Protein AF-0000000073461150 (afdb_homodimer)

Solvent-accessible surface area (backbone atoms only — not comparable to full-atom values): 26010 Å² total; per-residue (Å²): 133,83,77,76,76,70,74,69,73,72,76,72,76,59,44,66,58,96,88,37,66,34,52,47,58,87,55,38,52,59,32,58,44,29,49,52,23,19,52,34,13,22,52,24,19,22,23,58,61,40,36,88,74,41,90,56,34,41,53,30,51,43,50,24,49,54,28,48,49,31,47,47,44,30,38,48,32,33,66,45,19,22,51,71,37,37,63,68,40,32,58,80,80,60,48,68,65,49,54,49,50,52,50,50,48,52,46,52,46,54,52,39,44,69,76,37,51,74,68,61,34,57,80,67,39,70,65,41,38,48,39,27,51,52,8,49,50,30,28,54,48,10,50,51,40,23,52,49,35,45,55,70,37,18,71,50,50,65,98,57,83,66,87,64,81,52,94,74,57,58,90,69,59,55,77,63,32,52,64,16,66,40,33,43,58,39,9,48,52,37,24,55,48,10,45,25,32,36,53,69,35,69,66,52,33,54,52,47,51,54,49,48,42,53,48,49,47,53,50,48,54,55,49,49,54,40,45,39,70,67,50,38,66,61,40,54,55,48,58,74,75,24,47,38,82,39,79,96,38,119,135,82,79,77,76,70,76,69,74,72,76,72,77,58,44,66,58,98,89,38,67,34,50,46,58,87,54,40,51,59,32,58,45,30,49,52,24,19,51,34,12,21,51,24,20,22,24,59,62,40,37,87,74,41,90,57,35,42,54,28,51,42,49,23,50,52,28,49,49,30,47,48,44,28,37,49,32,32,66,45,18,22,53,70,37,36,62,67,41,33,57,80,80,59,48,69,65,49,55,50,50,53,48,49,50,52,47,51,48,53,52,40,44,70,76,37,52,73,66,61,35,57,78,68,40,70,66,40,36,49,39,28,52,53,9,50,51,29,28,54,49,10,50,49,40,24,52,48,34,47,56,71,38,18,72,48,51,66,98,58,84,66,87,63,84,52,93,74,57,59,91,70,60,56,78,64,33,51,64,14,68,42,33,45,60,36,9,49,52,36,23,54,47,11,46,24,32,37,51,69,36,70,64,54,33,54,52,46,52,53,51,48,42,53,50,48,46,52,49,48,54,57,47,48,54,39,45,38,70,69,50,38,67,61,40,54,56,47,57,73,75,24,48,37,82,38,82,96,38,118

Sequence (500 aa):
MTTGNGAASHEEEPLVIDGAVYPDIVKNPLDEISCTSYVLGILFGASVALLPIARFWNFNLYVAALCAFHFLEFYITARYNPGKVEVGSFVLRNGKSYFLAQALSVCEVWLELWLFPNWKNTWRSTGHTACVVVGIVLLLFGQYVRSQAMVTAGQSFSHLIKTTKEPDHVLVTTGIYRISRHPSYLGYFWWTLGTQLVLLNPVTFVVFAIILCKYFSDRIRYEEHYLLQFFGKVYVSYRESTGVYIPFIPMTTGNGAASHEEEPLVIDGAVYPDIVKNPLDEISCTSYVLGILFGASVALLPIARFWNFNLYVAALCAFHFLEFYITARYNPGKVEVGSFVLRNGKSYFLAQALSVCEVWLELWLFPNWKNTWRSTGHTACVVVGIVLLLFGQYVRSQAMVTAGQSFSHLIKTTKEPDHVLVTTGIYRISRHPSYLGYFWWTLGTQLVLLNPVTFVVFAIILCKYFSDRIRYEEHYLLQFFGKVYVSYRESTGVYIPFIP

pLDDT: mean 91.46, std 14.07, range [23.69, 98.88]

Radius of gyration: 27.38 Å; Cα contacts (8 Å, |Δi|>4): 683; chains: 2; bounding box: 60×74×51 Å

Secondary structure (DSSP, 8-state):
--------------EEETTEEE--GGG--HHHHHHHHHHHHHHHHHHHHTGGG-TTHHHHHHHHHHHHHHHHHHHHHHHH-TTT--GGGG----HHHHHHHHHHHHHHHHHHHHH-TTTS-TTS-HHHHHHHHHHHHHHHHHHHHHHHHHHHHGGG--SS--SS--TT-----SGGGGT-SSHHHHHHHHHHHHHHHHTT-HHHHHHHHHHHHHHHHHHHHHHHHHHHHHHTHHHHHHHHHS---STT--/--------------EEETTEEE--GGG--HHHHHHHHHHHHHHHHHHHHTGGG-TTHHHHHHHHHHHHHHHHHHHHHHHH-TTT--GGGG----HHHHHHHHHHHHHHHHHHHHH-TTTS-TTS-HHHHHHHHHHHHHHHHHHHHHHHHHHHHGGG--SS--SS--TT-----SGGGGT-SSHHHHHHHHHHHHHHHHTT-HHHHHHHHHHHHHHHHHHHHHHHHHHHHHHTHHHHHHHHHS---STT--

Foldseek 3Di:
DPPPPPPPPPLDFFDDDPNDGAADCVQAPPVLLVVLLVVLVVLLVVLVVCLVPDLLNLVSVLSNLLSVLLNLQQVLCCVQARRAHGSCSSVPCVDPVVVVLVVVLVVLLVVCCVVPVLVQDCVSDPVSVVLQVLLVVLQVQLSVQLSVVCNQQRNQDDPDQDQDDDPPHDQGCDDSNVAAVCSNLVSVLSNVLSSSSSRVNPPSSVVSLVVSVVVVLVVVVVNVVRVCVHPPPVVVVSPVNYHHPRPPHD/DPPPPPPPPPLDFFDDDPNDGAADCVQAPPVLLVVLLVVLVVLLVVLVVCLVPDLLNLVSVLSNLLSVLLNLQQVLCCVQARRAHGSCSSVPCVDPVVVVLVVVLVVLLVVCCVVPVLVQDCVSDPVSVVLQVLLVVLQVQLSVQLSVVCNQQRNQDDPDQDQDDDPPHDQGCDDSNVAAVCSNLVSVLSNVLSSSSSRVNPPSNVVSLVVSVVVVLVVVVVNVVRVCVHPPPVVVVSPVNYHHPRPPRD

Nearest PDB structures (foldseek):
  5v7p-assembly1_A  TM=9.486E-01  e=3.667E-12  Tribolium castaneum
  5vg9-assembly1_A  TM=9.509E-01  e=1.945E-11  Tribolium castaneum
  7sqc-assembly1_1W  TM=1.807E-01  e=1.310E+00  Chlamydomonas reinhardtii
  3ph7-assembly2_D  TM=2.788E-01  e=4.747E+00  Plasmodium vivax
  2efk-assembly1_A-2  TM=1.737E-01  e=3.566E+00  Homo sapiens

InterPro domains:
  IPR007269 Isoprenylcysteine carboxyl methyltransferase [PF04140] (136-228)
  IPR025770 Protein-S-isoprenylcysteine O-methyltransferase [PS51564] (1-250)

Organism: Eremothecium gossypii (strain ATCC 10895 / CBS 109.51 / FGSC 9923 / NRRL Y-1056) (NCBI:txid284811)

Structure (mmCIF, N/CA/C/O backbone):
data_AF-0000000073461150-model_v1
#
loop_
_entity.id
_entity.type
_entity.pdbx_description
1 polymer 'Protein-S-isoprenylcysteine O-methyltransferase'
#
loop_
_atom_site.group_PDB
_atom_site.id
_atom_site.type_symbol
_atom_site.label_atom_id
_atom_site.label_alt_id
_atom_site.label_comp_id
_atom_site.label_asym_id
_atom_site.label_entity_id
_atom_site.label_seq_id
_atom_site.pdbx_PDB_ins_code
_atom_site.Cartn_x
_atom_site.Cartn_y
_atom_site.Cartn_z
_atom_site.occupancy
_atom_site.B_iso_or_equiv
_atom_site.auth_seq_id
_atom_site.auth_comp_id
_atom_site.auth_asym_id
_atom_site.auth_atom_id
_atom_site.pdbx_PDB_model_num
ATOM 1 N N . MET A 1 1 ? -29.828 35.812 -14.57 1 23.69 1 MET A N 1
ATOM 2 C CA . MET A 1 1 ? -29.516 35.594 -13.164 1 23.69 1 MET A CA 1
ATOM 3 C C . MET A 1 1 ? -29.766 34.156 -12.781 1 23.69 1 MET A C 1
ATOM 5 O O . MET A 1 1 ? -30.859 33.781 -12.352 1 23.69 1 MET A O 1
ATOM 9 N N . THR A 1 2 ? -29.453 33.188 -13.633 1 27.38 2 THR A N 1
ATOM 10 C CA . THR A 1 2 ? -29.641 31.734 -13.5 1 27.38 2 THR A CA 1
ATOM 11 C C . THR A 1 2 ? -28.938 31.203 -12.25 1 27.38 2 THR A C 1
ATOM 13 O O . THR A 1 2 ? -27.734 31.391 -12.086 1 27.38 2 THR A O 1
ATOM 16 N N . THR A 1 3 ? -29.625 31.266 -11.023 1 26.62 3 THR A N 1
ATOM 17 C CA . THR A 1 3 ? -29.25 30.797 -9.695 1 26.62 3 THR A CA 1
ATOM 18 C C . THR A 1 3 ? -28.781 29.344 -9.758 1 26.62 3 THR A C 1
ATOM 20 O O . THR A 1 3 ? -29.547 28.453 -10.133 1 26.62 3 THR A O 1
ATOM 23 N N . GLY A 1 4 ? -27.625 29.047 -10.297 1 27.11 4 GLY A N 1
ATOM 24 C CA . GLY A 1 4 ? -27.016 27.719 -10.25 1 27.11 4 GLY A CA 1
ATOM 25 C C . GLY A 1 4 ? -27.109 27.078 -8.883 1 27.11 4 GLY A C 1
ATOM 26 O O . GLY A 1 4 ? -26.5 27.547 -7.922 1 27.11 4 GLY A O 1
ATOM 27 N N . ASN A 1 5 ? -28.297 26.516 -8.5 1 29.36 5 ASN A N 1
ATOM 28 C CA . ASN A 1 5 ? -28.547 25.703 -7.316 1 29.36 5 ASN A CA 1
ATOM 29 C C . ASN A 1 5 ? -27.438 24.672 -7.109 1 29.36 5 ASN A C 1
ATOM 31 O O . ASN A 1 5 ? -27.25 23.781 -7.941 1 29.36 5 ASN A O 1
ATOM 35 N N . GLY A 1 6 ? -26.328 25.078 -6.691 1 27.72 6 GLY A N 1
ATOM 36 C CA . GLY A 1 6 ? -25.359 24.078 -6.254 1 27.72 6 GLY A CA 1
ATOM 37 C C . GLY A 1 6 ? -25.984 22.953 -5.445 1 27.72 6 GLY A C 1
ATOM 38 O O . GLY A 1 6 ? -26.672 23.203 -4.457 1 27.72 6 GLY A O 1
ATOM 39 N N . ALA A 1 7 ? -26.391 21.906 -6.035 1 31.73 7 ALA A N 1
ATOM 40 C CA . ALA A 1 7 ? -26.812 20.688 -5.352 1 31.73 7 ALA A CA 1
ATOM 41 C C . ALA A 1 7 ? -26 20.469 -4.078 1 31.73 7 ALA A C 1
ATOM 43 O O . ALA A 1 7 ? -24.797 20.25 -4.137 1 31.73 7 ALA A O 1
ATOM 44 N N . ALA A 1 8 ? -26.297 21.094 -2.998 1 33.72 8 ALA A N 1
ATOM 45 C CA . ALA A 1 8 ? -25.812 20.734 -1.671 1 33.72 8 ALA A CA 1
ATOM 46 C C . ALA A 1 8 ? -25.594 19.219 -1.563 1 33.72 8 ALA A C 1
ATOM 48 O O . ALA A 1 8 ? -26.516 18.438 -1.812 1 33.72 8 ALA A O 1
ATOM 49 N N . SER A 1 9 ? -24.5 18.75 -1.878 1 38.84 9 SER A N 1
ATOM 50 C CA . SER A 1 9 ? -24.219 17.328 -1.725 1 38.84 9 SER A CA 1
ATOM 51 C C . SER A 1 9 ? -24.797 16.781 -0.423 1 38.84 9 SER A C 1
ATOM 53 O O . SER A 1 9 ? -24.422 17.234 0.663 1 38.84 9 SER A O 1
ATOM 55 N N . HIS A 1 10 ? -26.047 16.609 -0.399 1 39.97 10 HIS A N 1
ATOM 56 C CA . HIS A 1 10 ? -26.641 15.875 0.716 1 39.97 10 HIS A CA 1
ATOM 57 C C . HIS A 1 10 ? -25.672 14.805 1.237 1 39.97 10 HIS A C 1
ATOM 59 O O . HIS A 1 10 ? -25.266 13.914 0.49 1 39.97 10 HIS A O 1
ATOM 65 N N . GLU A 1 11 ? -24.719 15.211 1.972 1 48.94 11 GLU A N 1
ATOM 66 C CA . GLU A 1 11 ? -23.859 14.242 2.635 1 48.94 11 GLU A CA 1
ATOM 67 C C . GLU A 1 11 ? -24.672 13.094 3.225 1 48.94 11 GLU A C 1
ATOM 69 O O . GLU A 1 11 ? -25.578 13.312 4.031 1 48.94 11 GLU A O 1
ATOM 74 N N . GLU A 1 12 ? -24.953 12.078 2.521 1 57.25 12 GLU A N 1
ATOM 75 C CA . GLU A 1 12 ? -25.641 10.844 2.865 1 57.25 12 GLU A CA 1
ATOM 76 C C . GLU A 1 12 ? -25.203 10.312 4.223 1 57.25 12 GLU A C 1
ATOM 78 O O . GLU A 1 12 ? -24.062 10.539 4.637 1 57.25 12 GLU A O 1
ATOM 83 N N . GLU A 1 13 ? -26.125 10.094 5.129 1 65.75 13 GLU A N 1
ATOM 84 C CA . GLU A 1 13 ? -25.953 9.461 6.43 1 65.75 13 GLU A CA 1
ATOM 85 C C . GLU A 1 13 ? -24.984 8.289 6.348 1 65.75 13 GLU A C 1
ATOM 87 O O . GLU A 1 13 ? -24.938 7.574 5.344 1 65.75 13 GLU A O 1
ATOM 92 N N . PRO A 1 14 ? -24.078 8.266 7.324 1 71.94 14 PRO A N 1
ATOM 93 C CA . PRO A 1 14 ? -23.141 7.145 7.348 1 71.94 14 PRO A CA 1
ATOM 94 C C . PRO A 1 14 ? -23.844 5.789 7.355 1 71.94 14 PRO A C 1
ATOM 96 O O . PRO A 1 14 ? -24.984 5.684 7.816 1 71.94 14 PRO A O 1
ATOM 99 N N . LEU A 1 15 ? -23.297 4.871 6.684 1 80.12 15 LEU A N 1
ATOM 100 C CA . LEU A 1 15 ? -23.766 3.494 6.711 1 80.12 15 LEU A CA 1
ATOM 101 C C . LEU A 1 15 ? -23.547 2.871 8.086 1 80.12 15 LEU A C 1
ATOM 103 O O . LEU A 1 15 ? -22.422 2.824 8.586 1 80.12 15 LEU A O 1
ATOM 107 N N . VAL A 1 16 ? -24.656 2.557 8.812 1 79.12 16 VAL A N 1
ATOM 108 C CA . VAL A 1 16 ? -24.578 1.954 10.141 1 79.12 16 VAL A CA 1
ATOM 109 C C . VAL A 1 16 ? -25.078 0.511 10.086 1 79.12 16 VAL A C 1
ATOM 111 O O . VAL A 1 16 ? -26.172 0.245 9.586 1 79.12 16 VAL A O 1
ATOM 114 N N . ILE A 1 17 ? -24.219 -0.398 10.438 1 78.88 17 ILE A N 1
ATOM 115 C CA . ILE A 1 17 ? -24.562 -1.813 10.523 1 78.88 17 ILE A CA 1
ATOM 116 C C . ILE A 1 17 ? -24.359 -2.309 11.953 1 78.88 17 ILE A C 1
ATOM 118 O O . ILE A 1 17 ? -23.234 -2.291 12.461 1 78.88 17 ILE A O 1
ATOM 122 N N . ASP A 1 18 ? -25.359 -2.783 12.594 1 81.38 18 ASP A N 1
ATOM 123 C CA . ASP A 1 18 ? -25.312 -3.303 13.961 1 81.38 18 ASP A CA 1
ATOM 124 C C . ASP A 1 18 ? -24.641 -2.303 14.906 1 81.38 18 ASP A C 1
ATOM 126 O O . ASP A 1 18 ? -23.75 -2.666 15.68 1 81.38 18 ASP A O 1
ATOM 130 N N . GLY A 1 19 ? -24.953 -0.932 14.68 1 79.31 19 GLY A N 1
ATOM 131 C CA . GLY A 1 19 ? -24.5 0.108 15.594 1 79.31 19 GLY A CA 1
ATOM 132 C C . GLY A 1 19 ? -23.125 0.647 15.258 1 79.31 19 GLY A C 1
ATOM 133 O O . GLY A 1 19 ? -22.656 1.604 15.883 1 79.31 19 GLY A O 1
ATOM 134 N N . ALA A 1 20 ? -22.516 -0.054 14.297 1 84.94 20 ALA A N 1
ATOM 135 C CA . ALA A 1 20 ? -21.188 0.401 13.914 1 84.94 20 ALA A CA 1
ATOM 136 C C . ALA A 1 20 ? -21.219 1.16 12.586 1 84.94 20 ALA A C 1
ATOM 138 O O . ALA A 1 20 ? -22 0.817 11.695 1 84.94 20 ALA A O 1
ATOM 139 N N . VAL A 1 21 ? -20.438 2.188 12.555 1 88.44 21 VAL A N 1
ATOM 140 C CA . VAL A 1 21 ? -20.375 3.016 11.352 1 88.44 21 VAL A CA 1
ATOM 141 C C . VAL A 1 21 ? -19.391 2.412 10.359 1 88.44 21 VAL A C 1
ATOM 143 O O . VAL A 1 21 ? -18.281 2.051 10.727 1 88.44 21 VAL A O 1
ATOM 146 N N . TYR A 1 22 ? -19.844 2.26 9.094 1 90.5 22 TYR A N 1
ATOM 147 C CA . TYR A 1 22 ? -19 1.706 8.039 1 90.5 22 TYR A CA 1
ATOM 148 C C . TYR A 1 22 ? -18.812 2.709 6.906 1 90.5 22 TYR A C 1
ATOM 150 O O . TYR A 1 22 ? -19.641 3.594 6.707 1 90.5 22 TYR A O 1
ATOM 158 N N . PRO A 1 23 ? -17.703 2.572 6.238 1 93 23 PRO A N 1
ATOM 159 C CA . PRO A 1 23 ? -17.469 3.445 5.086 1 93 23 PRO A CA 1
ATOM 160 C C . PRO A 1 23 ? -18.484 3.215 3.955 1 93 23 PRO A C 1
ATOM 162 O O . PRO A 1 23 ? -19.016 2.117 3.822 1 93 23 PRO A O 1
ATOM 165 N N . ASP A 1 24 ? -18.719 4.281 3.246 1 90.75 24 ASP A N 1
ATOM 166 C CA . ASP A 1 24 ? -19.5 4.176 2.014 1 90.75 24 ASP A CA 1
ATOM 167 C C . ASP A 1 24 ? -18.703 3.465 0.921 1 90.75 24 ASP A C 1
ATOM 169 O O . ASP A 1 24 ? -17.75 4.027 0.376 1 90.75 24 ASP A O 1
ATOM 173 N N . ILE A 1 25 ? -19.109 2.311 0.542 1 91.25 25 ILE A N 1
ATOM 174 C CA . ILE A 1 25 ? -18.344 1.46 -0.362 1 91.25 25 ILE A CA 1
ATOM 175 C C . ILE A 1 25 ? -18.328 2.072 -1.761 1 91.25 25 ILE A C 1
ATOM 177 O O . ILE A 1 25 ? -17.391 1.866 -2.527 1 91.25 25 ILE A O 1
ATOM 181 N N . VAL A 1 26 ? -19.266 2.807 -2.125 1 90.56 26 VAL A N 1
ATOM 182 C CA . VAL A 1 26 ? -19.359 3.434 -3.439 1 90.56 26 VAL A CA 1
ATOM 183 C C . VAL A 1 26 ? -18.25 4.473 -3.596 1 90.56 26 VAL A C 1
ATOM 185 O O . VAL A 1 26 ? -17.656 4.602 -4.672 1 90.56 26 VAL A O 1
ATOM 188 N N . LYS A 1 27 ? -17.922 5.152 -2.5 1 92.69 27 LYS A N 1
ATOM 189 C CA . LYS A 1 27 ? -16.906 6.195 -2.512 1 92.69 27 LYS A CA 1
ATOM 190 C C . LYS A 1 27 ? -15.523 5.617 -2.195 1 92.69 27 LYS A C 1
ATOM 192 O O . LYS A 1 27 ? -14.531 6.352 -2.162 1 92.69 27 LYS A O 1
ATOM 197 N N . ASN A 1 28 ? -15.508 4.352 -1.967 1 95.25 28 ASN A N 1
ATOM 198 C CA . ASN A 1 28 ? -14.273 3.697 -1.537 1 95.25 28 ASN A CA 1
ATOM 199 C C . ASN A 1 28 ? -14 2.432 -2.344 1 95.25 28 ASN A C 1
ATOM 201 O O . ASN A 1 28 ? -14.016 1.327 -1.798 1 95.25 28 ASN A O 1
ATOM 205 N N . PRO A 1 29 ? -13.711 2.578 -3.629 1 96 29 PRO A N 1
ATOM 206 C CA . PRO A 1 29 ? -13.336 1.398 -4.414 1 96 29 PRO A CA 1
ATOM 207 C C . PRO A 1 29 ? -12.07 0.718 -3.9 1 96 29 PRO A C 1
ATOM 209 O O . PRO A 1 29 ? -11.016 1.348 -3.83 1 96 29 PRO A O 1
ATOM 212 N N . LEU A 1 30 ? -12.188 -0.51 -3.617 1 97.62 30 LEU A N 1
ATOM 213 C CA . LEU A 1 30 ? -11.117 -1.229 -2.934 1 97.62 30 LEU A CA 1
ATOM 214 C C . LEU A 1 30 ? -9.891 -1.365 -3.832 1 97.62 30 LEU A C 1
ATOM 216 O O . LEU A 1 30 ? -8.758 -1.359 -3.348 1 97.62 30 LEU A O 1
ATOM 220 N N . ASP A 1 31 ? -10.117 -1.555 -5.168 1 97.56 31 ASP A N 1
ATOM 221 C CA . ASP A 1 31 ? -8.992 -1.663 -6.09 1 97.56 31 ASP A CA 1
ATOM 222 C C . ASP A 1 31 ? -8.195 -0.363 -6.137 1 97.56 31 ASP A C 1
ATOM 224 O O . ASP A 1 31 ? -6.961 -0.386 -6.152 1 97.56 31 ASP A O 1
ATOM 228 N N . GLU A 1 32 ? -8.82 0.793 -6.047 1 97.5 32 GLU A N 1
ATOM 229 C CA . GLU A 1 32 ? -8.141 2.086 -6.066 1 97.5 32 GLU A CA 1
ATOM 230 C C . GLU A 1 32 ? -7.41 2.34 -4.75 1 97.5 32 GLU A C 1
ATOM 232 O O . GLU A 1 32 ? -6.277 2.818 -4.75 1 97.5 32 GLU A O 1
ATOM 237 N N . ILE A 1 33 ? -8.094 2.014 -3.654 1 98.19 33 ILE A N 1
ATOM 238 C CA . ILE A 1 33 ? -7.512 2.23 -2.332 1 98.19 33 ILE A CA 1
ATOM 239 C C . ILE A 1 33 ? -6.262 1.368 -2.168 1 98.19 33 ILE A C 1
ATOM 241 O O . ILE A 1 33 ? -5.219 1.855 -1.731 1 98.19 33 ILE A O 1
ATOM 245 N N . SER A 1 34 ? -6.402 0.102 -2.541 1 98.44 34 SER A N 1
ATOM 246 C CA . SER A 1 34 ? -5.262 -0.802 -2.414 1 98.44 34 SER A CA 1
ATOM 247 C C . SER A 1 34 ? -4.125 -0.393 -3.346 1 98.44 34 SER A C 1
ATOM 249 O O . SER A 1 34 ? -2.957 -0.412 -2.951 1 98.44 34 SER A O 1
ATOM 251 N N . CYS A 1 35 ? -4.43 -0.007 -4.566 1 98.5 35 CYS A N 1
ATOM 252 C CA . CYS A 1 35 ? -3.416 0.394 -5.535 1 98.5 35 CYS A CA 1
ATOM 253 C C . CYS A 1 35 ? -2.686 1.649 -5.074 1 98.5 35 CYS A C 1
ATOM 255 O O . CYS A 1 35 ? -1.457 1.718 -5.141 1 98.5 35 CYS A O 1
ATOM 257 N N . THR A 1 36 ? -3.424 2.656 -4.598 1 98.5 36 THR A N 1
ATOM 258 C CA . THR A 1 36 ? -2.828 3.898 -4.117 1 98.5 36 THR A CA 1
ATOM 259 C C . THR A 1 36 ? -1.902 3.633 -2.934 1 98.5 36 THR A C 1
ATOM 261 O O . THR A 1 36 ? -0.774 4.129 -2.898 1 98.5 36 THR A O 1
ATOM 264 N N . SER A 1 37 ? -2.398 2.818 -1.996 1 98.81 37 SER A N 1
ATOM 265 C CA . SER A 1 37 ? -1.588 2.475 -0.832 1 98.81 37 SER A CA 1
ATOM 266 C C . SER A 1 37 ? -0.322 1.729 -1.24 1 98.81 37 SER A C 1
ATOM 268 O O . SER A 1 37 ? 0.762 2.002 -0.721 1 98.81 37 SER A O 1
ATOM 270 N N . TYR A 1 38 ? -0.467 0.815 -2.143 1 98.88 38 TYR A N 1
ATOM 271 C CA . TYR A 1 38 ? 0.653 0.016 -2.625 1 98.88 38 TYR A CA 1
ATOM 272 C C . TYR A 1 38 ? 1.713 0.897 -3.273 1 98.88 38 TYR A C 1
ATOM 274 O O . TYR A 1 38 ? 2.904 0.758 -2.99 1 98.88 38 TYR A O 1
ATOM 282 N N . VAL A 1 39 ? 1.296 1.82 -4.125 1 98.88 39 VAL A N 1
ATOM 283 C CA . VAL A 1 39 ? 2.207 2.705 -4.848 1 98.88 39 VAL A CA 1
ATOM 284 C C . VAL A 1 39 ? 2.912 3.633 -3.861 1 98.88 39 VAL A C 1
ATOM 286 O O . VAL A 1 39 ? 4.121 3.85 -3.961 1 98.88 39 VAL A O 1
ATOM 289 N N . LEU A 1 40 ? 2.148 4.156 -2.898 1 98.75 40 LEU A N 1
ATOM 290 C CA . LEU A 1 40 ? 2.758 4.969 -1.852 1 98.75 40 LEU A CA 1
ATOM 291 C C . LEU A 1 40 ? 3.799 4.168 -1.078 1 98.75 40 LEU A C 1
ATOM 293 O O . LEU A 1 40 ? 4.871 4.684 -0.751 1 98.75 40 LEU A O 1
ATOM 297 N N . GLY A 1 41 ? 3.455 2.918 -0.83 1 98.88 41 GLY A N 1
ATOM 298 C CA . GLY A 1 41 ? 4.406 2.039 -0.169 1 98.88 41 GLY A CA 1
ATOM 299 C C . GLY A 1 41 ? 5.66 1.795 -0.986 1 98.88 41 GLY A C 1
ATOM 300 O O . GLY A 1 41 ? 6.77 1.809 -0.449 1 98.88 41 GLY A O 1
ATOM 301 N N . ILE A 1 42 ? 5.496 1.566 -2.291 1 98.88 42 ILE A N 1
ATOM 302 C CA . ILE A 1 42 ? 6.621 1.324 -3.188 1 98.88 42 ILE A CA 1
ATOM 303 C C . ILE A 1 42 ? 7.59 2.506 -3.135 1 98.88 42 ILE A C 1
ATOM 305 O O . ILE A 1 42 ? 8.797 2.32 -2.953 1 98.88 42 ILE A O 1
ATOM 309 N N . LEU A 1 43 ? 7.039 3.668 -3.232 1 98.75 43 LEU A N 1
ATOM 310 C CA . LEU A 1 43 ? 7.859 4.875 -3.25 1 98.75 43 LEU A CA 1
ATOM 311 C C . LEU A 1 43 ? 8.523 5.098 -1.897 1 98.75 43 LEU A C 1
ATOM 313 O O . LEU A 1 43 ? 9.695 5.477 -1.833 1 98.75 43 LEU A O 1
ATOM 317 N N . PHE A 1 44 ? 7.777 4.891 -0.815 1 98.81 44 PHE A N 1
ATOM 318 C CA . PHE A 1 44 ? 8.328 5.008 0.528 1 98.81 44 PHE A CA 1
ATOM 319 C C . PHE A 1 44 ? 9.484 4.027 0.727 1 98.81 44 PHE A C 1
ATOM 321 O O . PHE A 1 44 ? 10.578 4.422 1.124 1 98.81 44 PHE A O 1
ATOM 328 N N . GLY A 1 45 ? 9.234 2.752 0.388 1 98.81 45 GLY A N 1
ATOM 329 C CA . GLY A 1 45 ? 10.242 1.718 0.574 1 98.81 45 GLY A CA 1
ATOM 330 C C . GLY A 1 45 ? 11.492 1.946 -0.252 1 98.81 45 GLY A C 1
ATOM 331 O O . GLY A 1 45 ? 12.609 1.784 0.245 1 98.81 45 GLY A O 1
ATOM 332 N N . ALA A 1 46 ? 11.289 2.299 -1.5 1 98.62 46 ALA A N 1
ATOM 333 C CA . ALA A 1 46 ? 12.422 2.574 -2.375 1 98.62 46 ALA A CA 1
ATOM 334 C C . ALA A 1 46 ? 13.242 3.75 -1.856 1 98.62 46 ALA A C 1
ATOM 336 O O . ALA A 1 46 ? 14.477 3.689 -1.823 1 98.62 46 ALA A O 1
ATOM 337 N N . SER A 1 47 ? 12.531 4.805 -1.4 1 98.56 47 SER A N 1
ATOM 338 C CA . SER A 1 47 ? 13.203 6.004 -0.917 1 98.56 47 SER A CA 1
ATOM 339 C C . SER A 1 47 ? 14.016 5.711 0.342 1 98.56 47 SER A C 1
ATOM 341 O O . SER A 1 47 ? 15.148 6.184 0.481 1 98.56 47 SER A O 1
ATOM 343 N N . VAL A 1 48 ? 13.5 4.961 1.209 1 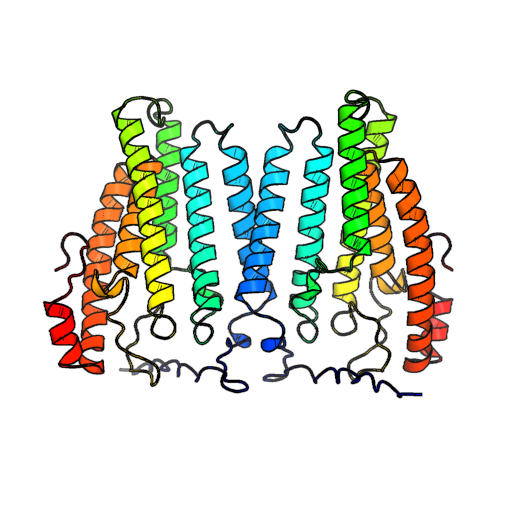98.5 48 VAL A N 1
ATOM 344 C CA . VAL A 1 48 ? 14.18 4.645 2.461 1 98.5 48 VAL A CA 1
ATOM 345 C C . VAL A 1 48 ? 15.367 3.719 2.189 1 98.5 48 VAL A C 1
ATOM 347 O O . VAL A 1 48 ? 16.453 3.908 2.746 1 98.5 48 VAL A O 1
ATOM 350 N N . ALA A 1 49 ? 15.156 2.777 1.318 1 98.12 49 ALA A N 1
ATOM 351 C CA . ALA A 1 49 ? 16.203 1.805 1.013 1 98.12 49 ALA A CA 1
ATOM 352 C C . ALA A 1 49 ? 17.406 2.48 0.365 1 98.12 49 ALA A C 1
ATOM 354 O O . ALA A 1 49 ? 18.547 2.059 0.568 1 98.12 49 ALA A O 1
ATOM 355 N N . LEU A 1 50 ? 17.172 3.514 -0.295 1 97.31 50 LEU A N 1
ATOM 356 C CA . LEU A 1 50 ? 18.234 4.152 -1.062 1 97.31 50 LEU A CA 1
ATOM 357 C C . LEU A 1 50 ? 18.906 5.25 -0.246 1 97.31 50 LEU A C 1
ATOM 359 O O . LEU A 1 50 ? 19.891 5.844 -0.692 1 97.31 50 LEU A O 1
ATOM 363 N N . LEU A 1 51 ? 18.484 5.516 0.939 1 96.19 51 LEU A N 1
ATOM 364 C CA . LEU A 1 51 ? 19 6.594 1.778 1 96.19 51 LEU A CA 1
ATOM 365 C C . LEU A 1 51 ? 20.516 6.488 1.932 1 96.19 51 LEU A C 1
ATOM 367 O O . LEU A 1 51 ? 21.234 7.469 1.743 1 96.19 51 LEU A O 1
ATOM 371 N N . PRO A 1 52 ? 21.062 5.297 2.162 1 93.44 52 PRO A N 1
ATOM 372 C CA . PRO A 1 52 ? 22.484 5.195 2.467 1 93.44 52 PRO A CA 1
ATOM 373 C C . PRO A 1 52 ? 23.375 5.438 1.243 1 93.44 52 PRO A C 1
ATOM 375 O O . PRO A 1 52 ? 24.547 5.758 1.385 1 93.44 52 PRO A O 1
ATOM 378 N N . ILE A 1 53 ? 22.844 5.367 0.087 1 92.44 53 ILE A N 1
ATOM 379 C CA . ILE A 1 53 ? 23.703 5.449 -1.086 1 92.44 53 ILE A CA 1
ATOM 380 C C . ILE A 1 53 ? 23.359 6.699 -1.895 1 92.44 53 ILE A C 1
ATOM 382 O O . ILE A 1 53 ? 24.031 7.016 -2.877 1 92.44 53 ILE A O 1
ATOM 386 N N . ALA A 1 54 ? 22.344 7.367 -1.501 1 92.25 54 ALA A N 1
ATOM 387 C CA . ALA A 1 54 ? 21.922 8.562 -2.229 1 92.25 54 ALA A CA 1
ATOM 388 C C . ALA A 1 54 ? 22.906 9.719 -1.996 1 92.25 54 ALA A C 1
ATOM 390 O O . ALA A 1 54 ? 23.375 9.914 -0.877 1 92.25 54 ALA A O 1
ATOM 391 N N . ARG A 1 55 ? 23.266 10.406 -3.064 1 90.06 55 ARG A N 1
ATOM 392 C CA . ARG A 1 55 ? 24.125 11.578 -2.957 1 90.06 55 ARG A CA 1
ATOM 393 C C . ARG A 1 55 ? 23.469 12.672 -2.129 1 90.06 55 ARG A C 1
ATOM 395 O O . ARG A 1 55 ? 24.109 13.258 -1.25 1 90.06 55 ARG A O 1
ATOM 402 N N . PHE A 1 56 ? 22.25 12.992 -2.486 1 94.88 56 PHE A N 1
ATOM 403 C CA . PHE A 1 56 ? 21.438 13.938 -1.738 1 94.88 56 PHE A CA 1
ATOM 404 C C . PHE A 1 56 ? 20.266 13.227 -1.059 1 94.88 56 PHE A C 1
ATOM 406 O O . PHE A 1 56 ? 19.125 13.312 -1.521 1 94.88 56 PHE A O 1
ATOM 413 N N . TRP A 1 57 ? 20.531 12.586 0.042 1 96.5 57 TRP A N 1
ATOM 414 C CA . TRP A 1 57 ? 19.594 11.711 0.748 1 96.5 57 TRP A CA 1
ATOM 415 C C . TRP A 1 57 ? 18.406 12.5 1.271 1 96.5 57 TRP A C 1
ATOM 417 O O . TRP A 1 57 ? 17.344 11.922 1.562 1 96.5 57 TRP A O 1
ATOM 427 N N . ASN A 1 58 ? 18.547 13.828 1.375 1 97.94 58 ASN A N 1
ATOM 428 C CA . ASN A 1 58 ? 17.469 14.703 1.813 1 97.94 58 ASN A CA 1
ATOM 429 C C . ASN A 1 58 ? 16.219 14.531 0.944 1 97.94 58 ASN A C 1
ATOM 431 O O . ASN A 1 58 ? 15.102 14.562 1.448 1 97.94 58 ASN A O 1
ATOM 435 N N . PHE A 1 59 ? 16.484 14.359 -0.314 1 97.62 59 PHE A N 1
ATOM 436 C CA . PHE A 1 59 ? 15.375 14.211 -1.248 1 97.62 59 PHE A CA 1
ATOM 437 C C . PHE A 1 59 ? 14.641 12.898 -1.012 1 97.62 59 PHE A C 1
ATOM 439 O O . PHE A 1 59 ? 13.414 12.844 -1.076 1 97.62 59 PHE A O 1
ATOM 446 N N . ASN A 1 60 ? 15.367 11.812 -0.799 1 98.06 60 ASN A N 1
ATOM 447 C CA . ASN A 1 60 ? 14.75 10.531 -0.468 1 98.06 60 ASN A CA 1
ATOM 448 C C . ASN A 1 60 ? 13.891 10.633 0.788 1 98.06 60 ASN A C 1
ATOM 450 O O . ASN A 1 60 ? 12.797 10.07 0.843 1 98.06 60 ASN A O 1
ATOM 454 N N . LEU A 1 61 ? 14.43 11.32 1.753 1 98.31 61 LEU A N 1
ATOM 455 C CA . LEU A 1 61 ? 13.672 11.5 2.988 1 98.31 61 LEU A CA 1
ATOM 456 C C . LEU A 1 61 ? 12.391 12.289 2.736 1 98.31 61 LEU A C 1
ATOM 458 O O . LEU A 1 61 ? 11.344 11.992 3.311 1 98.31 61 LEU A O 1
ATOM 462 N N . TYR A 1 62 ? 12.523 13.305 1.936 1 98 62 TYR A N 1
ATOM 463 C CA . TYR A 1 62 ? 11.367 14.109 1.556 1 98 62 TYR A CA 1
ATOM 464 C C . TYR A 1 62 ? 10.289 13.25 0.897 1 98 62 TYR A C 1
ATOM 466 O O . TYR A 1 62 ? 9.117 13.305 1.277 1 98 62 TYR A O 1
ATOM 474 N N . VAL A 1 63 ? 10.664 12.383 -0.06 1 98.06 63 VAL A N 1
ATOM 475 C CA . VAL A 1 63 ? 9.727 11.516 -0.766 1 98.06 63 VAL A CA 1
ATOM 476 C C . VAL A 1 63 ? 9.102 10.523 0.212 1 98.06 63 VAL A C 1
ATOM 478 O O . VAL A 1 63 ? 7.891 10.297 0.186 1 98.06 63 VAL A O 1
ATOM 481 N N . ALA A 1 64 ? 9.883 9.969 1.063 1 98.69 64 ALA A N 1
ATOM 482 C CA . ALA A 1 64 ? 9.391 9.039 2.072 1 98.69 64 ALA A CA 1
ATOM 483 C C . ALA A 1 64 ? 8.367 9.703 2.982 1 98.69 64 ALA A C 1
ATOM 485 O O . ALA A 1 64 ? 7.316 9.133 3.279 1 98.69 64 ALA A O 1
ATOM 486 N N . ALA A 1 65 ? 8.664 10.883 3.404 1 98.38 65 ALA A N 1
ATOM 487 C CA . ALA A 1 65 ? 7.77 11.625 4.289 1 98.38 65 ALA A CA 1
ATOM 488 C C . ALA A 1 65 ? 6.445 11.93 3.592 1 98.38 65 ALA A C 1
ATOM 490 O O . ALA A 1 65 ? 5.379 11.82 4.199 1 98.38 65 ALA A O 1
ATOM 491 N N . LEU A 1 66 ? 6.551 12.336 2.33 1 97.69 66 LEU A N 1
ATOM 492 C CA . LEU A 1 66 ? 5.352 12.633 1.555 1 97.69 66 LEU A CA 1
ATOM 493 C C . LEU A 1 66 ? 4.465 11.398 1.427 1 97.69 66 LEU A C 1
ATOM 495 O O . LEU A 1 66 ? 3.25 11.477 1.611 1 97.69 66 LEU A O 1
ATOM 499 N N . CYS A 1 67 ? 5.066 10.273 1.117 1 98.56 67 CYS A N 1
ATOM 500 C CA . CYS A 1 67 ? 4.32 9.031 0.958 1 98.56 67 CYS A CA 1
ATOM 501 C C . CYS A 1 67 ? 3.693 8.602 2.279 1 98.56 67 CYS A C 1
ATOM 503 O O . CYS A 1 67 ? 2.537 8.18 2.312 1 98.56 67 CYS A O 1
ATOM 505 N N . ALA A 1 68 ? 4.453 8.711 3.346 1 98.62 68 ALA A N 1
ATOM 506 C CA . ALA A 1 68 ? 3.926 8.383 4.668 1 98.62 68 ALA A CA 1
ATOM 507 C C . ALA A 1 68 ? 2.771 9.305 5.047 1 98.62 68 ALA A C 1
ATOM 509 O O . ALA A 1 68 ? 1.773 8.859 5.613 1 98.62 68 ALA A O 1
ATOM 510 N N . PHE A 1 69 ? 2.902 10.547 4.746 1 98 69 PHE A N 1
ATOM 511 C CA . PHE A 1 69 ? 1.876 11.531 5.055 1 98 69 PHE A CA 1
ATOM 512 C C . PHE A 1 69 ? 0.55 11.164 4.398 1 98 69 PHE A C 1
ATOM 514 O O . PHE A 1 69 ? -0.474 11.055 5.078 1 98 69 PHE A O 1
ATOM 521 N N . HIS A 1 70 ? 0.589 10.93 3.107 1 97.88 70 HIS A N 1
ATOM 522 C CA . HIS A 1 70 ? -0.631 10.641 2.363 1 97.88 70 HIS A CA 1
ATOM 523 C C . HIS A 1 70 ? -1.235 9.312 2.799 1 97.88 70 HIS A C 1
ATOM 525 O O . HIS A 1 70 ? -2.457 9.18 2.902 1 97.88 70 HIS A O 1
ATOM 531 N N . PHE A 1 71 ? -0.389 8.336 3.059 1 98.69 71 PHE A N 1
ATOM 532 C CA . PHE A 1 71 ? -0.894 7.059 3.537 1 98.69 71 PHE A CA 1
ATOM 533 C C . PHE A 1 71 ? -1.569 7.211 4.895 1 98.69 71 PHE A C 1
ATOM 535 O O . PHE A 1 71 ? -2.674 6.707 5.105 1 98.69 71 PHE A O 1
ATOM 542 N N . LEU A 1 72 ? -0.899 7.914 5.812 1 98.44 72 LEU A N 1
ATOM 543 C CA . LEU A 1 72 ? -1.411 8.062 7.168 1 98.44 72 LEU A CA 1
ATOM 544 C C . LEU A 1 72 ? -2.713 8.859 7.176 1 98.44 72 LEU A C 1
ATOM 546 O O . LEU A 1 72 ? -3.594 8.602 8 1 98.44 72 LEU A O 1
ATOM 550 N N . GLU A 1 73 ? -2.832 9.844 6.215 1 97.81 73 GLU A N 1
ATOM 551 C CA . GLU A 1 73 ? -4.086 10.578 6.102 1 97.81 73 GLU A CA 1
ATOM 552 C C . GLU A 1 73 ? -5.262 9.633 5.879 1 97.81 73 GLU A C 1
ATOM 554 O O . GLU A 1 73 ? -6.281 9.727 6.566 1 97.81 73 GLU A O 1
ATOM 559 N N . PHE A 1 74 ? -5.09 8.75 4.973 1 98.19 74 PHE A N 1
ATOM 560 C CA . PHE A 1 74 ? -6.16 7.812 4.652 1 98.19 74 PHE A CA 1
ATOM 561 C C . PHE A 1 74 ? -6.34 6.793 5.77 1 98.19 74 PHE A C 1
ATOM 563 O O . PHE A 1 74 ? -7.461 6.551 6.223 1 98.19 74 PHE A O 1
ATOM 570 N N . TYR A 1 75 ? -5.23 6.191 6.211 1 98.5 75 TYR A N 1
ATOM 571 C CA . TYR A 1 75 ? -5.266 5.121 7.203 1 98.5 75 TYR A CA 1
ATOM 572 C C . TYR A 1 75 ? -5.953 5.586 8.484 1 98.5 75 TYR A C 1
ATOM 574 O O . TYR A 1 75 ? -6.824 4.895 9.016 1 98.5 75 TYR A O 1
ATOM 582 N N . ILE A 1 76 ? -5.598 6.703 8.945 1 98.12 76 ILE A N 1
ATOM 583 C CA . ILE A 1 76 ? -6.133 7.215 10.203 1 98.12 76 ILE A CA 1
ATOM 584 C C . ILE A 1 76 ? -7.613 7.547 10.031 1 98.12 76 ILE A C 1
ATOM 586 O O . ILE A 1 76 ? -8.422 7.258 10.922 1 98.12 76 ILE A O 1
ATOM 590 N N . THR A 1 77 ? -7.988 8.148 8.906 1 97.38 77 THR A N 1
ATOM 591 C CA . THR A 1 77 ? -9.391 8.438 8.656 1 97.38 77 THR A CA 1
ATOM 592 C C . THR A 1 77 ? -10.203 7.145 8.594 1 97.38 77 THR A C 1
ATOM 594 O O . THR A 1 77 ? -11.281 7.051 9.188 1 97.38 77 THR A O 1
ATOM 597 N N . ALA A 1 78 ? -9.648 6.188 7.902 1 97.5 78 ALA A N 1
ATOM 598 C CA . ALA A 1 78 ? -10.344 4.91 7.762 1 97.5 78 ALA A CA 1
ATOM 599 C C . ALA A 1 78 ? -10.531 4.238 9.117 1 97.5 78 ALA A C 1
ATOM 601 O O . ALA A 1 78 ? -11.57 3.623 9.375 1 97.5 78 ALA A O 1
ATOM 602 N N . ARG A 1 79 ? -9.602 4.371 9.984 1 96.88 79 ARG A N 1
ATOM 603 C CA . ARG A 1 79 ? -9.609 3.666 11.258 1 96.88 79 ARG A CA 1
ATOM 604 C C . ARG A 1 79 ? -10.453 4.402 12.289 1 96.88 79 ARG A C 1
ATOM 606 O O . ARG A 1 79 ? -11.18 3.781 13.062 1 96.88 79 ARG A O 1
ATOM 613 N N . TYR A 1 80 ? -10.43 5.719 12.242 1 95.5 80 TYR A N 1
ATOM 614 C CA . TYR A 1 80 ? -11.008 6.461 13.359 1 95.5 80 TYR A CA 1
ATOM 615 C C . TYR A 1 80 ? -12.227 7.254 12.914 1 95.5 80 TYR A C 1
ATOM 617 O O . TYR A 1 80 ? -12.984 7.758 13.75 1 95.5 80 TYR A O 1
ATOM 625 N N . ASN A 1 81 ? -12.445 7.379 11.656 1 94.5 81 ASN A N 1
ATOM 626 C CA . ASN A 1 81 ? -13.594 8.102 11.102 1 94.5 81 ASN A CA 1
ATOM 627 C C . ASN A 1 81 ? -14.125 7.426 9.844 1 94.5 81 ASN A C 1
ATOM 629 O O . ASN A 1 81 ? -14.242 8.062 8.789 1 94.5 81 ASN A O 1
ATOM 633 N N . PRO A 1 82 ? -14.508 6.184 9.969 1 93.56 82 PRO A N 1
ATOM 634 C CA . PRO A 1 82 ? -14.914 5.418 8.781 1 93.56 82 PRO A CA 1
ATOM 635 C C . PRO A 1 82 ? -16.141 6 8.094 1 93.56 82 PRO A C 1
ATOM 637 O O . PRO A 1 82 ? -16.312 5.816 6.883 1 93.56 82 PRO A O 1
ATOM 640 N N . GLY A 1 83 ? -16.938 6.719 8.719 1 91.06 83 GLY A N 1
ATOM 641 C CA . GLY A 1 83 ? -18.141 7.281 8.133 1 91.06 83 GLY A CA 1
ATOM 642 C C . GLY A 1 83 ? -17.859 8.352 7.098 1 91.06 83 GLY A C 1
ATOM 643 O O . GLY A 1 83 ? -18.719 8.664 6.266 1 91.06 83 GLY A O 1
ATOM 644 N N . LYS A 1 84 ? -16.656 8.875 7.148 1 91.5 84 LYS A N 1
ATOM 645 C CA . LYS A 1 84 ? -16.359 10 6.262 1 91.5 84 LYS A CA 1
ATOM 646 C C . LYS A 1 84 ? -15.195 9.68 5.332 1 91.5 84 LYS A C 1
ATOM 648 O O . LYS A 1 84 ? -14.836 10.492 4.477 1 91.5 84 LYS A O 1
ATOM 653 N N . VAL A 1 85 ? -14.617 8.523 5.492 1 95.12 85 VAL A N 1
ATOM 654 C CA . VAL A 1 85 ? -13.461 8.164 4.672 1 95.12 85 VAL A CA 1
ATOM 655 C C . VAL A 1 85 ? -13.898 7.98 3.221 1 95.12 85 VAL A C 1
ATOM 657 O O . VAL A 1 85 ? -14.992 7.484 2.953 1 95.12 85 VAL A O 1
ATOM 660 N N . GLU A 1 86 ? -13.117 8.414 2.334 1 94.81 86 GLU A N 1
ATOM 661 C CA . GLU A 1 86 ? -13.258 8.219 0.895 1 94.81 86 GLU A CA 1
ATOM 662 C C . GLU A 1 86 ? -11.891 8.148 0.214 1 94.81 86 GLU A C 1
ATOM 664 O O . GLU A 1 86 ? -10.867 8.383 0.851 1 94.81 86 GLU A O 1
ATOM 669 N N . VAL A 1 87 ? -11.891 7.77 -1.014 1 93.81 87 VAL A N 1
ATOM 670 C CA . VAL A 1 87 ? -10.641 7.621 -1.745 1 93.81 87 VAL A CA 1
ATOM 671 C C . VAL A 1 87 ? -9.883 8.945 -1.745 1 93.81 87 VAL A C 1
ATOM 673 O O . VAL A 1 87 ? -8.648 8.961 -1.723 1 93.81 87 VAL A O 1
ATOM 676 N N . GLY A 1 88 ? -10.531 10.047 -1.632 1 94.19 88 GLY A N 1
ATOM 677 C CA . GLY A 1 88 ? -9.922 11.367 -1.579 1 94.19 88 GLY A CA 1
ATOM 678 C C . GLY A 1 88 ? -9.227 11.648 -0.262 1 94.19 88 GLY A C 1
ATOM 679 O O . GLY A 1 88 ? -8.445 12.602 -0.159 1 94.19 88 GLY A O 1
ATOM 680 N N . SER A 1 89 ? -9.438 10.812 0.723 1 95.56 89 SER A N 1
ATOM 681 C CA . SER A 1 89 ? -8.859 11.008 2.049 1 95.56 89 SER A CA 1
ATOM 682 C C . SER A 1 89 ? -7.355 10.773 2.037 1 95.56 89 SER A C 1
ATOM 684 O O . SER A 1 89 ? -6.66 11.102 3.002 1 95.56 89 SER A O 1
ATOM 686 N N . PHE A 1 90 ? -6.836 10.281 0.875 1 96.56 90 PHE A N 1
ATOM 687 C CA . PHE A 1 90 ? -5.387 10.234 0.71 1 96.56 90 PHE A CA 1
ATOM 688 C C . PHE A 1 90 ? -4.816 11.633 0.547 1 96.56 90 PHE A C 1
ATOM 690 O O . PHE A 1 90 ? -3.611 11.844 0.7 1 96.56 90 PHE A O 1
ATOM 697 N N . VAL A 1 91 ? -5.641 12.594 0.143 1 93.88 91 VAL A N 1
ATOM 698 C CA . VAL A 1 91 ? -5.312 14 -0.046 1 93.88 91 VAL A CA 1
ATOM 699 C C . VAL A 1 91 ? -4.238 14.141 -1.124 1 93.88 91 VAL A C 1
ATOM 701 O O . VAL A 1 91 ? -3.279 14.898 -0.96 1 93.88 91 VAL A O 1
ATOM 704 N N . LEU A 1 92 ? -4.305 13.25 -2.109 1 90.62 92 LEU A N 1
ATOM 705 C CA . LEU A 1 92 ? -3.379 13.328 -3.236 1 90.62 92 LEU A CA 1
ATOM 706 C C . LEU A 1 92 ? -3.838 14.367 -4.25 1 90.62 92 LEU A C 1
ATOM 708 O O . LEU A 1 92 ? -3.018 14.953 -4.961 1 90.62 92 LEU A O 1
ATOM 712 N N . ARG A 1 93 ? -5.203 14.516 -4.305 1 80.06 93 ARG A N 1
ATOM 713 C CA . ARG A 1 93 ? -5.777 15.484 -5.23 1 80.06 93 ARG A CA 1
ATOM 714 C C . ARG A 1 93 ? -6.176 16.766 -4.508 1 80.06 93 ARG A C 1
ATOM 716 O O . ARG A 1 93 ? -7.336 17.188 -4.559 1 80.06 93 ARG A O 1
ATOM 723 N N . ASN A 1 94 ? -5.297 17.266 -3.854 1 73.62 94 ASN A N 1
ATOM 724 C CA . ASN A 1 94 ? -5.539 18.422 -3.006 1 73.62 94 ASN A CA 1
ATOM 725 C C . ASN A 1 94 ? -5.551 19.719 -3.814 1 73.62 94 ASN A C 1
ATOM 727 O O . ASN A 1 94 ? -5.102 20.766 -3.33 1 73.62 94 ASN A O 1
ATOM 731 N N . GLY A 1 95 ? -5.852 19.609 -5.062 1 75.19 95 GLY A N 1
ATOM 732 C CA . GLY A 1 95 ? -5.984 20.812 -5.867 1 75.19 95 GLY A CA 1
ATOM 733 C C . GLY A 1 95 ? -4.742 21.141 -6.668 1 75.19 95 GLY A C 1
ATOM 734 O O . GLY A 1 95 ? -3.666 20.609 -6.402 1 75.19 95 GLY A O 1
ATOM 735 N N . LYS A 1 96 ? -4.875 21.922 -7.5 1 80 96 LYS A N 1
ATOM 736 C CA . LYS A 1 96 ? -3.791 22.312 -8.391 1 80 96 LYS A CA 1
ATOM 737 C C . LYS A 1 96 ? -2.688 23.047 -7.625 1 80 96 LYS A C 1
ATOM 739 O O . LYS A 1 96 ? -1.504 22.891 -7.926 1 80 96 LYS A O 1
ATOM 744 N N . SER A 1 97 ? -3.121 23.719 -6.598 1 81 97 SER A N 1
ATOM 745 C CA . SER A 1 97 ? -2.15 24.5 -5.836 1 81 97 SER A CA 1
ATOM 746 C C . SER A 1 97 ? -1.192 23.594 -5.07 1 81 97 SER A C 1
ATOM 748 O O . SER A 1 97 ? -0.003 23.891 -4.953 1 81 97 SER A O 1
ATOM 750 N N . TYR A 1 98 ? -1.698 22.547 -4.605 1 82.44 98 TYR A N 1
ATOM 751 C CA . TYR A 1 98 ? -0.86 21.609 -3.879 1 82.44 98 TYR A CA 1
ATOM 752 C C . TYR A 1 98 ? 0.193 20.984 -4.797 1 82.44 98 TYR A C 1
ATOM 754 O O . TYR A 1 98 ? 1.373 20.922 -4.441 1 82.44 98 TYR A O 1
ATOM 762 N N . PHE A 1 99 ? -0.149 20.594 -5.98 1 84.25 99 PHE A N 1
ATOM 763 C CA . PHE A 1 99 ? 0.763 19.984 -6.941 1 84.25 99 PHE A CA 1
ATOM 764 C C . PHE A 1 99 ? 1.812 20.984 -7.402 1 84.25 99 PHE A C 1
ATOM 766 O O . PHE A 1 99 ? 2.984 20.641 -7.562 1 84.25 99 PHE A O 1
ATOM 773 N N . LEU A 1 100 ? 1.321 22.141 -7.574 1 85.75 100 LEU A N 1
ATOM 774 C CA . LEU A 1 100 ? 2.238 23.188 -7.996 1 85.75 100 LEU A CA 1
ATOM 775 C C . LEU A 1 100 ? 3.271 23.484 -6.914 1 85.75 100 LEU A C 1
ATOM 777 O O . LEU A 1 100 ? 4.449 23.703 -7.211 1 85.75 100 LEU A O 1
ATOM 781 N N . ALA A 1 101 ? 2.789 23.484 -5.711 1 88.5 101 ALA A N 1
ATOM 782 C CA . ALA A 1 101 ? 3.701 23.719 -4.594 1 88.5 101 ALA A CA 1
ATOM 783 C C . ALA A 1 101 ? 4.77 22.641 -4.52 1 88.5 101 ALA A C 1
ATOM 785 O O . ALA A 1 101 ? 5.961 22.938 -4.398 1 88.5 101 ALA A O 1
ATOM 786 N N . GLN A 1 102 ? 4.359 21.391 -4.645 1 89.56 102 GLN A N 1
ATOM 787 C CA . GLN A 1 102 ? 5.312 20.297 -4.605 1 89.56 102 GLN A CA 1
ATOM 788 C C . GLN A 1 102 ? 6.273 20.359 -5.789 1 89.56 102 GLN A C 1
ATOM 790 O O . GLN A 1 102 ? 7.473 20.109 -5.633 1 89.56 102 GLN A O 1
ATOM 795 N N . ALA A 1 103 ? 5.715 20.688 -6.902 1 92.44 103 ALA A N 1
ATOM 796 C CA . ALA A 1 103 ? 6.547 20.797 -8.102 1 92.44 103 ALA A CA 1
ATOM 797 C C . ALA A 1 103 ? 7.598 21.891 -7.926 1 92.44 103 ALA A C 1
ATOM 799 O O . ALA A 1 103 ? 8.75 21.734 -8.344 1 92.44 103 ALA A O 1
ATOM 800 N N . LEU A 1 104 ? 7.195 22.969 -7.324 1 94.06 104 LEU A N 1
ATOM 801 C CA . LEU A 1 104 ? 8.117 24.062 -7.086 1 94.06 104 LEU A CA 1
ATOM 802 C C . LEU A 1 104 ? 9.242 23.641 -6.145 1 94.06 104 LEU A C 1
ATOM 804 O O . LEU A 1 104 ? 10.398 24.016 -6.348 1 94.06 104 LEU A O 1
ATOM 808 N N . SER A 1 105 ? 8.875 22.953 -5.145 1 96.06 105 SER A N 1
ATOM 809 C CA . SER A 1 105 ? 9.859 22.453 -4.195 1 96.06 105 SER A CA 1
ATOM 810 C C . SER A 1 105 ? 10.867 21.531 -4.887 1 96.06 105 SER A C 1
ATOM 812 O O . SER A 1 105 ? 12.078 21.703 -4.711 1 96.06 105 SER A O 1
ATOM 814 N N . VAL A 1 106 ? 10.398 20.625 -5.703 1 96.25 106 VAL A N 1
ATOM 815 C CA . VAL A 1 106 ? 11.242 19.656 -6.398 1 96.25 106 VAL A CA 1
ATOM 816 C C . VAL A 1 106 ? 12.117 20.391 -7.422 1 96.25 106 VAL A C 1
ATOM 818 O O . VAL A 1 106 ? 13.297 20.078 -7.57 1 96.25 106 VAL A O 1
ATOM 821 N N . CYS A 1 107 ? 11.547 21.328 -8.055 1 96.62 107 CYS A N 1
ATOM 822 C CA . CYS A 1 107 ? 12.281 22.094 -9.039 1 96.62 107 CYS A CA 1
ATOM 823 C C . CYS A 1 107 ? 13.453 22.844 -8.391 1 96.62 107 CYS A C 1
ATOM 825 O O . CYS A 1 107 ? 14.547 22.891 -8.945 1 96.62 107 CYS A O 1
ATOM 827 N N . GLU A 1 108 ? 13.18 23.453 -7.273 1 97.19 108 GLU A N 1
ATOM 828 C CA . GLU A 1 108 ? 14.258 24.156 -6.578 1 97.19 108 GLU A CA 1
ATOM 829 C C . GLU A 1 108 ? 15.398 23.203 -6.219 1 97.19 108 GLU A C 1
ATOM 831 O O . GLU A 1 108 ? 16.562 23.562 -6.371 1 97.19 108 GLU A O 1
ATOM 836 N N . VAL A 1 109 ? 15.109 22.062 -5.797 1 96.25 109 VAL A N 1
ATOM 837 C CA . VAL A 1 109 ? 16.109 21.078 -5.441 1 96.25 109 VAL A CA 1
ATOM 838 C C . VAL A 1 109 ? 16.969 20.75 -6.66 1 96.25 109 VAL A C 1
ATOM 840 O O . VAL A 1 109 ? 18.203 20.812 -6.598 1 96.25 109 VAL A O 1
ATOM 843 N N . TRP A 1 110 ? 16.312 20.438 -7.734 1 94.88 110 TRP A N 1
ATOM 844 C CA . TRP A 1 110 ? 17.031 19.984 -8.914 1 94.88 110 TRP A CA 1
ATOM 845 C C . TRP A 1 110 ? 17.844 21.125 -9.523 1 94.88 110 TRP A C 1
ATOM 847 O O . TRP A 1 110 ? 18.969 20.922 -9.984 1 94.88 110 TRP A O 1
ATOM 857 N N . LEU A 1 111 ? 17.25 22.281 -9.508 1 95.5 111 LEU A N 1
ATOM 858 C CA . LEU A 1 111 ? 17.953 23.453 -10.016 1 95.5 111 LEU A CA 1
ATOM 859 C C . LEU A 1 111 ? 19.203 23.719 -9.188 1 95.5 111 LEU A C 1
ATOM 861 O O . LEU A 1 111 ? 20.281 23.969 -9.734 1 95.5 111 LEU A O 1
ATOM 865 N N . GLU A 1 112 ? 19.109 23.641 -7.938 1 95.25 112 GLU A N 1
ATOM 866 C CA . GLU A 1 112 ? 20.234 23.953 -7.051 1 95.25 112 GLU A CA 1
ATOM 867 C C . GLU A 1 112 ? 21.25 22.812 -7.051 1 95.25 112 GLU A C 1
ATOM 869 O O . GLU A 1 112 ? 22.453 23.047 -6.871 1 95.25 112 GLU A O 1
ATOM 874 N N . LEU A 1 113 ? 20.812 21.609 -7.262 1 93.69 113 LEU A N 1
ATOM 875 C CA . LEU A 1 113 ? 21.734 20.5 -7.391 1 93.69 113 LEU A CA 1
ATOM 876 C C . LEU A 1 113 ? 22.562 20.625 -8.656 1 93.69 113 LEU A C 1
ATOM 878 O O . LEU A 1 113 ? 23.734 20.234 -8.68 1 93.69 113 LEU A O 1
ATOM 882 N N . TRP A 1 114 ? 21.906 21.172 -9.609 1 93.88 114 TRP A N 1
ATOM 883 C CA . TRP A 1 114 ? 22.578 21.359 -10.891 1 93.88 114 TRP A CA 1
ATOM 884 C C . TRP A 1 114 ? 23.531 22.547 -10.836 1 93.88 114 TRP A C 1
ATOM 886 O O . TRP A 1 114 ? 24.672 22.453 -11.297 1 93.88 114 TRP A O 1
ATOM 896 N N . LEU A 1 115 ? 23.172 23.609 -10.234 1 94.19 115 LEU A N 1
ATOM 897 C CA . LEU A 1 115 ? 23.938 24.859 -10.227 1 94.19 115 LEU A CA 1
ATOM 898 C C . LEU A 1 115 ? 24.953 24.859 -9.094 1 94.19 115 LEU A C 1
ATOM 900 O O . LEU A 1 115 ? 26.047 25.422 -9.242 1 94.19 115 LEU A O 1
ATOM 904 N N . PHE A 1 116 ? 24.547 24.328 -7.953 1 91.56 116 PHE A N 1
ATOM 905 C CA . PHE A 1 116 ? 25.391 24.391 -6.754 1 91.56 116 PHE A CA 1
ATOM 906 C C . PHE A 1 116 ? 25.453 23.031 -6.066 1 91.56 116 PHE A C 1
ATOM 908 O O . PHE A 1 116 ? 25.062 22.906 -4.902 1 91.56 116 PHE A O 1
ATOM 915 N N . PRO A 1 117 ? 25.984 22.047 -6.633 1 87.31 117 PRO A N 1
ATOM 916 C CA . PRO A 1 117 ? 25.969 20.688 -6.082 1 87.31 117 PRO A CA 1
ATOM 917 C C . PRO A 1 117 ? 26.672 20.594 -4.73 1 87.31 117 PRO A C 1
ATOM 919 O O . PRO A 1 117 ? 26.281 19.797 -3.873 1 87.31 117 PRO A O 1
ATOM 922 N N . ASN A 1 118 ? 27.609 21.453 -4.484 1 90.38 118 ASN A N 1
ATOM 923 C CA . ASN A 1 118 ? 28.328 21.406 -3.219 1 90.38 118 ASN A CA 1
ATOM 924 C C . ASN A 1 118 ? 27.531 22.062 -2.092 1 90.38 118 ASN A C 1
ATOM 926 O O . ASN A 1 118 ? 27.734 21.734 -0.918 1 90.38 118 ASN A O 1
ATOM 930 N N . TRP A 1 119 ? 26.656 22.906 -2.502 1 91.69 119 TRP A N 1
ATOM 931 C CA . TRP A 1 119 ? 25.859 23.594 -1.493 1 91.69 119 TRP A CA 1
ATOM 932 C C . TRP A 1 119 ? 24.734 22.703 -0.994 1 91.69 119 TRP A C 1
ATOM 934 O O . TRP A 1 119 ? 24.375 22.734 0.187 1 91.69 119 TRP A O 1
ATOM 944 N N . LYS A 1 120 ? 24.188 21.938 -1.833 1 92.81 120 LYS A N 1
ATOM 945 C CA . LYS A 1 120 ? 23.094 21.047 -1.479 1 92.81 120 LYS A CA 1
ATOM 946 C C . LYS A 1 120 ? 23.609 19.781 -0.805 1 92.81 120 LYS A C 1
ATOM 948 O O . LYS A 1 120 ? 23.531 18.688 -1.375 1 92.81 120 LYS A O 1
ATOM 953 N N . ASN A 1 121 ? 24.125 20.047 0.374 1 93.12 121 ASN A N 1
ATOM 954 C CA . ASN A 1 121 ? 24.766 19 1.156 1 93.12 121 ASN A CA 1
ATOM 955 C C . ASN A 1 121 ? 24.562 19.219 2.654 1 93.12 121 ASN A C 1
ATOM 957 O O . ASN A 1 121 ? 24.953 20.25 3.197 1 93.12 121 ASN A O 1
ATOM 961 N N . THR A 1 122 ? 24 18.219 3.271 1 95.19 122 THR A N 1
ATOM 962 C CA . THR A 1 122 ? 23.672 18.266 4.691 1 95.19 122 THR A CA 1
ATOM 963 C C . THR A 1 122 ? 24.906 18.516 5.535 1 95.19 122 THR A C 1
ATOM 965 O O . THR A 1 122 ? 24.844 19.188 6.57 1 95.19 122 THR A O 1
ATOM 968 N N . TRP A 1 123 ? 26.016 18.047 5.07 1 93.75 123 TRP A N 1
ATOM 969 C CA . TRP A 1 123 ? 27.234 18.047 5.895 1 93.75 123 TRP A CA 1
ATOM 970 C C . TRP A 1 123 ? 28.172 19.156 5.469 1 93.75 123 TRP A C 1
ATOM 972 O O . TRP A 1 123 ? 29.328 19.203 5.906 1 93.75 123 TRP A O 1
ATOM 982 N N . ARG A 1 124 ? 27.75 19.984 4.621 1 93.19 124 ARG A N 1
ATOM 983 C CA . ARG A 1 124 ? 28.594 21.078 4.125 1 93.19 124 ARG A CA 1
ATOM 984 C C . ARG A 1 124 ? 29.047 21.984 5.27 1 93.19 124 ARG A C 1
ATOM 986 O O . ARG A 1 124 ? 30.188 22.438 5.285 1 93.19 124 ARG A O 1
ATOM 993 N N . SER A 1 125 ? 28.188 22.266 6.148 1 95.62 125 SER A N 1
ATOM 994 C CA . SER A 1 125 ? 28.453 23.141 7.289 1 95.62 125 SER A CA 1
ATOM 995 C C . SER A 1 125 ? 27.578 22.766 8.484 1 95.62 125 SER A C 1
ATOM 997 O O . SER A 1 125 ? 26.656 21.969 8.359 1 95.62 125 SER A O 1
ATOM 999 N N . THR A 1 126 ? 27.922 23.344 9.562 1 96.69 126 THR A N 1
ATOM 1000 C CA . THR A 1 126 ? 27.109 23.141 10.766 1 96.69 126 THR A CA 1
ATOM 1001 C C . THR A 1 126 ? 25.719 23.734 10.578 1 96.69 126 THR A C 1
ATOM 1003 O O . THR A 1 126 ? 24.734 23.188 11.094 1 96.69 126 THR A O 1
ATOM 1006 N N . GLY A 1 127 ? 25.672 24.797 9.867 1 96.75 127 GLY A N 1
ATOM 1007 C CA . GLY A 1 127 ? 24.391 25.422 9.57 1 96.75 127 GLY A CA 1
ATOM 1008 C C . GLY A 1 127 ? 23.484 24.531 8.75 1 96.75 127 GLY A C 1
ATOM 1009 O O . GLY A 1 127 ? 22.281 24.406 9.047 1 96.75 127 GLY A O 1
ATOM 1010 N N . HIS A 1 128 ? 24.047 23.938 7.754 1 97.44 128 HIS A N 1
ATOM 1011 C CA . HIS A 1 128 ? 23.281 23.016 6.93 1 97.44 128 HIS A CA 1
ATOM 1012 C C . HIS A 1 128 ? 22.781 21.828 7.754 1 97.44 128 HIS A C 1
ATOM 1014 O O . HIS A 1 128 ? 21.609 21.453 7.66 1 97.44 128 HIS A O 1
ATOM 1020 N N . THR A 1 129 ? 23.688 21.328 8.586 1 97.81 129 THR A N 1
ATOM 1021 C CA . THR A 1 129 ? 23.328 20.188 9.422 1 97.81 129 THR A CA 1
ATOM 1022 C C . THR A 1 129 ? 22.234 20.562 10.406 1 97.81 129 THR A C 1
ATOM 1024 O O . THR A 1 129 ? 21.266 19.812 10.586 1 97.81 129 THR A O 1
ATOM 1027 N N . ALA A 1 130 ? 22.391 21.688 10.984 1 98.25 130 ALA A N 1
ATOM 1028 C CA . ALA A 1 130 ? 21.375 22.156 11.914 1 98.25 130 ALA A CA 1
ATOM 1029 C C . ALA A 1 130 ? 20.031 22.344 11.219 1 98.25 130 ALA A C 1
ATOM 1031 O O . ALA A 1 130 ? 18.984 21.984 11.766 1 98.25 130 ALA A O 1
ATOM 1032 N N . CYS A 1 131 ? 20.078 22.938 10.086 1 98.12 131 CYS A N 1
ATOM 1033 C CA . CYS A 1 131 ? 18.875 23.156 9.297 1 98.12 131 CYS A CA 1
ATOM 1034 C C . CYS A 1 131 ? 18.141 21.844 9.039 1 98.12 131 CYS A C 1
ATOM 1036 O O . CYS A 1 131 ? 16.938 21.75 9.219 1 98.12 131 CYS A O 1
ATOM 1038 N N . VAL A 1 132 ? 18.844 20.859 8.641 1 98.56 132 VAL A N 1
ATOM 1039 C CA . VAL A 1 132 ? 18.266 19.562 8.305 1 98.56 132 VAL A CA 1
ATOM 1040 C C . VAL A 1 132 ? 17.719 18.891 9.562 1 98.56 132 VAL A C 1
ATOM 1042 O O . VAL A 1 132 ? 16.625 18.312 9.555 1 98.56 132 VAL A O 1
ATOM 1045 N N . VAL A 1 133 ? 18.469 18.969 10.656 1 98.69 133 VAL A N 1
ATOM 1046 C CA . VAL A 1 133 ? 18.047 18.359 11.906 1 98.69 133 VAL A CA 1
ATOM 1047 C C . VAL A 1 133 ? 16.75 19.016 12.391 1 98.69 133 VAL A C 1
ATOM 1049 O O . VAL A 1 133 ? 15.797 18.328 12.75 1 98.69 133 VAL A O 1
ATOM 1052 N N . VAL A 1 134 ? 16.688 20.312 12.367 1 98.75 134 VAL A N 1
ATOM 1053 C CA . VAL A 1 134 ? 15.484 21.047 12.75 1 98.75 134 VAL A CA 1
ATOM 1054 C C . VAL A 1 134 ? 14.336 20.656 11.82 1 98.75 134 VAL A C 1
ATOM 1056 O O . VAL A 1 134 ? 13.203 20.469 12.273 1 98.75 134 VAL A O 1
ATOM 1059 N N . GLY A 1 135 ? 14.648 20.547 10.57 1 98.81 135 GLY A N 1
ATOM 1060 C CA . GLY A 1 135 ? 13.648 20.109 9.609 1 98.81 135 GLY A CA 1
ATOM 1061 C C . GLY A 1 135 ? 13.055 18.75 9.922 1 98.81 135 GLY A C 1
ATOM 1062 O O . GLY A 1 135 ? 11.836 18.578 9.875 1 98.81 135 GLY A O 1
ATOM 1063 N N . ILE A 1 136 ? 13.906 17.812 10.227 1 98.75 136 ILE A N 1
ATOM 1064 C CA . ILE A 1 136 ? 13.461 16.469 10.562 1 98.75 136 ILE A CA 1
ATOM 1065 C C . ILE A 1 136 ? 12.586 16.5 11.812 1 98.75 136 ILE A C 1
ATOM 1067 O O . ILE A 1 136 ? 11.547 15.852 11.867 1 98.75 136 ILE A O 1
ATOM 1071 N N . VAL A 1 137 ? 12.953 17.266 12.789 1 98.81 137 VAL A N 1
ATOM 1072 C CA . VAL A 1 137 ? 12.195 17.391 14.031 1 98.81 137 VAL A CA 1
ATOM 1073 C C . VAL A 1 137 ? 10.82 17.984 13.734 1 98.81 137 VAL A C 1
ATOM 1075 O O . VAL A 1 137 ? 9.805 17.484 14.227 1 98.81 137 VAL A O 1
ATOM 1078 N N . LEU A 1 138 ? 10.781 19.016 12.969 1 98.69 138 LEU A N 1
ATOM 1079 C CA . LEU A 1 138 ? 9.516 19.656 12.633 1 98.69 138 LEU A CA 1
ATOM 1080 C C . LEU A 1 138 ? 8.633 18.719 11.82 1 98.69 138 LEU A C 1
ATOM 1082 O O . LEU A 1 138 ? 7.41 18.703 12.008 1 98.69 138 LEU A O 1
ATOM 1086 N N . LEU A 1 139 ? 9.281 18.031 10.961 1 98.25 139 LEU A N 1
ATOM 1087 C CA . LEU A 1 139 ? 8.57 17.062 10.141 1 98.25 139 LEU A CA 1
ATOM 1088 C C . LEU A 1 139 ? 7.898 16 11 1 98.25 139 LEU A C 1
ATOM 1090 O O . LEU A 1 139 ? 6.711 15.719 10.828 1 98.25 139 LEU A O 1
ATOM 1094 N N . LEU A 1 140 ? 8.602 15.422 11.914 1 98.62 140 LEU A N 1
ATOM 1095 C CA . LEU A 1 140 ? 8.078 14.391 12.805 1 98.62 140 LEU A CA 1
ATOM 1096 C C . LEU A 1 140 ? 7.039 14.969 13.75 1 98.62 140 LEU A C 1
ATOM 1098 O O . LEU A 1 140 ? 6 14.352 13.992 1 98.62 140 LEU A O 1
ATOM 1102 N N . PHE A 1 141 ? 7.352 16.141 14.242 1 98.44 141 PHE A N 1
ATOM 1103 C CA . PHE A 1 141 ? 6.43 16.859 15.117 1 98.44 141 PHE A CA 1
ATOM 1104 C C . PHE A 1 141 ? 5.129 17.172 14.391 1 98.44 141 PHE A C 1
ATOM 1106 O O . PHE A 1 141 ? 4.043 16.906 14.906 1 98.44 141 PHE A O 1
ATOM 1113 N N . GLY A 1 142 ? 5.242 17.734 13.258 1 98.69 142 GLY A N 1
ATOM 1114 C CA . GLY A 1 142 ? 4.066 18.078 12.477 1 98.69 142 GLY A CA 1
ATOM 1115 C C . GLY A 1 142 ? 3.201 16.875 12.141 1 98.69 142 GLY A C 1
ATOM 1116 O O . GLY A 1 142 ? 1.978 16.922 12.289 1 98.69 142 GLY A O 1
ATOM 1117 N N . GLN A 1 143 ? 3.807 15.789 11.766 1 98.62 143 GLN A N 1
ATOM 1118 C CA . GLN A 1 143 ? 3.084 14.555 11.461 1 98.62 143 GLN A CA 1
ATOM 1119 C C . GLN A 1 143 ? 2.348 14.031 12.688 1 98.62 143 GLN A C 1
ATOM 1121 O O . GLN A 1 143 ? 1.177 13.656 12.609 1 98.62 143 GLN A O 1
ATOM 1126 N N . TYR A 1 144 ? 3.045 14.023 13.758 1 98.62 144 TYR A N 1
ATOM 1127 C CA . TYR A 1 144 ? 2.459 13.531 15 1 98.62 144 TYR A CA 1
ATOM 1128 C C . TYR A 1 144 ? 1.254 14.367 15.406 1 98.62 144 TYR A C 1
ATOM 1130 O O . TYR A 1 144 ? 0.194 13.828 15.734 1 98.62 144 TYR A O 1
ATOM 1138 N N . VAL A 1 145 ? 1.4 15.656 15.367 1 98.44 145 VAL A N 1
ATOM 1139 C CA . VAL A 1 145 ? 0.351 16.578 15.797 1 98.44 145 VAL A CA 1
ATOM 1140 C C . VAL A 1 145 ? -0.869 16.422 14.891 1 98.44 145 VAL A C 1
ATOM 1142 O O . VAL A 1 145 ? -1.999 16.328 15.367 1 98.44 145 VAL A O 1
ATOM 1145 N N . ARG A 1 146 ? -0.678 16.375 13.648 1 98.25 146 ARG A N 1
ATOM 1146 C CA . ARG A 1 146 ? -1.8 16.266 12.727 1 98.25 146 ARG A CA 1
ATOM 1147 C C . ARG A 1 146 ? -2.5 14.914 12.883 1 98.25 146 ARG A C 1
ATOM 1149 O O . ARG A 1 146 ? -3.729 14.852 12.961 1 98.25 146 ARG A O 1
ATOM 1156 N N . SER A 1 147 ? -1.699 13.852 12.961 1 98.38 147 SER A N 1
ATOM 1157 C CA . SER A 1 147 ? -2.287 12.531 13.133 1 98.38 147 SER A CA 1
ATOM 1158 C C . SER A 1 147 ? -3.08 12.445 14.438 1 98.38 147 SER A C 1
ATOM 1160 O O . SER A 1 147 ? -4.188 11.906 14.461 1 98.38 147 SER A O 1
ATOM 1162 N N . GLN A 1 148 ? -2.504 13.016 15.461 1 98.38 148 GLN A N 1
ATOM 1163 C CA . GLN A 1 148 ? -3.184 13 16.75 1 98.38 148 GLN A CA 1
ATOM 1164 C C . GLN A 1 148 ? -4.461 13.836 16.703 1 98.38 148 GLN A C 1
ATOM 1166 O O . GLN A 1 148 ? -5.449 13.5 17.359 1 98.38 148 GLN A O 1
ATOM 1171 N N . ALA A 1 149 ? -4.438 14.914 15.992 1 98.38 149 ALA A N 1
ATOM 1172 C CA . ALA A 1 149 ? -5.637 15.734 15.82 1 98.38 149 ALA A CA 1
ATOM 1173 C C . ALA A 1 149 ? -6.762 14.93 15.172 1 98.38 149 ALA A C 1
ATOM 1175 O O . ALA A 1 149 ? -7.906 14.984 15.617 1 98.38 149 ALA A O 1
ATOM 1176 N N . MET A 1 150 ? -6.43 14.203 14.188 1 97.88 150 MET A N 1
ATOM 1177 C CA . MET A 1 150 ? -7.414 13.398 13.469 1 97.88 150 MET A CA 1
ATOM 1178 C C . MET A 1 150 ? -7.957 12.289 14.359 1 97.88 150 MET A C 1
ATOM 1180 O O . MET A 1 150 ? -9.164 12.031 14.375 1 97.88 150 MET A O 1
ATOM 1184 N N . VAL A 1 151 ? -7.062 11.695 15.109 1 98 151 VAL A N 1
ATOM 1185 C CA . VAL A 1 151 ? -7.445 10.602 15.992 1 98 151 VAL A CA 1
ATOM 1186 C C . VAL A 1 151 ? -8.375 11.125 17.094 1 98 151 VAL A C 1
ATOM 1188 O O . VAL A 1 151 ? -9.414 10.531 17.375 1 98 151 VAL A O 1
ATOM 1191 N N . THR A 1 152 ? -8.016 12.234 17.641 1 97.75 152 THR A N 1
ATOM 1192 C CA . THR A 1 152 ? -8.758 12.797 18.766 1 97.75 152 THR A CA 1
ATOM 1193 C C . THR A 1 152 ? -10.125 13.297 18.312 1 97.75 152 THR A C 1
ATOM 1195 O O . THR A 1 152 ? -11.125 13.086 19 1 97.75 152 THR A O 1
ATOM 1198 N N . ALA A 1 153 ? -10.242 13.906 17.188 1 95.75 153 ALA A N 1
ATOM 1199 C CA . ALA A 1 153 ? -11.508 14.43 16.688 1 95.75 153 ALA A CA 1
ATOM 1200 C C . ALA A 1 153 ? -12.422 13.297 16.219 1 95.75 153 ALA A C 1
ATOM 1202 O O . ALA A 1 153 ? -13.648 13.414 16.312 1 95.75 153 ALA A O 1
ATOM 1203 N N . GLY A 1 154 ? -11.773 12.25 15.656 1 93.56 154 GLY A N 1
ATOM 1204 C CA . GLY A 1 154 ? -12.555 11.102 15.219 1 93.56 154 GLY A CA 1
ATOM 1205 C C . GLY A 1 154 ? -13.641 11.469 14.219 1 93.56 154 GLY A C 1
ATOM 1206 O O . GLY A 1 154 ? -13.359 12.086 13.195 1 93.56 154 GLY A O 1
ATOM 1207 N N . GLN A 1 155 ? -14.844 11.289 14.625 1 90.31 155 GLN A N 1
ATOM 1208 C CA . GLN A 1 155 ? -15.984 11.492 13.75 1 90.31 155 GLN A CA 1
ATOM 1209 C C . GLN A 1 155 ? -16.219 12.977 13.484 1 90.31 155 GLN A C 1
ATOM 1211 O O . GLN A 1 155 ? -16.891 13.344 12.508 1 90.31 155 GLN A O 1
ATOM 1216 N N . SER A 1 156 ? -15.688 13.781 14.273 1 91.69 156 SER A N 1
ATOM 1217 C CA . SER A 1 156 ? -15.898 15.219 14.117 1 91.69 156 SER A CA 1
ATOM 1218 C C . SER A 1 156 ? -14.859 15.836 13.195 1 91.69 156 SER A C 1
ATOM 1220 O O . SER A 1 156 ? -14.922 17.031 12.891 1 91.69 156 SER A O 1
ATOM 1222 N N . PHE A 1 157 ? -14 14.992 12.727 1 92.44 157 PHE A N 1
ATOM 1223 C CA . PHE A 1 157 ? -12.984 15.484 11.797 1 92.44 157 PHE A CA 1
ATOM 1224 C C . PHE A 1 157 ? -13.477 15.391 10.359 1 92.44 157 PHE A C 1
ATOM 1226 O O . PHE A 1 157 ? -14.117 14.414 9.977 1 92.44 157 PHE A O 1
ATOM 1233 N N . SER A 1 158 ? -13.148 16.453 9.578 1 87.62 158 SER A N 1
ATOM 1234 C CA . SER A 1 158 ? -13.414 16.453 8.141 1 87.62 158 SER A CA 1
ATOM 1235 C C . SER A 1 158 ? -12.312 17.188 7.379 1 87.62 158 SER A C 1
ATOM 1237 O O . SER A 1 158 ? -11.797 18.203 7.844 1 87.62 158 SER A O 1
ATOM 1239 N N . HIS A 1 159 ? -12.039 16.688 6.211 1 88.75 159 HIS A N 1
ATOM 1240 C CA . HIS A 1 159 ? -11.078 17.359 5.34 1 88.75 159 HIS A CA 1
ATOM 1241 C C . HIS A 1 159 ? -11.703 18.578 4.676 1 88.75 159 HIS A C 1
ATOM 1243 O O . HIS A 1 159 ? -10.992 19.453 4.18 1 88.75 159 HIS A O 1
ATOM 1249 N N . LEU A 1 160 ? -12.984 18.594 4.711 1 83.69 160 LEU A N 1
ATOM 1250 C CA . LEU A 1 160 ? -13.719 19.719 4.156 1 83.69 160 LEU A CA 1
ATOM 1251 C C . LEU A 1 160 ? -14.453 20.484 5.258 1 83.69 160 LEU A C 1
ATOM 1253 O O . LEU A 1 160 ? -14.992 19.875 6.188 1 83.69 160 LEU A O 1
ATOM 1257 N N . ILE A 1 161 ? -14.469 21.688 5.098 1 88.12 161 ILE A N 1
ATOM 1258 C CA . ILE A 1 161 ? -15.172 22.516 6.082 1 88.12 161 ILE A CA 1
ATOM 1259 C C . ILE A 1 161 ? -16.672 22.266 5.984 1 88.12 161 ILE A C 1
ATOM 1261 O O . ILE A 1 161 ? -17.234 22.281 4.887 1 88.12 161 ILE A O 1
ATOM 1265 N N . LYS A 1 162 ? -17.172 22 7.125 1 86.69 162 LYS A N 1
ATOM 1266 C CA . LYS A 1 162 ? -18.625 21.781 7.176 1 86.69 162 LYS A CA 1
ATOM 1267 C C . LYS A 1 162 ? -19.375 23.094 7.383 1 86.69 162 LYS A C 1
ATOM 1269 O O . LYS A 1 162 ? -19 23.891 8.25 1 86.69 162 LYS A O 1
ATOM 1274 N N . THR A 1 163 ? -20.359 23.234 6.594 1 90.88 163 THR A N 1
ATOM 1275 C CA . THR A 1 163 ? -21.141 24.453 6.68 1 90.88 163 THR A CA 1
ATOM 1276 C C . THR A 1 163 ? -22.5 24.188 7.309 1 90.88 163 THR A C 1
ATOM 1278 O O . THR A 1 163 ? -23.297 25.109 7.496 1 90.88 163 THR A O 1
ATOM 1281 N N . THR A 1 164 ? -22.734 22.984 7.555 1 89.19 164 THR A N 1
ATOM 1282 C CA . THR A 1 164 ? -23.938 22.547 8.273 1 89.19 164 THR A CA 1
ATOM 1283 C C . THR A 1 164 ? -23.578 21.594 9.406 1 89.19 164 THR A C 1
ATOM 1285 O O . THR A 1 164 ? -22.703 20.734 9.242 1 89.19 164 THR A O 1
ATOM 1288 N N . LYS A 1 165 ? -24.297 21.859 10.461 1 87.5 165 LYS A N 1
ATOM 1289 C CA . LYS A 1 165 ? -23.984 21.016 11.609 1 87.5 165 LYS A CA 1
ATOM 1290 C C . LYS A 1 165 ? -24.547 19.609 11.43 1 87.5 165 LYS A C 1
ATOM 1292 O O . LYS A 1 165 ? -25.766 19.438 11.25 1 87.5 165 LYS A O 1
ATOM 1297 N N . GLU A 1 166 ? -23.688 18.672 11.492 1 83.75 166 GLU A N 1
ATOM 1298 C CA . GLU A 1 166 ? -24.125 17.281 11.438 1 83.75 166 GLU A CA 1
ATOM 1299 C C . GLU A 1 166 ? -24.516 16.781 12.82 1 83.75 166 GLU A C 1
ATOM 1301 O O . GLU A 1 166 ? -24.016 17.25 13.836 1 83.75 166 GLU A O 1
ATOM 1306 N N . PRO A 1 167 ? -25.391 15.789 12.898 1 82.25 167 PRO A N 1
ATOM 1307 C CA . PRO A 1 167 ? -25.859 15.289 14.188 1 82.25 167 PRO A CA 1
ATOM 1308 C C . PRO A 1 167 ? -24.734 14.719 15.047 1 82.25 167 PRO A C 1
ATOM 1310 O O . PRO A 1 167 ? -24.781 14.789 16.281 1 82.25 167 PRO A O 1
ATOM 1313 N N . ASP A 1 168 ? -23.719 14.25 14.422 1 80.62 168 ASP A N 1
ATOM 1314 C CA . ASP A 1 168 ? -22.656 13.594 15.156 1 80.62 168 ASP A CA 1
ATOM 1315 C C . ASP A 1 168 ? -21.484 14.547 15.414 1 80.62 168 ASP A C 1
ATOM 1317 O O . ASP A 1 168 ? -20.484 14.156 16 1 80.62 168 ASP A O 1
ATOM 1321 N N . HIS A 1 169 ? -21.75 15.75 15.109 1 86.62 169 HIS A N 1
ATOM 1322 C CA . HIS A 1 169 ? -20.672 16.719 15.25 1 86.62 169 HIS A CA 1
ATOM 1323 C C . HIS A 1 169 ? -20.609 17.266 16.672 1 86.62 169 HIS A C 1
ATOM 1325 O O . HIS A 1 169 ? -21.578 17.844 17.172 1 86.62 169 HIS A O 1
ATOM 1331 N N . VAL A 1 170 ? -19.5 16.969 17.344 1 91.81 170 VAL A N 1
ATOM 1332 C CA . VAL A 1 170 ? -19.281 17.453 18.703 1 91.81 170 VAL A CA 1
ATOM 1333 C C . VAL A 1 170 ? -18.016 18.312 18.75 1 91.81 170 VAL A C 1
ATOM 1335 O O . VAL A 1 170 ? -17.062 18.062 18.016 1 91.81 170 VAL A O 1
ATOM 1338 N N . LEU A 1 171 ? -18.125 19.328 19.547 1 95.44 171 LEU A N 1
ATOM 1339 C CA . LEU A 1 171 ? -16.938 20.156 19.75 1 95.44 171 LEU A CA 1
ATOM 1340 C C . LEU A 1 171 ? -15.898 19.422 20.594 1 95.44 171 LEU A C 1
ATOM 1342 O O . LEU A 1 171 ? -16.109 19.188 21.781 1 95.44 171 LEU A O 1
ATOM 1346 N N . VAL A 1 172 ? -14.828 19.078 20.016 1 96.19 172 VAL A N 1
ATOM 1347 C CA . VAL A 1 172 ? -13.766 18.328 20.703 1 96.19 172 VAL A CA 1
ATOM 1348 C C . VAL A 1 172 ? -12.773 19.312 21.328 1 96.19 172 VAL A C 1
ATOM 1350 O O . VAL A 1 172 ? -12.141 20.094 20.625 1 96.19 172 VAL A O 1
ATOM 1353 N N . THR A 1 173 ? -12.633 19.297 22.625 1 96.81 173 THR A N 1
ATOM 1354 C CA . THR A 1 173 ? -11.75 20.219 23.328 1 96.81 173 THR A CA 1
ATOM 1355 C C . THR A 1 173 ? -10.773 19.453 24.219 1 96.81 173 THR A C 1
ATOM 1357 O O . THR A 1 173 ? -10.172 20.047 25.125 1 96.81 173 THR A O 1
ATOM 1360 N N . THR A 1 174 ? -10.609 18.188 24 1 96.56 174 THR A N 1
ATOM 1361 C CA . THR A 1 174 ? -9.758 17.344 24.828 1 96.56 174 THR A CA 1
ATOM 1362 C C . THR A 1 174 ? -8.5 16.922 24.062 1 96.56 174 THR A C 1
ATOM 1364 O O . THR A 1 174 ? -8.391 17.188 22.859 1 96.56 174 THR A O 1
ATOM 1367 N N . GLY A 1 175 ? -7.555 16.297 24.812 1 96.94 175 GLY A N 1
ATOM 1368 C CA . GLY A 1 175 ? -6.324 15.867 24.156 1 96.94 175 GLY A CA 1
ATOM 1369 C C . GLY A 1 175 ? -5.543 17.016 23.547 1 96.94 175 GLY A C 1
ATOM 1370 O O . GLY A 1 175 ? -5.27 18.016 24.219 1 96.94 175 GLY A O 1
ATOM 1371 N N . ILE A 1 176 ? -5.258 16.844 22.266 1 98 176 ILE A N 1
ATOM 1372 C CA . ILE A 1 176 ? -4.426 17.828 21.594 1 98 176 ILE A CA 1
ATOM 1373 C C . ILE A 1 176 ? -5.223 19.109 21.375 1 98 176 ILE A C 1
ATOM 1375 O O . ILE A 1 176 ? -4.641 20.188 21.203 1 98 176 ILE A O 1
ATOM 1379 N N . TYR A 1 177 ? -6.5 18.984 21.406 1 97.69 177 TYR A N 1
ATOM 1380 C CA . TYR A 1 177 ? -7.367 20.125 21.219 1 97.69 177 TYR A CA 1
ATOM 1381 C C . TYR A 1 177 ? -7.41 21 22.453 1 97.69 177 TYR A C 1
ATOM 1383 O O . TYR A 1 177 ? -7.871 22.141 22.406 1 97.69 177 TYR A O 1
ATOM 1391 N N . ARG A 1 178 ? -6.934 20.5 23.531 1 97.19 178 ARG A N 1
ATOM 1392 C CA . ARG A 1 178 ? -6.77 21.328 24.719 1 97.19 178 ARG A CA 1
ATOM 1393 C C . ARG A 1 178 ? -5.625 22.328 24.547 1 97.19 178 ARG A C 1
ATOM 1395 O O . ARG A 1 178 ? -5.598 23.375 25.188 1 97.19 178 ARG A O 1
ATOM 1402 N N . ILE A 1 179 ? -4.715 21.953 23.672 1 96.94 179 ILE A N 1
ATOM 1403 C CA . ILE A 1 179 ? -3.498 22.734 23.484 1 96.94 179 ILE A CA 1
ATOM 1404 C C . ILE A 1 179 ? -3.693 23.719 22.344 1 96.94 179 ILE A C 1
ATOM 1406 O O . ILE A 1 179 ? -3.383 24.906 22.484 1 96.94 179 ILE A O 1
ATOM 1410 N N . SER A 1 180 ? -4.242 23.25 21.219 1 97.56 180 SER A N 1
ATOM 1411 C CA . SER A 1 180 ? -4.52 24.078 20.047 1 97.56 180 SER A CA 1
ATOM 1412 C C . SER A 1 180 ? -5.938 23.844 19.531 1 97.56 180 SER A C 1
ATOM 1414 O O . SER A 1 180 ? -6.398 22.688 19.469 1 97.56 180 SER A O 1
ATOM 1416 N N . ARG A 1 181 ? -6.531 24.906 19.141 1 97 181 ARG A N 1
ATOM 1417 C CA . ARG A 1 181 ? -7.91 24.734 18.688 1 97 181 ARG A CA 1
ATOM 1418 C C . ARG A 1 181 ? -7.953 24.25 17.25 1 97 181 ARG A C 1
ATOM 1420 O O . ARG A 1 181 ? -8.977 23.734 16.797 1 97 181 ARG A O 1
ATOM 1427 N N . HIS A 1 182 ? -6.855 24.359 16.5 1 97.38 182 HIS A N 1
ATOM 1428 C CA . HIS A 1 182 ? -6.73 23.828 15.148 1 97.38 182 HIS A CA 1
ATOM 1429 C C . HIS A 1 182 ? -5.422 23.062 14.984 1 97.38 182 HIS A C 1
ATOM 1431 O O . HIS A 1 182 ? -4.609 23.391 14.117 1 97.38 182 HIS A O 1
ATOM 1437 N N . PRO A 1 183 ? -5.25 22.016 15.734 1 98 183 PRO A N 1
ATOM 1438 C CA . PRO A 1 183 ? -3.977 21.297 15.742 1 98 183 PRO A CA 1
ATOM 1439 C C . PRO A 1 183 ? -3.66 20.641 14.406 1 98 183 PRO A C 1
ATOM 1441 O O . PRO A 1 183 ? -2.488 20.484 14.055 1 98 183 PRO A O 1
ATOM 1444 N N . SER A 1 184 ? -4.648 20.203 13.625 1 97.69 184 SER A N 1
ATOM 1445 C CA . SER A 1 184 ? -4.379 19.594 12.328 1 97.69 184 SER A CA 1
ATOM 1446 C C . SER A 1 184 ? -3.682 20.578 11.391 1 97.69 184 SER A C 1
ATOM 1448 O O . SER A 1 184 ? -2.77 20.188 10.656 1 97.69 184 SER A O 1
ATOM 1450 N N . TYR A 1 185 ? -4.137 21.844 11.438 1 97.25 185 TYR A N 1
ATOM 1451 C CA . TYR A 1 185 ? -3.516 22.875 10.625 1 97.25 185 TYR A CA 1
ATOM 1452 C C . TYR A 1 185 ? -2.113 23.203 11.133 1 97.25 185 TYR A C 1
ATOM 1454 O O . TYR A 1 185 ? -1.194 23.422 10.344 1 97.25 185 TYR A O 1
ATOM 1462 N N . LEU A 1 186 ? -2.006 23.266 12.461 1 97.75 186 LEU A N 1
ATOM 1463 C CA . LEU A 1 186 ? -0.711 23.5 13.086 1 97.75 186 LEU A CA 1
ATOM 1464 C C . LEU A 1 186 ? 0.299 22.438 12.672 1 97.75 186 LEU A C 1
ATOM 1466 O O . LEU A 1 186 ? 1.426 22.75 12.289 1 97.75 186 LEU A O 1
ATOM 1470 N N . GLY A 1 187 ? -0.163 21.188 12.742 1 98.31 187 GLY A N 1
ATOM 1471 C CA . GLY A 1 187 ? 0.708 20.094 12.344 1 98.31 187 GLY A CA 1
ATOM 1472 C C . GLY A 1 187 ? 1.136 20.172 10.891 1 98.31 187 GLY A C 1
ATOM 1473 O O . GLY A 1 187 ? 2.318 20.031 10.578 1 98.31 187 GLY A O 1
ATOM 1474 N N . TYR A 1 188 ? 0.208 20.422 10.008 1 97.44 188 TYR A N 1
ATOM 1475 C CA . TYR A 1 188 ? 0.505 20.5 8.586 1 97.44 188 TYR A CA 1
ATOM 1476 C C . TYR A 1 188 ? 1.458 21.641 8.281 1 97.44 188 TYR A C 1
ATOM 1478 O O . TYR A 1 188 ? 2.344 21.516 7.434 1 97.44 188 TYR A O 1
ATOM 1486 N N . PHE A 1 189 ? 1.256 22.766 8.938 1 97.5 189 PHE A N 1
ATOM 1487 C CA . PHE A 1 189 ? 2.092 23.938 8.766 1 97.5 189 PHE A CA 1
ATOM 1488 C C . PHE A 1 189 ? 3.557 23.609 9.023 1 97.5 189 PHE A C 1
ATOM 1490 O O . PHE A 1 189 ? 4.406 23.812 8.148 1 97.5 189 PHE A O 1
ATOM 1497 N N . TRP A 1 190 ? 3.785 23 10.125 1 98.12 190 TRP A N 1
ATOM 1498 C CA . TRP A 1 190 ? 5.164 22.719 10.508 1 98.12 190 TRP A CA 1
ATOM 1499 C C . TRP A 1 190 ? 5.715 21.531 9.727 1 98.12 190 TRP A C 1
ATOM 1501 O O . TRP A 1 190 ? 6.902 21.484 9.406 1 98.12 190 TRP A O 1
ATOM 1511 N N . TRP A 1 191 ? 4.863 20.578 9.391 1 98.38 191 TRP A N 1
ATOM 1512 C CA . TRP A 1 191 ? 5.27 19.469 8.531 1 98.38 191 TRP A CA 1
ATOM 1513 C C . TRP A 1 191 ? 5.793 19.984 7.195 1 98.38 191 TRP A C 1
ATOM 1515 O O . TRP A 1 191 ? 6.891 19.625 6.773 1 98.38 191 TRP A O 1
ATOM 1525 N N . THR A 1 192 ? 5.074 20.891 6.59 1 97.69 192 THR A N 1
ATOM 1526 C CA . THR A 1 192 ? 5.414 21.422 5.273 1 97.69 192 THR A CA 1
ATOM 1527 C C . THR A 1 192 ? 6.711 22.234 5.332 1 97.69 192 THR A C 1
ATOM 1529 O O . THR A 1 192 ? 7.602 22.031 4.504 1 97.69 192 THR A O 1
ATOM 1532 N N . LEU A 1 193 ? 6.793 23.047 6.285 1 98.12 193 LEU A N 1
ATOM 1533 C CA . LEU A 1 193 ? 8.008 23.859 6.402 1 98.12 193 LEU A CA 1
ATOM 1534 C C . LEU A 1 193 ? 9.203 22.969 6.746 1 98.12 193 LEU A C 1
ATOM 1536 O O . LEU A 1 193 ? 10.32 23.234 6.289 1 98.12 193 LEU A O 1
ATOM 1540 N N . GLY A 1 194 ? 8.945 21.969 7.566 1 98.69 194 GLY A N 1
ATOM 1541 C CA . GLY A 1 194 ? 10 21.016 7.879 1 98.69 194 GLY A CA 1
ATOM 1542 C C . GLY A 1 194 ? 10.562 20.328 6.648 1 98.69 194 GLY A C 1
ATOM 1543 O O . GLY A 1 194 ? 11.773 20.109 6.555 1 98.69 194 GLY A O 1
ATOM 1544 N N . THR A 1 195 ? 9.75 19.969 5.691 1 98.25 195 THR A N 1
ATOM 1545 C CA . THR A 1 195 ? 10.211 19.312 4.473 1 98.25 195 THR A CA 1
ATOM 1546 C C . THR A 1 195 ? 11.156 20.234 3.695 1 98.25 195 THR A C 1
ATOM 1548 O O . THR A 1 195 ? 12.141 19.766 3.117 1 98.25 195 THR A O 1
ATOM 1551 N N . GLN A 1 196 ? 10.859 21.516 3.709 1 98.5 196 GLN A N 1
ATOM 1552 C CA . GLN A 1 196 ? 11.695 22.453 2.965 1 98.5 196 GLN A CA 1
ATOM 1553 C C . GLN A 1 196 ? 13.055 22.625 3.639 1 98.5 196 GLN A C 1
ATOM 1555 O O . GLN A 1 196 ? 14.07 22.797 2.963 1 98.5 196 GLN A O 1
ATOM 1560 N N . LEU A 1 197 ? 13.055 22.594 4.953 1 98.62 197 LEU A N 1
ATOM 1561 C CA . LEU A 1 197 ? 14.32 22.641 5.676 1 98.62 197 LEU A CA 1
ATOM 1562 C C . LEU A 1 197 ? 15.164 21.406 5.391 1 98.62 197 LEU A C 1
ATOM 1564 O O . LEU A 1 197 ? 16.375 21.516 5.16 1 98.62 197 LEU A O 1
ATOM 1568 N N . VAL A 1 198 ? 14.516 20.266 5.375 1 98.5 198 VAL A N 1
ATOM 1569 C CA . VAL A 1 198 ? 15.203 19.016 5.07 1 98.5 198 VAL A CA 1
ATOM 1570 C C . VAL A 1 198 ? 15.812 19.094 3.674 1 98.5 198 VAL A C 1
ATOM 1572 O O . VAL A 1 198 ? 16.953 18.656 3.461 1 98.5 198 VAL A O 1
ATOM 1575 N N . LEU A 1 199 ? 15.172 19.734 2.756 1 98.12 199 LEU A N 1
ATOM 1576 C CA . LEU A 1 199 ? 15.586 19.812 1.359 1 98.12 199 LEU A CA 1
ATOM 1577 C C . LEU A 1 199 ? 16.609 20.922 1.157 1 98.12 199 LEU A C 1
ATOM 1579 O O . LEU A 1 199 ? 17.156 21.078 0.063 1 98.12 199 LEU A O 1
ATOM 1583 N N . LEU A 1 200 ? 16.797 21.75 2.275 1 97.88 200 LEU A N 1
ATOM 1584 C CA . LEU A 1 200 ? 17.672 22.906 2.154 1 97.88 200 LEU A CA 1
ATOM 1585 C C . LEU A 1 200 ? 17.188 23.828 1.038 1 97.88 200 LEU A C 1
ATOM 1587 O O . LEU A 1 200 ? 17.984 24.266 0.197 1 97.88 200 LEU A O 1
ATOM 1591 N N . ASN A 1 201 ? 15.844 24.016 1.021 1 98.19 201 ASN A N 1
ATOM 1592 C CA . ASN A 1 201 ? 15.203 24.922 0.067 1 98.19 201 ASN A CA 1
ATOM 1593 C C . ASN A 1 201 ? 14.914 26.281 0.686 1 98.19 201 ASN A C 1
ATOM 1595 O O . ASN A 1 201 ? 13.891 26.469 1.35 1 98.19 201 ASN A O 1
ATOM 1599 N N . PRO A 1 202 ? 15.719 27.25 0.427 1 96.75 202 PRO A N 1
ATOM 1600 C CA . PRO A 1 202 ? 15.461 28.547 1.06 1 96.75 202 PRO A CA 1
ATOM 1601 C C . PRO A 1 202 ? 14.305 29.297 0.41 1 96.75 202 PRO A C 1
ATOM 1603 O O . PRO A 1 202 ? 13.531 29.969 1.104 1 96.75 202 PRO A O 1
ATOM 1606 N N . VAL A 1 203 ? 14.117 29.234 -0.874 1 97.12 203 VAL A N 1
ATOM 1607 C CA . VAL A 1 203 ? 13.102 30 -1.586 1 97.12 203 VAL A CA 1
ATOM 1608 C C . VAL A 1 203 ? 11.711 29.453 -1.264 1 97.12 203 VAL A C 1
ATOM 1610 O O . VAL A 1 203 ? 10.844 30.188 -0.791 1 97.12 203 VAL A O 1
ATOM 1613 N N . THR A 1 204 ? 11.555 28.188 -1.458 1 97.75 204 THR A N 1
ATOM 1614 C CA . THR A 1 204 ? 10.242 27.594 -1.232 1 97.75 204 THR A CA 1
ATOM 1615 C C . THR A 1 204 ? 9.891 27.594 0.254 1 97.75 204 THR A C 1
ATOM 1617 O O . THR A 1 204 ? 8.719 27.656 0.624 1 97.75 204 THR A O 1
ATOM 1620 N N . PHE A 1 205 ? 10.898 27.594 1.085 1 98.06 205 PHE A N 1
ATOM 1621 C CA . PHE A 1 205 ? 10.617 27.719 2.51 1 98.06 205 PHE A CA 1
ATOM 1622 C C . PHE A 1 205 ? 9.867 29.016 2.795 1 98.06 205 PHE A C 1
ATOM 1624 O O . PHE A 1 205 ? 8.812 29 3.441 1 98.06 205 PHE A O 1
ATOM 1631 N N . VAL A 1 206 ? 10.367 30.078 2.279 1 97.62 206 VAL A N 1
ATOM 1632 C CA . VAL A 1 206 ? 9.781 31.391 2.52 1 97.62 206 VAL A CA 1
ATOM 1633 C C . VAL A 1 206 ? 8.43 31.484 1.819 1 97.62 206 VAL A C 1
ATOM 1635 O O . VAL A 1 206 ? 7.449 31.938 2.414 1 97.62 206 VAL A O 1
ATOM 1638 N N . VAL A 1 207 ? 8.367 31.047 0.622 1 96.44 207 VAL A N 1
ATOM 1639 C CA . VAL A 1 207 ? 7.141 31.109 -0.164 1 96.44 207 VAL A CA 1
ATOM 1640 C C . VAL A 1 207 ? 6.043 30.297 0.52 1 96.44 207 VAL A C 1
ATOM 1642 O O . VAL A 1 207 ? 4.91 30.766 0.661 1 96.44 207 VAL A O 1
ATOM 1645 N N . PHE A 1 208 ? 6.422 29.109 0.972 1 96.88 208 PHE A N 1
ATOM 1646 C CA . PHE A 1 208 ? 5.449 28.25 1.631 1 96.88 208 PHE A CA 1
ATOM 1647 C C . PHE A 1 208 ? 5.004 28.859 2.959 1 96.88 208 PHE A C 1
ATOM 1649 O O . PHE A 1 208 ? 3.826 28.766 3.318 1 96.88 208 PHE A O 1
ATOM 1656 N N . ALA A 1 209 ? 5.906 29.438 3.652 1 96.25 209 ALA A N 1
ATOM 1657 C CA . ALA A 1 209 ? 5.547 30.062 4.918 1 96.25 209 ALA A CA 1
ATOM 1658 C C . ALA A 1 209 ? 4.496 31.156 4.711 1 96.25 209 ALA A C 1
ATOM 1660 O O . ALA A 1 209 ? 3.494 31.203 5.426 1 96.25 209 ALA A O 1
ATOM 1661 N N . ILE A 1 210 ? 4.66 31.922 3.693 1 95.19 210 ILE A N 1
ATOM 1662 C CA . ILE A 1 210 ? 3.758 33.031 3.408 1 95.19 210 ILE A CA 1
ATOM 1663 C C . ILE A 1 210 ? 2.412 32.5 2.93 1 95.19 210 ILE A C 1
ATOM 1665 O O . ILE A 1 210 ? 1.36 32.906 3.438 1 95.19 210 ILE A O 1
ATOM 1669 N N . ILE A 1 211 ? 2.484 31.562 2.043 1 93.38 211 ILE A N 1
ATOM 1670 C CA . ILE A 1 211 ? 1.268 31.031 1.444 1 93.38 211 ILE A CA 1
ATOM 1671 C C . ILE A 1 211 ? 0.454 30.281 2.504 1 93.38 211 ILE A C 1
ATOM 1673 O O . ILE A 1 211 ? -0.767 30.453 2.582 1 93.38 211 ILE A O 1
ATOM 1677 N N . LEU A 1 212 ? 1.158 29.562 3.322 1 94.31 212 LEU A N 1
ATOM 1678 C CA . LEU A 1 212 ? 0.461 28.766 4.328 1 94.31 212 LEU A CA 1
ATOM 1679 C C . LEU A 1 212 ? -0.151 29.656 5.398 1 94.31 212 LEU A C 1
ATOM 1681 O O . LEU A 1 212 ? -1.259 29.406 5.875 1 94.31 212 LEU A O 1
ATOM 1685 N N . CYS A 1 213 ? 0.583 30.672 5.781 1 95.06 213 CYS A N 1
ATOM 1686 C CA . CYS A 1 213 ? 0.043 31.609 6.766 1 95.06 213 CYS A CA 1
ATOM 1687 C C . CYS A 1 213 ? -1.235 32.25 6.254 1 95.06 213 CYS A C 1
ATOM 1689 O O . CYS A 1 213 ? -2.234 32.312 6.973 1 95.06 213 CYS A O 1
ATOM 1691 N N . LYS A 1 214 ? -1.248 32.688 5.051 1 93.81 214 LYS A N 1
ATOM 1692 C CA . LYS A 1 214 ? -2.426 33.312 4.457 1 93.81 214 LYS A CA 1
ATOM 1693 C C . LYS A 1 214 ? -3.557 32.281 4.285 1 93.81 214 LYS A C 1
ATOM 1695 O O . LYS A 1 214 ? -4.711 32.594 4.605 1 93.81 214 LYS A O 1
ATOM 1700 N N . TYR A 1 215 ? -3.213 31.203 3.828 1 92.38 215 TYR A N 1
ATOM 1701 C CA . TYR A 1 215 ? -4.188 30.141 3.566 1 92.38 215 TYR A CA 1
ATOM 1702 C C . TYR A 1 215 ? -4.906 29.734 4.848 1 92.38 215 TYR A C 1
ATOM 1704 O O . TYR A 1 215 ? -6.137 29.703 4.891 1 92.38 215 TYR A O 1
ATOM 1712 N N . PHE A 1 216 ? -4.168 29.484 5.902 1 95.19 216 PHE A N 1
ATOM 1713 C CA . PHE A 1 216 ? -4.77 28.984 7.133 1 95.19 216 PHE A CA 1
ATOM 1714 C C . PHE A 1 216 ? -5.496 30.109 7.867 1 95.19 216 PHE A C 1
ATOM 1716 O O . PHE A 1 216 ? -6.508 29.875 8.531 1 95.19 216 PHE A O 1
ATOM 1723 N N . SER A 1 217 ? -4.957 31.312 7.707 1 95.56 217 SER A N 1
ATOM 1724 C CA . SER A 1 217 ? -5.688 32.438 8.273 1 95.56 217 SER A CA 1
ATOM 1725 C C . SER A 1 217 ? -7.094 32.531 7.695 1 95.56 217 SER A C 1
ATOM 1727 O O . SER A 1 217 ? -8.07 32.656 8.438 1 95.56 217 SER A O 1
ATOM 1729 N N . ASP A 1 218 ? -7.172 32.406 6.395 1 95.31 218 ASP A N 1
ATOM 1730 C CA . ASP A 1 218 ? -8.461 32.469 5.711 1 95.31 218 ASP A CA 1
ATOM 1731 C C . ASP A 1 218 ? -9.328 31.266 6.043 1 95.31 218 ASP A C 1
ATOM 1733 O O . ASP A 1 218 ? -10.516 31.406 6.336 1 95.31 218 ASP A O 1
ATOM 1737 N N . ARG A 1 219 ? -8.797 30.141 6.055 1 94.5 219 ARG A N 1
ATOM 1738 C CA . ARG A 1 219 ? -9.523 28.906 6.281 1 94.5 219 ARG A CA 1
ATOM 1739 C C . ARG A 1 219 ? -10.07 28.844 7.703 1 94.5 219 ARG A C 1
ATOM 1741 O O . ARG A 1 219 ? -11.234 28.469 7.914 1 94.5 219 ARG A O 1
ATOM 1748 N N . ILE A 1 220 ? -9.242 29.219 8.641 1 96.25 220 ILE A N 1
ATOM 1749 C CA . ILE A 1 220 ? -9.641 29.188 10.047 1 96.25 220 ILE A CA 1
ATOM 1750 C C . ILE A 1 220 ? -10.758 30.203 10.297 1 96.25 220 ILE A C 1
ATOM 1752 O O . ILE A 1 220 ? -11.734 29.891 10.984 1 96.25 220 ILE A O 1
ATOM 1756 N N . ARG A 1 221 ? -10.594 31.375 9.727 1 95.56 221 ARG A N 1
ATOM 1757 C CA . ARG A 1 221 ? -11.641 32.375 9.859 1 95.56 221 ARG A CA 1
ATOM 1758 C C . ARG A 1 221 ? -12.977 31.844 9.336 1 95.56 221 ARG A C 1
ATOM 1760 O O . ARG A 1 221 ? -14.008 31.984 10 1 95.56 221 ARG A O 1
ATOM 1767 N N . TYR A 1 222 ? -12.906 31.25 8.211 1 95.75 222 TYR A N 1
ATOM 1768 C CA . TYR A 1 222 ? -14.102 30.688 7.586 1 95.75 222 TYR A CA 1
ATOM 1769 C C . TYR A 1 222 ? -14.68 29.562 8.422 1 95.75 222 TYR A C 1
ATOM 1771 O O . TYR A 1 222 ? -15.891 29.516 8.664 1 95.75 222 TYR A O 1
ATOM 1779 N N . GLU A 1 223 ? -13.891 28.672 8.883 1 95.31 223 GLU A N 1
ATOM 1780 C CA . GLU A 1 223 ? -14.312 27.531 9.672 1 95.31 223 GLU A CA 1
ATOM 1781 C C . GLU A 1 223 ? -14.883 27.953 11.016 1 95.31 223 GLU A C 1
ATOM 1783 O O . GLU A 1 223 ? -15.898 27.406 11.469 1 95.31 223 GLU A O 1
ATOM 1788 N N . GLU A 1 224 ? -14.25 28.953 11.617 1 95.81 224 GLU A N 1
ATOM 1789 C CA . GLU A 1 224 ? -14.688 29.391 12.938 1 95.81 224 GLU A CA 1
ATOM 1790 C C . GLU A 1 224 ? -16.016 30.156 12.859 1 95.81 224 GLU A C 1
ATOM 1792 O O . GLU A 1 224 ? -16.766 30.188 13.828 1 95.81 224 GLU A O 1
ATOM 1797 N N . HIS A 1 225 ? -16.266 30.703 11.664 1 96.38 225 HIS A N 1
ATOM 1798 C CA . HIS A 1 225 ? -17.578 31.312 11.445 1 96.38 225 HIS A CA 1
ATOM 1799 C C . HIS A 1 225 ? -18.688 30.281 11.633 1 96.38 225 HIS A C 1
ATOM 1801 O O . HIS A 1 225 ? -19.672 30.547 12.336 1 96.38 225 HIS A O 1
ATOM 1807 N N . TYR A 1 226 ? -18.453 29.141 11.117 1 95.25 226 TYR A N 1
ATOM 1808 C CA . TYR A 1 226 ? -19.469 28.094 11.211 1 95.25 226 TYR A CA 1
ATOM 1809 C C . TYR A 1 226 ? -19.438 27.422 12.578 1 95.25 226 TYR A C 1
ATOM 1811 O O . TYR A 1 226 ? -20.469 27.016 13.109 1 95.25 226 TYR A O 1
ATOM 1819 N N . LEU A 1 227 ? -18.266 27.281 13.164 1 95.75 227 LEU A N 1
ATOM 1820 C CA . LEU A 1 227 ? -18.172 26.703 14.492 1 95.75 227 LEU A CA 1
ATOM 1821 C C . LEU A 1 227 ? -18.922 27.547 15.516 1 95.75 227 LEU A C 1
ATOM 1823 O O . LEU A 1 227 ? -19.547 27.016 16.422 1 95.75 227 LEU A O 1
ATOM 1827 N N . LEU A 1 228 ? -18.891 28.812 15.297 1 96.25 228 LEU A N 1
ATOM 1828 C CA . LEU A 1 228 ? -19.641 29.734 16.156 1 96.25 228 LEU A CA 1
ATOM 1829 C C . LEU A 1 228 ? -21.141 29.547 15.969 1 96.25 228 LEU A C 1
ATOM 1831 O O . LEU A 1 228 ? -21.891 29.594 16.938 1 96.25 228 LEU A O 1
ATOM 1835 N N . GLN A 1 229 ? -21.5 29.281 14.773 1 95.44 229 GLN A N 1
ATOM 1836 C CA . GLN A 1 229 ? -22.922 29.047 14.477 1 95.44 229 GLN A CA 1
ATOM 1837 C C . GLN A 1 229 ? -23.375 27.719 15.062 1 95.44 229 GLN A C 1
ATOM 1839 O O . GLN A 1 229 ? -24.5 27.609 15.539 1 95.44 229 GLN A O 1
ATOM 1844 N N . PHE A 1 230 ? -22.531 26.75 15.031 1 94.69 230 PHE A N 1
ATOM 1845 C CA . PHE A 1 230 ? -22.875 25.391 15.453 1 94.69 230 PHE A CA 1
ATOM 1846 C C . PHE A 1 230 ? -22.922 25.297 16.969 1 94.69 230 PHE A C 1
ATOM 1848 O O . PHE A 1 230 ? -23.781 24.625 17.531 1 94.69 230 PHE A O 1
ATOM 1855 N N . PHE A 1 231 ? -21.984 26.016 17.703 1 95.69 231 PHE A N 1
ATOM 1856 C CA . PHE A 1 231 ? -21.797 25.688 19.109 1 95.69 231 PHE A CA 1
ATOM 1857 C C . PHE A 1 231 ? -21.984 26.922 19.984 1 95.69 231 PHE A C 1
ATOM 1859 O O . PHE A 1 231 ? -22.016 26.812 21.219 1 95.69 231 PHE A O 1
ATOM 1866 N N . GLY A 1 232 ? -21.969 28.109 19.438 1 95.38 232 GLY A N 1
ATOM 1867 C CA . GLY A 1 232 ? -22.328 29.328 20.141 1 95.38 232 GLY A CA 1
ATOM 1868 C C . GLY A 1 232 ? -21.344 29.688 21.234 1 95.38 232 GLY A C 1
ATOM 1869 O O . GLY A 1 232 ? -20.141 29.766 21 1 95.38 232 GLY A O 1
ATOM 1870 N N . LYS A 1 233 ? -21.891 29.75 22.438 1 96.31 233 LYS A N 1
ATOM 1871 C CA . LYS A 1 233 ? -21.125 30.25 23.562 1 96.31 233 LYS A CA 1
ATOM 1872 C C . LYS A 1 233 ? -20.031 29.266 23.969 1 96.31 233 LYS A C 1
ATOM 1874 O O . LYS A 1 233 ? -18.953 29.672 24.422 1 96.31 233 LYS A O 1
ATOM 1879 N N . VAL A 1 234 ? -20.281 28.094 23.797 1 95.75 234 VAL A N 1
ATOM 1880 C CA . VAL A 1 234 ? -19.297 27.078 24.156 1 95.75 234 VAL A CA 1
ATOM 1881 C C . VAL A 1 234 ? -18.031 27.25 23.328 1 95.75 234 VAL A C 1
ATOM 1883 O O . VAL A 1 234 ? -16.922 27.141 23.844 1 95.75 234 VAL A O 1
ATOM 1886 N N . TYR A 1 235 ? -18.266 27.547 22.062 1 96.94 235 TYR A N 1
ATOM 1887 C CA . TYR A 1 235 ? -17.094 27.75 21.203 1 96.94 235 TYR A CA 1
ATOM 1888 C C . TYR A 1 235 ? -16.375 29.047 21.547 1 96.94 235 TYR A C 1
ATOM 1890 O O . TYR A 1 235 ? -15.156 29.141 21.5 1 96.94 235 TYR A O 1
ATOM 1898 N N . VAL A 1 236 ? -17.141 30.078 21.859 1 96.88 236 VAL A N 1
ATOM 1899 C CA . VAL A 1 236 ? -16.547 31.359 22.25 1 96.88 236 VAL A CA 1
ATOM 1900 C C . VAL A 1 236 ? -15.602 31.156 23.422 1 96.88 236 VAL A C 1
ATOM 1902 O O . VAL A 1 236 ? -14.469 31.641 23.406 1 96.88 236 VAL A O 1
ATOM 1905 N N . SER A 1 237 ? -16.062 30.453 24.406 1 97.06 237 SER A N 1
ATOM 1906 C CA . SER A 1 237 ? -15.242 30.172 25.594 1 97.06 237 SER A CA 1
ATOM 1907 C C . SER A 1 237 ? -13.992 29.375 25.234 1 97.06 237 SER A C 1
ATOM 1909 O O . SER A 1 237 ? -12.906 29.656 25.734 1 97.06 237 SER A O 1
ATOM 1911 N N . TYR A 1 238 ? -14.234 28.422 24.375 1 96.81 238 TYR A N 1
ATOM 1912 C CA . TYR A 1 238 ? -13.133 27.594 23.922 1 96.81 238 TYR A CA 1
ATOM 1913 C C . TYR A 1 238 ? -12.094 28.422 23.172 1 96.81 238 TYR A C 1
ATOM 1915 O O . TYR A 1 238 ? -10.891 28.297 23.422 1 96.81 238 TYR A O 1
ATOM 1923 N N . ARG A 1 239 ? -12.492 29.297 22.312 1 95.94 239 ARG A N 1
ATOM 1924 C CA . ARG A 1 239 ? -11.625 30.141 21.5 1 95.94 239 ARG A CA 1
ATOM 1925 C C . ARG A 1 239 ? -10.828 31.109 22.375 1 95.94 239 ARG A C 1
ATOM 1927 O O . ARG A 1 239 ? -9.672 31.422 22.062 1 95.94 239 ARG A O 1
ATOM 1934 N N . GLU A 1 240 ? -11.336 31.484 23.453 1 95.44 240 GLU A N 1
ATOM 1935 C CA . GLU A 1 240 ? -10.68 32.438 24.359 1 95.44 240 GLU A CA 1
ATOM 1936 C C . GLU A 1 240 ? -9.594 31.734 25.188 1 95.44 240 GLU A C 1
ATOM 1938 O O . GLU A 1 240 ? -8.578 32.344 25.516 1 95.44 240 GLU A O 1
ATOM 1943 N N . SER A 1 241 ? -9.812 30.516 25.438 1 95.5 241 SER A N 1
ATOM 1944 C CA . SER A 1 241 ? -8.922 29.812 26.344 1 95.5 241 SER A CA 1
ATOM 1945 C C . SER A 1 241 ? -7.828 29.078 25.594 1 95.5 241 SER A C 1
ATOM 1947 O O . SER A 1 241 ? -6.793 28.734 26.172 1 95.5 241 SER A O 1
ATOM 1949 N N . THR A 1 242 ? -8.125 28.797 24.344 1 96.25 242 THR A N 1
ATOM 1950 C CA . THR A 1 242 ? -7.203 27.953 23.578 1 96.25 242 THR A CA 1
ATOM 1951 C C . THR A 1 242 ? -6.789 28.641 22.281 1 96.25 242 THR A C 1
ATOM 1953 O O . THR A 1 242 ? -7.637 28.984 21.469 1 96.25 242 THR A O 1
ATOM 1956 N N . GLY A 1 243 ? -5.484 28.766 21.984 1 96.12 243 GLY A N 1
ATOM 1957 C CA . GLY A 1 243 ? -4.973 29.438 20.812 1 96.12 243 GLY A CA 1
ATOM 1958 C C . GLY A 1 243 ? -4.812 28.516 19.609 1 96.12 243 GLY A C 1
ATOM 1959 O O . GLY A 1 243 ? -5.035 27.312 19.734 1 96.12 243 GLY A O 1
ATOM 1960 N N . VAL A 1 244 ? -4.434 29.109 18.469 1 96.12 244 VAL A N 1
ATOM 1961 C CA . VAL A 1 244 ? -4.199 28.375 17.234 1 96.12 244 VAL A CA 1
ATOM 1962 C C . VAL A 1 244 ? -2.729 27.969 17.141 1 96.12 244 VAL A C 1
ATOM 1964 O O . VAL A 1 244 ? -2.408 26.859 16.703 1 96.12 244 VAL A O 1
ATOM 1967 N N . TYR A 1 245 ? -1.74 28.828 17.469 1 93.75 245 TYR A N 1
ATOM 1968 C CA . TYR A 1 245 ? -0.294 28.672 17.594 1 93.75 245 TYR A CA 1
ATOM 1969 C C . TYR A 1 245 ? 0.347 28.531 16.219 1 93.75 245 TYR A C 1
ATOM 1971 O O . TYR A 1 245 ? 1.403 27.906 16.078 1 93.75 245 TYR A O 1
ATOM 1979 N N . ILE A 1 246 ? -0.304 28.938 15.133 1 94.31 246 ILE A N 1
ATOM 1980 C CA . ILE A 1 246 ? 0.296 29.188 13.828 1 94.31 246 ILE A CA 1
ATOM 1981 C C . ILE A 1 246 ? 0.701 30.656 13.727 1 94.31 246 ILE A C 1
ATOM 1983 O O . ILE A 1 246 ? -0.065 31.547 14.102 1 94.31 246 ILE A O 1
ATOM 1987 N N . PRO A 1 247 ? 1.913 30.844 13.32 1 89.81 247 PRO A N 1
ATOM 1988 C CA . PRO A 1 247 ? 2.387 32.25 13.281 1 89.81 247 PRO A CA 1
ATOM 1989 C C . PRO A 1 247 ? 1.411 33.188 12.57 1 89.81 247 PRO A C 1
ATOM 1991 O O . PRO A 1 247 ? 0.861 32.812 11.523 1 89.81 247 PRO A O 1
ATOM 1994 N N . PHE A 1 248 ? 1.105 34.281 13.18 1 87.62 248 PHE A N 1
ATOM 1995 C CA . PHE A 1 248 ? 0.334 35.406 12.641 1 87.62 248 PHE A CA 1
ATOM 1996 C C . PHE A 1 248 ? -1.152 35.062 12.617 1 87.62 248 PHE A C 1
ATOM 1998 O O . PHE A 1 248 ? -1.925 35.719 11.898 1 87.62 248 PHE A O 1
ATOM 2005 N N . ILE A 1 249 ? -1.548 34.031 13.305 1 86.5 249 ILE A N 1
ATOM 2006 C CA . ILE A 1 249 ? -2.959 33.688 13.43 1 86.5 249 ILE A CA 1
ATOM 2007 C C . ILE A 1 249 ? -3.359 33.688 14.906 1 86.5 249 ILE A C 1
ATOM 2009 O O . ILE A 1 249 ? -2.877 32.875 15.688 1 86.5 249 ILE A O 1
ATOM 2013 N N . PRO A 1 250 ? -4.125 34.656 15.25 1 79.94 250 PRO A N 1
ATOM 2014 C CA . PRO A 1 250 ? -4.488 34.781 16.672 1 79.94 250 PRO A CA 1
ATOM 2015 C C . PRO A 1 250 ? -5.395 33.656 17.141 1 79.94 250 PRO A C 1
ATOM 2017 O O . PRO A 1 250 ? -6.117 33.031 16.344 1 79.94 250 PRO A O 1
ATOM 2020 N N . MET B 1 1 ? -21.984 -38.812 19.734 1 24.44 1 MET B N 1
ATOM 2021 C CA . MET B 1 1 ? -22.109 -38.594 18.312 1 24.44 1 MET B CA 1
ATOM 2022 C C . MET B 1 1 ? -22.562 -37.156 18.047 1 24.44 1 MET B C 1
ATOM 2024 O O . MET B 1 1 ? -23.75 -36.875 17.969 1 24.44 1 MET B O 1
ATOM 2028 N N . THR B 1 2 ? -22.062 -36.156 18.766 1 27.31 2 THR B N 1
ATOM 2029 C CA . THR B 1 2 ? -22.375 -34.719 18.75 1 27.31 2 THR B CA 1
ATOM 2030 C C . THR B 1 2 ? -22.141 -34.125 17.359 1 27.31 2 THR B C 1
ATOM 2032 O O . THR B 1 2 ? -21.047 -34.25 16.812 1 27.31 2 THR B O 1
ATOM 2035 N N . THR B 1 3 ? -23.188 -34.188 16.406 1 27.22 3 THR B N 1
ATOM 2036 C CA . THR B 1 3 ? -23.281 -33.688 15.047 1 27.22 3 THR B CA 1
ATOM 2037 C C . THR B 1 3 ? -22.891 -32.219 14.992 1 27.22 3 THR B C 1
ATOM 2039 O O . THR B 1 3 ? -23.547 -31.375 15.602 1 27.22 3 THR B O 1
ATOM 2042 N N . GLY B 1 4 ? -21.641 -31.859 15.164 1 27 4 GLY B N 1
ATOM 2043 C CA . GLY B 1 4 ? -21.125 -30.516 14.953 1 27 4 GLY B CA 1
ATOM 2044 C C . GLY B 1 4 ? -21.625 -29.875 13.672 1 27 4 GLY B C 1
ATOM 2045 O O . GLY B 1 4 ? -21.281 -30.312 12.57 1 27 4 GLY B O 1
ATOM 2046 N N . ASN B 1 5 ? -22.906 -29.406 13.633 1 29.44 5 ASN B N 1
ATOM 2047 C CA . ASN B 1 5 ? -23.516 -28.594 12.578 1 29.44 5 ASN B CA 1
ATOM 2048 C C . ASN B 1 5 ? -22.578 -27.484 12.117 1 29.44 5 ASN B C 1
ATOM 2050 O O . ASN B 1 5 ? -22.25 -26.578 12.891 1 29.44 5 ASN B O 1
ATOM 2054 N N . GLY B 1 6 ? -21.578 -27.797 11.43 1 27.98 6 GLY B N 1
ATOM 2055 C CA . GLY B 1 6 ? -20.828 -26.719 10.781 1 27.98 6 GLY B CA 1
ATOM 2056 C C . GLY B 1 6 ? -21.719 -25.672 10.164 1 27.98 6 GLY B C 1
ATOM 2057 O O . GLY B 1 6 ? -22.609 -25.984 9.359 1 27.98 6 GLY B O 1
ATOM 2058 N N . ALA B 1 7 ? -22.078 -24.641 10.844 1 32.03 7 ALA B N 1
ATOM 2059 C CA . ALA B 1 7 ? -22.75 -23.469 10.289 1 32.03 7 ALA B CA 1
ATOM 2060 C C . ALA B 1 7 ? -22.281 -23.188 8.859 1 32.03 7 ALA B C 1
ATOM 2062 O O . ALA B 1 7 ? -21.109 -22.875 8.641 1 32.03 7 ALA B O 1
ATOM 2063 N N . ALA B 1 8 ? -22.781 -23.859 7.883 1 33.47 8 ALA B N 1
ATOM 2064 C CA . ALA B 1 8 ? -22.641 -23.469 6.48 1 33.47 8 ALA B CA 1
ATOM 2065 C C . ALA B 1 8 ? -22.594 -21.953 6.344 1 33.47 8 ALA B C 1
ATOM 2067 O O . ALA B 1 8 ? -23.5 -21.25 6.801 1 33.47 8 ALA B O 1
ATOM 2068 N N . SER B 1 9 ? -21.484 -21.391 6.422 1 38.59 9 SER B N 1
ATOM 2069 C CA . SER B 1 9 ? -21.375 -19.953 6.207 1 38.59 9 SER B CA 1
ATOM 2070 C C . SER B 1 9 ? -22.281 -19.484 5.07 1 38.59 9 SER B C 1
ATOM 2072 O O . SER B 1 9 ? -22.125 -19.922 3.926 1 38.59 9 SER B O 1
ATOM 2074 N N . HIS B 1 10 ? -23.516 -19.438 5.328 1 39.94 10 HIS B N 1
ATOM 2075 C CA . HIS B 1 10 ? -24.406 -18.781 4.375 1 39.94 10 HIS B CA 1
ATOM 2076 C C . HIS B 1 10 ? -23.703 -17.641 3.662 1 39.94 10 HIS B C 1
ATOM 2078 O O . HIS B 1 10 ? -23.25 -16.688 4.305 1 39.94 10 HIS B O 1
ATOM 2084 N N . GLU B 1 11 ? -22.891 -17.938 2.732 1 48.97 11 GLU B N 1
ATOM 2085 C CA . GLU B 1 11 ? -22.297 -16.891 1.896 1 48.97 11 GLU B CA 1
ATOM 2086 C C . GLU B 1 11 ? -23.344 -15.844 1.511 1 48.97 11 GLU B C 1
ATOM 2088 O O . GLU B 1 11 ? -24.375 -16.172 0.925 1 48.97 11 GLU B O 1
ATOM 2093 N N . GLU B 1 12 ? -23.547 -14.859 2.264 1 57.16 12 GLU B N 1
ATOM 2094 C CA . GLU B 1 12 ? -24.438 -13.703 2.096 1 57.16 12 GLU B CA 1
ATOM 2095 C C . GLU B 1 12 ? -24.344 -13.141 0.68 1 57.16 12 GLU B C 1
ATOM 2097 O O . GLU B 1 12 ? -23.312 -13.25 0.027 1 57.16 12 GLU B O 1
ATOM 2102 N N . GLU B 1 13 ? -25.469 -13.023 0.004 1 65.56 13 GLU B N 1
ATOM 2103 C CA . GLU B 1 13 ? -25.656 -12.391 -1.298 1 65.56 13 GLU B CA 1
ATOM 2104 C C . GLU B 1 13 ? -24.812 -11.117 -1.408 1 65.56 13 GLU B C 1
ATOM 2106 O O . GLU B 1 13 ? -24.641 -10.398 -0.426 1 65.56 13 GLU B O 1
ATOM 2111 N N . PRO B 1 14 ? -24.156 -11.031 -2.553 1 71.81 14 PRO B N 1
ATOM 2112 C CA . PRO B 1 14 ? -23.359 -9.82 -2.762 1 71.81 14 PRO B CA 1
ATOM 2113 C C . PRO B 1 14 ? -24.188 -8.539 -2.602 1 71.81 14 PRO B C 1
ATOM 2115 O O . PRO B 1 14 ? -25.406 -8.562 -2.803 1 71.81 14 PRO B O 1
ATOM 2118 N N . LEU B 1 15 ? -23.594 -7.566 -2.053 1 80 15 LEU B N 1
ATOM 2119 C CA . LEU B 1 15 ? -24.203 -6.242 -1.959 1 80 15 LEU B CA 1
ATOM 2120 C C . LEU B 1 15 ? -24.375 -5.621 -3.342 1 80 15 LEU B C 1
ATOM 2122 O O . LEU B 1 15 ? -23.391 -5.461 -4.074 1 80 15 LEU B O 1
ATOM 2126 N N . VAL B 1 16 ? -25.641 -5.438 -3.801 1 79.12 16 VAL B N 1
ATOM 2127 C CA . VAL B 1 16 ? -25.922 -4.852 -5.105 1 79.12 16 VAL B CA 1
ATOM 2128 C C . VAL B 1 16 ? -26.547 -3.467 -4.934 1 79.12 16 VAL B C 1
ATOM 2130 O O . VAL B 1 16 ? -27.531 -3.309 -4.203 1 79.12 16 VAL B O 1
ATOM 2133 N N . ILE B 1 17 ? -25.875 -2.471 -5.465 1 79.19 17 ILE B N 1
ATOM 2134 C CA . ILE B 1 17 ? -26.375 -1.101 -5.465 1 79.19 17 ILE B CA 1
ATOM 2135 C C . ILE B 1 17 ? -26.531 -0.609 -6.902 1 79.19 17 ILE B C 1
ATOM 2137 O O . ILE B 1 17 ? -25.547 -0.513 -7.645 1 79.19 17 ILE B O 1
ATOM 2141 N N . ASP B 1 18 ? -27.703 -0.268 -7.316 1 81.69 18 ASP B N 1
ATOM 2142 C CA . ASP B 1 18 ? -28 0.232 -8.656 1 81.69 18 ASP B CA 1
ATOM 2143 C C . ASP B 1 18 ? -27.453 -0.707 -9.727 1 81.69 18 ASP B C 1
ATOM 2145 O O . ASP B 1 18 ? -26.797 -0.262 -10.672 1 81.69 18 ASP B O 1
ATOM 2149 N N . GLY B 1 19 ? -27.547 -2.102 -9.461 1 79.56 19 GLY B N 1
ATOM 2150 C CA . GLY B 1 19 ? -27.203 -3.102 -10.453 1 79.56 19 GLY B CA 1
ATOM 2151 C C . GLY B 1 19 ? -25.734 -3.486 -10.43 1 79.56 19 GLY B C 1
ATOM 2152 O O . GLY B 1 19 ? -25.312 -4.406 -11.141 1 79.56 19 GLY B O 1
ATOM 2153 N N . ALA B 1 20 ? -25.016 -2.701 -9.625 1 85 20 ALA B N 1
ATOM 2154 C CA . ALA B 1 20 ? -23.594 -3.006 -9.539 1 85 20 ALA B CA 1
ATOM 2155 C C . ALA B 1 20 ? -23.266 -3.75 -8.25 1 85 20 ALA B C 1
ATOM 2157 O O . ALA B 1 20 ? -23.859 -3.482 -7.199 1 85 20 ALA B O 1
ATOM 2158 N N . VAL B 1 21 ? -22.391 -4.684 -8.391 1 88.44 21 VAL B N 1
ATOM 2159 C CA . VAL B 1 21 ? -21.984 -5.488 -7.238 1 88.44 21 VAL B CA 1
ATOM 2160 C C . VAL B 1 21 ? -20.875 -4.777 -6.473 1 88.44 21 VAL B C 1
ATOM 2162 O O . VAL B 1 21 ? -19.891 -4.309 -7.07 1 88.44 21 VAL B O 1
ATOM 2165 N N . TYR B 1 22 ? -21.047 -4.668 -5.145 1 90.5 22 TYR B N 1
ATOM 2166 C CA . TYR B 1 22 ? -20.047 -4.02 -4.297 1 90.5 22 TYR B CA 1
ATOM 2167 C C . TYR B 1 22 ? -19.516 -4.984 -3.242 1 90.5 22 TYR B C 1
ATOM 2169 O O . TYR B 1 22 ? -20.188 -5.945 -2.875 1 90.5 22 TYR B O 1
ATOM 2177 N N . PRO B 1 23 ? -18.312 -4.727 -2.826 1 92.94 23 PRO B N 1
ATOM 2178 C CA . PRO B 1 23 ? -17.75 -5.559 -1.761 1 92.94 23 PRO B CA 1
ATOM 2179 C C . PRO B 1 23 ? -18.5 -5.418 -0.439 1 92.94 23 PRO B C 1
ATOM 2181 O O . PRO B 1 23 ? -19.109 -4.379 -0.179 1 92.94 23 PRO B O 1
ATOM 2184 N N . ASP B 1 24 ? -18.484 -6.488 0.289 1 90.75 24 ASP B N 1
ATOM 2185 C CA . ASP B 1 24 ? -18.984 -6.453 1.66 1 90.75 24 ASP B CA 1
ATOM 2186 C C . ASP B 1 24 ? -18.047 -5.648 2.562 1 90.75 24 ASP B C 1
ATOM 2188 O O . ASP B 1 24 ? -16.953 -6.098 2.877 1 90.75 24 ASP B O 1
ATOM 2192 N N . ILE B 1 25 ? -18.484 -4.539 3.035 1 91.12 25 ILE B N 1
ATOM 2193 C CA . ILE B 1 25 ? -17.625 -3.607 3.76 1 91.12 25 ILE B CA 1
ATOM 2194 C C . ILE B 1 25 ? -17.25 -4.203 5.113 1 91.12 25 ILE B C 1
ATOM 2196 O O . ILE B 1 25 ? -16.188 -3.889 5.66 1 91.12 25 ILE B O 1
ATOM 2200 N N . VAL B 1 26 ? -18 -5.027 5.672 1 90.56 26 VAL B N 1
ATOM 2201 C CA . VAL B 1 26 ? -17.734 -5.648 6.965 1 90.56 26 VAL B CA 1
ATOM 2202 C C . VAL B 1 26 ? -16.516 -6.562 6.859 1 90.56 26 VAL B C 1
ATOM 2204 O O . VAL B 1 26 ? -15.688 -6.621 7.777 1 90.56 26 VAL B O 1
ATOM 2207 N N . LYS B 1 27 ? -16.359 -7.211 5.707 1 92.62 27 LYS B N 1
ATOM 2208 C CA . LYS B 1 27 ? -15.258 -8.141 5.477 1 92.62 27 LYS B CA 1
ATOM 2209 C C . LYS B 1 27 ? -14.047 -7.426 4.879 1 92.62 27 LYS B C 1
ATOM 2211 O O . LYS B 1 27 ? -13.016 -8.047 4.625 1 92.62 27 LYS B O 1
ATOM 2216 N N . ASN B 1 28 ? -14.219 -6.164 4.672 1 95.25 28 ASN B N 1
ATOM 2217 C CA . ASN B 1 28 ? -13.188 -5.391 3.992 1 95.25 28 ASN B CA 1
ATOM 2218 C C . ASN B 1 28 ? -12.875 -4.094 4.734 1 95.25 28 ASN B C 1
ATOM 2220 O O . ASN B 1 28 ? -13.133 -3.002 4.215 1 95.25 28 ASN B O 1
ATOM 2224 N N . PRO B 1 29 ? -12.305 -4.184 5.922 1 96 29 PRO B N 1
ATOM 2225 C CA . PRO B 1 29 ? -11.898 -2.963 6.621 1 96 29 PRO B CA 1
ATOM 2226 C C . PRO B 1 29 ? -10.852 -2.16 5.852 1 96 29 PRO B C 1
ATOM 2228 O O . PRO B 1 29 ? -9.773 -2.678 5.539 1 96 29 PRO B O 1
ATOM 2231 N N . LEU B 1 30 ? -11.148 -0.964 5.613 1 97.62 30 LEU B N 1
ATOM 2232 C CA . LEU B 1 30 ? -10.336 -0.145 4.723 1 97.62 30 LEU B CA 1
ATOM 2233 C C . LEU B 1 30 ? -8.969 0.13 5.332 1 97.62 30 LEU B C 1
ATOM 2235 O O . LEU B 1 30 ? -7.973 0.236 4.613 1 97.62 30 LEU B O 1
ATOM 2239 N N . ASP B 1 31 ? -8.914 0.322 6.688 1 97.62 31 ASP B N 1
ATOM 2240 C CA . ASP B 1 31 ? -7.637 0.56 7.344 1 97.62 31 ASP B CA 1
ATOM 2241 C C . ASP B 1 31 ? -6.715 -0.649 7.199 1 97.62 31 ASP B C 1
ATOM 2243 O O . ASP B 1 31 ? -5.516 -0.497 6.941 1 97.62 31 ASP B O 1
ATOM 2247 N N . GLU B 1 32 ? -7.227 -1.864 7.242 1 97.5 32 GLU B N 1
ATOM 2248 C CA . GLU B 1 32 ? -6.43 -3.078 7.102 1 97.5 32 GLU B CA 1
ATOM 2249 C C . GLU B 1 32 ? -5.977 -3.273 5.656 1 97.5 32 GLU B C 1
ATOM 2251 O O . GLU B 1 32 ? -4.824 -3.631 5.402 1 97.5 32 GLU B O 1
ATOM 2256 N N . ILE B 1 33 ? -6.906 -3.037 4.734 1 98.19 33 ILE B N 1
ATOM 2257 C CA . ILE B 1 33 ? -6.609 -3.211 3.318 1 98.19 33 ILE B CA 1
ATOM 2258 C C . ILE B 1 33 ? -5.523 -2.225 2.895 1 98.19 33 ILE B C 1
ATOM 2260 O O . ILE B 1 33 ? -4.555 -2.605 2.23 1 98.19 33 ILE B O 1
ATOM 2264 N N . SER B 1 34 ? -5.707 -0.975 3.305 1 98.44 34 SER B N 1
ATOM 2265 C CA . SER B 1 34 ? -4.723 0.039 2.941 1 98.44 34 SER B CA 1
ATOM 2266 C C . SER B 1 34 ? -3.375 -0.239 3.598 1 98.44 34 SER B C 1
ATOM 2268 O O . SER B 1 34 ? -2.328 -0.106 2.961 1 98.44 34 SER B O 1
ATOM 2270 N N . CYS B 1 35 ? -3.365 -0.644 4.844 1 98.56 35 CYS B N 1
ATOM 2271 C CA . CYS B 1 35 ? -2.131 -0.925 5.566 1 98.56 35 CYS B CA 1
ATOM 2272 C C . CYS B 1 35 ? -1.392 -2.104 4.945 1 98.56 35 CYS B C 1
ATOM 2274 O O . CYS B 1 35 ? -0.178 -2.041 4.738 1 98.56 35 CYS B O 1
ATOM 2276 N N . THR B 1 36 ? -2.104 -3.18 4.629 1 98.56 36 THR B N 1
ATOM 2277 C CA . THR B 1 36 ? -1.497 -4.359 4.02 1 98.56 36 THR B CA 1
ATOM 2278 C C . THR B 1 36 ? -0.884 -4.012 2.666 1 98.56 36 THR B C 1
ATOM 2280 O O . THR B 1 36 ? 0.254 -4.387 2.379 1 98.56 36 THR B O 1
ATOM 2283 N N . SER B 1 37 ? -1.657 -3.268 1.87 1 98.81 37 SER B N 1
ATOM 2284 C CA . SER B 1 37 ? -1.159 -2.854 0.562 1 98.81 37 SER B CA 1
ATOM 2285 C C . SER B 1 37 ? 0.081 -1.977 0.695 1 98.81 37 SER B C 1
ATOM 2287 O O . SER B 1 37 ? 1.049 -2.143 -0.05 1 98.81 37 SER B O 1
ATOM 2289 N N . TYR B 1 38 ? 0.043 -1.072 1.623 1 98.88 38 TYR B N 1
ATOM 2290 C CA . TYR B 1 38 ? 1.152 -0.155 1.862 1 98.88 38 TYR B CA 1
ATOM 2291 C C . TYR B 1 38 ? 2.414 -0.916 2.256 1 98.88 38 TYR B C 1
ATOM 2293 O O . TYR B 1 38 ? 3.494 -0.658 1.721 1 98.88 38 TYR B O 1
ATOM 2301 N N . VAL B 1 39 ? 2.291 -1.868 3.164 1 98.88 39 VAL B N 1
ATOM 2302 C CA . VAL B 1 39 ? 3.424 -2.645 3.658 1 98.88 39 VAL B CA 1
ATOM 2303 C C . VAL B 1 39 ? 3.992 -3.506 2.531 1 98.88 39 VAL B C 1
ATOM 2305 O O . VAL B 1 39 ? 5.211 -3.594 2.363 1 98.88 39 VAL B O 1
ATOM 2308 N N . LEU B 1 40 ? 3.094 -4.121 1.751 1 98.75 40 LEU B N 1
ATOM 2309 C CA . LEU B 1 40 ? 3.541 -4.875 0.586 1 98.75 40 LEU B CA 1
ATOM 2310 C C . LEU B 1 40 ? 4.301 -3.979 -0.385 1 98.75 40 LEU B C 1
ATOM 2312 O O . LEU B 1 40 ? 5.32 -4.383 -0.942 1 98.75 40 LEU B O 1
ATOM 2316 N N . GLY B 1 41 ? 3.783 -2.768 -0.537 1 98.88 41 GLY B N 1
ATOM 2317 C CA . GLY B 1 41 ? 4.473 -1.802 -1.378 1 98.88 41 GLY B CA 1
ATOM 2318 C C . GLY B 1 41 ? 5.844 -1.42 -0.85 1 98.88 41 GLY B C 1
ATOM 2319 O O . GLY B 1 41 ? 6.805 -1.324 -1.615 1 98.88 41 GLY B O 1
ATOM 2320 N N . ILE B 1 42 ? 5.941 -1.194 0.462 1 98.88 42 ILE B N 1
ATOM 2321 C CA . ILE B 1 42 ? 7.203 -0.826 1.095 1 98.88 42 ILE B CA 1
ATOM 2322 C C . ILE B 1 42 ? 8.25 -1.9 0.819 1 98.88 42 ILE B C 1
ATOM 2324 O O . ILE B 1 42 ? 9.359 -1.593 0.382 1 98.88 42 ILE B O 1
ATOM 2328 N N . LEU B 1 43 ? 7.863 -3.111 1.015 1 98.75 43 LEU B N 1
ATOM 2329 C CA . LEU B 1 43 ? 8.789 -4.227 0.839 1 98.75 43 LEU B CA 1
ATOM 2330 C C . LEU B 1 43 ? 9.164 -4.395 -0.629 1 98.75 43 LEU B C 1
ATOM 2332 O O . LEU B 1 43 ? 10.328 -4.648 -0.952 1 98.75 43 LEU B O 1
ATOM 2336 N N . PHE B 1 44 ? 8.18 -4.281 -1.518 1 98.81 44 PHE B N 1
ATOM 2337 C CA . PHE B 1 44 ? 8.43 -4.359 -2.951 1 98.81 44 PHE B CA 1
ATOM 2338 C C . PHE B 1 44 ? 9.406 -3.266 -3.387 1 98.81 44 PHE B C 1
ATOM 2340 O O . PHE B 1 44 ? 10.422 -3.551 -4.02 1 98.81 44 PHE B O 1
ATOM 2347 N N . GLY B 1 45 ? 9.109 -2.014 -2.982 1 98.81 45 GLY B N 1
ATOM 2348 C CA . GLY B 1 45 ? 9.938 -0.883 -3.375 1 98.81 45 GLY B CA 1
ATOM 2349 C C . GLY B 1 45 ? 11.352 -0.968 -2.842 1 98.81 45 GLY B C 1
ATOM 2350 O O . GLY B 1 45 ? 12.312 -0.697 -3.568 1 98.81 45 GLY B O 1
ATOM 2351 N N . ALA B 1 46 ? 11.469 -1.326 -1.587 1 98.62 46 ALA B N 1
ATOM 2352 C CA . ALA B 1 46 ? 12.789 -1.468 -0.982 1 98.62 46 ALA B CA 1
ATOM 2353 C C . ALA B 1 46 ? 13.594 -2.561 -1.679 1 98.62 46 ALA B C 1
ATOM 2355 O O . ALA B 1 46 ? 14.781 -2.371 -1.977 1 98.62 46 ALA B O 1
ATOM 2356 N N . SER B 1 47 ? 12.914 -3.68 -1.972 1 98.56 47 SER B N 1
ATOM 2357 C CA . SER B 1 47 ? 13.594 -4.809 -2.604 1 98.56 47 SER B CA 1
ATOM 2358 C C . SER B 1 47 ? 14.078 -4.449 -4.004 1 98.56 47 SER B C 1
ATOM 2360 O O . SER B 1 47 ? 15.195 -4.801 -4.387 1 98.56 47 SER B O 1
ATOM 2362 N N . VAL B 1 48 ? 13.312 -3.77 -4.734 1 98.5 48 VAL B N 1
ATOM 2363 C CA . VAL B 1 48 ? 13.672 -3.398 -6.102 1 98.5 48 VAL B CA 1
ATOM 2364 C C . VAL B 1 48 ? 14.781 -2.352 -6.078 1 98.5 48 VAL B C 1
ATOM 2366 O O . VAL B 1 48 ? 15.734 -2.432 -6.859 1 98.5 48 VAL B O 1
ATOM 2369 N N . ALA B 1 49 ? 14.664 -1.428 -5.176 1 98.12 49 ALA B N 1
ATOM 2370 C CA . ALA B 1 49 ? 15.641 -0.347 -5.09 1 98.12 49 ALA B CA 1
ATOM 2371 C C . ALA B 1 49 ? 17.031 -0.886 -4.727 1 98.12 49 ALA B C 1
ATOM 2373 O O . ALA B 1 49 ? 18.047 -0.349 -5.168 1 98.12 49 ALA B O 1
ATOM 2374 N N . LEU B 1 50 ? 17.047 -1.933 -4.039 1 97.31 50 LEU B N 1
ATOM 2375 C CA . LEU B 1 50 ? 18.312 -2.449 -3.529 1 97.31 50 LEU B CA 1
ATOM 2376 C C . LEU B 1 50 ? 18.906 -3.479 -4.484 1 97.31 50 LEU B C 1
ATOM 2378 O O . LEU B 1 50 ? 20.016 -3.961 -4.27 1 97.31 50 LEU B O 1
ATOM 2382 N N . LEU B 1 51 ? 18.281 -3.805 -5.551 1 96.19 51 LEU B N 1
ATOM 2383 C CA . LEU B 1 51 ? 18.703 -4.832 -6.496 1 96.19 51 LEU B CA 1
ATOM 2384 C C . LEU B 1 51 ? 20.125 -4.566 -6.973 1 96.19 51 LEU B C 1
ATOM 2386 O O . LEU B 1 51 ? 20.969 -5.469 -6.961 1 96.19 51 LEU B O 1
ATOM 2390 N N . PRO B 1 52 ? 20.484 -3.318 -7.301 1 93.5 52 PRO B N 1
ATOM 2391 C CA . PRO B 1 52 ? 21.797 -3.072 -7.902 1 93.5 52 PRO B CA 1
ATOM 2392 C C . PRO B 1 52 ? 22.938 -3.213 -6.902 1 93.5 52 PRO B C 1
ATOM 2394 O O . PRO B 1 52 ? 24.094 -3.404 -7.301 1 93.5 52 PRO B O 1
ATOM 2397 N N . ILE B 1 53 ? 22.656 -3.191 -5.656 1 92.44 53 ILE B N 1
ATOM 2398 C CA . ILE B 1 53 ? 23.766 -3.176 -4.699 1 92.44 53 ILE B CA 1
ATOM 2399 C C . ILE B 1 53 ? 23.734 -4.449 -3.855 1 92.44 53 ILE B C 1
ATOM 2401 O O . ILE B 1 53 ? 24.625 -4.688 -3.049 1 92.44 53 ILE B O 1
ATOM 2405 N N . ALA B 1 54 ? 22.734 -5.219 -4.035 1 92.38 54 ALA B N 1
ATOM 2406 C CA . ALA B 1 54 ? 22.609 -6.449 -3.254 1 92.38 54 ALA B CA 1
ATOM 2407 C C . ALA B 1 54 ? 23.625 -7.492 -3.709 1 92.38 54 ALA B C 1
ATOM 2409 O O . ALA B 1 54 ? 23.859 -7.652 -4.906 1 92.38 54 ALA B O 1
ATOM 2410 N N . ARG B 1 55 ? 24.266 -8.133 -2.748 1 90 55 ARG B N 1
ATOM 2411 C CA . ARG B 1 55 ? 25.219 -9.203 -3.057 1 90 55 ARG B CA 1
ATOM 2412 C C . ARG B 1 55 ? 24.5 -10.375 -3.732 1 90 55 ARG B C 1
ATOM 2414 O O . ARG B 1 55 ? 24.984 -10.906 -4.734 1 90 55 ARG B O 1
ATOM 2421 N N . PHE B 1 56 ? 23.438 -10.82 -3.121 1 94.81 56 PHE B N 1
ATOM 2422 C CA . PHE B 1 56 ? 22.578 -11.852 -3.682 1 94.81 56 PHE B CA 1
ATOM 2423 C C . PHE B 1 56 ? 21.219 -11.273 -4.086 1 94.81 56 PHE B C 1
ATOM 2425 O O . PHE B 1 56 ? 20.219 -11.469 -3.391 1 94.81 56 PHE B O 1
ATOM 2432 N N . TRP B 1 57 ? 21.172 -10.617 -5.211 1 96.56 57 TRP B N 1
ATOM 2433 C CA . TRP B 1 57 ? 20.031 -9.852 -5.688 1 96.56 57 TRP B CA 1
ATOM 2434 C C . TRP B 1 57 ? 18.844 -10.773 -5.949 1 96.56 57 TRP B C 1
ATOM 2436 O O . TRP B 1 57 ? 17.703 -10.312 -6 1 96.56 57 TRP B O 1
ATOM 2446 N N . ASN B 1 58 ? 19.094 -12.078 -6.098 1 97.94 58 ASN B N 1
ATOM 2447 C CA . ASN B 1 58 ? 18.047 -13.062 -6.297 1 97.94 58 ASN B CA 1
ATOM 2448 C C . ASN B 1 58 ? 17 -13.016 -5.18 1 97.94 58 ASN B C 1
ATOM 2450 O O . ASN B 1 58 ? 15.805 -13.164 -5.426 1 97.94 58 ASN B O 1
ATOM 2454 N N . PHE B 1 59 ? 17.516 -12.812 -4.004 1 97.62 59 PHE B N 1
ATOM 2455 C CA . PHE B 1 59 ? 16.625 -12.766 -2.852 1 97.62 59 PHE B CA 1
ATOM 2456 C C . PHE B 1 59 ? 15.719 -11.531 -2.908 1 97.62 59 PHE B C 1
ATOM 2458 O O . PHE B 1 59 ? 14.539 -11.602 -2.58 1 97.62 59 PHE B O 1
ATOM 2465 N N . ASN B 1 60 ? 16.266 -10.383 -3.258 1 98.12 60 ASN B N 1
ATOM 2466 C CA . ASN B 1 60 ? 15.469 -9.172 -3.434 1 98.12 60 ASN B CA 1
ATOM 2467 C C . ASN B 1 60 ? 14.375 -9.375 -4.477 1 98.12 60 ASN B C 1
ATOM 2469 O O . ASN B 1 60 ? 13.234 -8.93 -4.285 1 98.12 60 ASN B O 1
ATOM 2473 N N . LEU B 1 61 ? 14.75 -10.023 -5.539 1 98.38 61 LEU B N 1
ATOM 2474 C CA . LEU B 1 61 ? 13.766 -10.289 -6.586 1 98.38 61 LEU B CA 1
ATOM 2475 C C . LEU B 1 61 ? 12.664 -11.211 -6.07 1 98.38 61 LEU B C 1
ATOM 2477 O O . LEU B 1 61 ? 11.484 -11.023 -6.398 1 98.38 61 LEU B O 1
ATOM 2481 N N . TYR B 1 62 ? 13.062 -12.188 -5.328 1 98 62 TYR B N 1
ATOM 2482 C CA . TYR B 1 62 ? 12.109 -13.102 -4.715 1 98 62 TYR B CA 1
ATOM 2483 C C . TYR B 1 62 ? 11.117 -12.352 -3.83 1 98 62 TYR B C 1
ATOM 2485 O O . TYR B 1 62 ? 9.906 -12.539 -3.947 1 98 62 TYR B O 1
ATOM 2493 N N . VAL B 1 63 ? 11.602 -11.445 -2.963 1 98.12 63 VAL B N 1
ATOM 2494 C CA . VAL B 1 63 ? 10.758 -10.672 -2.061 1 98.12 63 VAL B CA 1
ATOM 2495 C C . VAL B 1 63 ? 9.836 -9.758 -2.869 1 98.12 63 VAL B C 1
ATOM 2497 O O . VAL B 1 63 ? 8.641 -9.656 -2.576 1 98.12 63 VAL B O 1
ATOM 2500 N N . ALA B 1 64 ? 10.359 -9.148 -3.867 1 98.69 64 ALA B N 1
ATOM 2501 C CA . ALA B 1 64 ? 9.562 -8.281 -4.734 1 98.69 64 ALA B CA 1
ATOM 2502 C C . ALA B 1 64 ? 8.438 -9.07 -5.406 1 98.69 64 ALA B C 1
ATOM 2504 O O . ALA B 1 64 ? 7.293 -8.609 -5.461 1 98.69 64 ALA B O 1
ATOM 2505 N N . ALA B 1 65 ? 8.758 -10.203 -5.887 1 98.38 65 ALA B N 1
ATOM 2506 C CA . ALA B 1 65 ? 7.773 -11.047 -6.562 1 98.38 65 ALA B CA 1
ATOM 2507 C C . ALA B 1 65 ? 6.672 -11.484 -5.602 1 98.38 65 ALA B C 1
ATOM 2509 O O . ALA B 1 65 ? 5.492 -11.492 -5.957 1 98.38 65 ALA B O 1
ATOM 2510 N N . LEU B 1 66 ? 7.09 -11.852 -4.395 1 97.69 66 LEU B N 1
ATOM 2511 C CA . LEU B 1 66 ? 6.125 -12.266 -3.379 1 97.69 66 LEU B CA 1
ATOM 2512 C C . LEU B 1 66 ? 5.164 -11.125 -3.049 1 97.69 66 LEU B C 1
ATOM 2514 O O . LEU B 1 66 ? 3.951 -11.336 -2.967 1 97.69 66 LEU B O 1
ATOM 2518 N N . CYS B 1 67 ? 5.699 -9.945 -2.869 1 98.56 67 CYS B N 1
ATOM 2519 C CA . CYS B 1 67 ? 4.879 -8.789 -2.535 1 98.56 67 CYS B CA 1
ATOM 2520 C C . CYS B 1 67 ? 3.939 -8.438 -3.684 1 98.56 67 CYS B C 1
ATOM 2522 O O . CYS B 1 67 ? 2.766 -8.141 -3.461 1 98.56 67 CYS B O 1
ATOM 2524 N N . ALA B 1 68 ? 4.461 -8.492 -4.891 1 98.62 68 ALA B N 1
ATOM 2525 C CA . ALA B 1 68 ? 3.627 -8.234 -6.059 1 98.62 68 ALA B CA 1
ATOM 2526 C C . ALA B 1 68 ? 2.521 -9.273 -6.191 1 98.62 68 ALA B C 1
ATOM 2528 O O . ALA B 1 68 ? 1.382 -8.945 -6.523 1 98.62 68 ALA B O 1
ATOM 2529 N N . PHE B 1 69 ? 2.84 -10.492 -5.938 1 98 69 PHE B N 1
ATOM 2530 C CA . PHE B 1 69 ? 1.881 -11.586 -6.027 1 98 69 PHE B CA 1
ATOM 2531 C C . PHE B 1 69 ? 0.697 -11.344 -5.098 1 98 69 PHE B C 1
ATOM 2533 O O . PHE B 1 69 ? -0.455 -11.352 -5.535 1 98 69 PHE B O 1
ATOM 2540 N N . HIS B 1 70 ? 0.99 -11.094 -3.848 1 97.88 70 HIS B N 1
ATOM 2541 C CA . HIS B 1 70 ? -0.062 -10.914 -2.854 1 97.88 70 HIS B CA 1
ATOM 2542 C C . HIS B 1 70 ? -0.883 -9.664 -3.131 1 97.88 70 HIS B C 1
ATOM 2544 O O . HIS B 1 70 ? -2.105 -9.664 -2.965 1 97.88 70 HIS B O 1
ATOM 2550 N N . PHE B 1 71 ? -0.225 -8.617 -3.564 1 98.69 71 PHE B N 1
ATOM 2551 C CA . PHE B 1 71 ? -0.954 -7.398 -3.906 1 98.69 71 PHE B CA 1
ATOM 2552 C C . PHE B 1 71 ? -1.885 -7.637 -5.09 1 98.69 71 PHE B C 1
ATOM 2554 O O . PHE B 1 71 ? -3.057 -7.258 -5.051 1 98.69 71 PHE B O 1
ATOM 2561 N N . LEU B 1 72 ? -1.357 -8.273 -6.133 1 98.44 72 LEU B N 1
ATOM 2562 C CA . LEU B 1 72 ? -2.131 -8.492 -7.348 1 98.44 72 LEU B CA 1
ATOM 2563 C C . LEU B 1 72 ? -3.314 -9.414 -7.086 1 98.44 72 LEU B C 1
ATOM 2565 O O . LEU B 1 72 ? -4.375 -9.266 -7.699 1 98.44 72 LEU B O 1
ATOM 2569 N N . GLU B 1 73 ? -3.121 -10.406 -6.133 1 97.81 73 GLU B N 1
ATOM 2570 C CA . GLU B 1 73 ? -4.242 -11.266 -5.758 1 97.81 73 GLU B CA 1
ATOM 2571 C C . GLU B 1 73 ? -5.434 -10.438 -5.277 1 97.81 73 GLU B C 1
ATOM 2573 O O . GLU B 1 73 ? -6.559 -10.648 -5.727 1 97.81 73 GLU B O 1
ATOM 2578 N N . PHE B 1 74 ? -5.16 -9.539 -4.422 1 98.19 74 PHE B N 1
ATOM 2579 C CA . PHE B 1 74 ? -6.223 -8.711 -3.861 1 98.19 74 PHE B CA 1
ATOM 2580 C C . PHE B 1 74 ? -6.75 -7.73 -4.902 1 98.19 74 PHE B C 1
ATOM 2582 O O . PHE B 1 74 ? -7.961 -7.609 -5.094 1 98.19 74 PHE B O 1
ATOM 2589 N N . TYR B 1 75 ? -5.836 -7.023 -5.566 1 98.5 75 TYR B N 1
ATOM 2590 C CA . TYR B 1 75 ? -6.199 -5.973 -6.516 1 98.5 75 TYR B CA 1
ATOM 2591 C C . TYR B 1 75 ? -7.094 -6.52 -7.617 1 98.5 75 TYR B C 1
ATOM 2593 O O . TYR B 1 75 ? -8.133 -5.93 -7.938 1 98.5 75 TYR B O 1
ATOM 2601 N N . ILE B 1 76 ? -6.73 -7.598 -8.156 1 98.12 76 ILE B N 1
ATOM 2602 C CA . ILE B 1 76 ? -7.473 -8.172 -9.273 1 98.12 76 ILE B CA 1
ATOM 2603 C C . ILE B 1 76 ? -8.836 -8.656 -8.789 1 98.12 76 ILE B C 1
ATOM 2605 O O . ILE B 1 76 ? -9.852 -8.461 -9.469 1 98.12 76 ILE B O 1
ATOM 2609 N N . THR B 1 77 ? -8.891 -9.281 -7.617 1 97.38 77 THR B N 1
ATOM 2610 C CA . THR B 1 77 ? -10.172 -9.711 -7.066 1 97.38 77 THR B CA 1
ATOM 2611 C C . THR B 1 77 ? -11.078 -8.508 -6.812 1 97.38 77 THR B C 1
ATOM 2613 O O . THR B 1 77 ? -12.266 -8.531 -7.16 1 97.38 77 THR B O 1
ATOM 2616 N N . ALA B 1 78 ? -10.484 -7.5 -6.258 1 97.44 78 ALA B N 1
ATOM 2617 C CA . ALA B 1 78 ? -11.258 -6.297 -5.949 1 97.44 78 ALA B CA 1
ATOM 2618 C C . ALA B 1 78 ? -11.812 -5.66 -7.223 1 97.44 78 ALA B C 1
ATOM 2620 O O . ALA B 1 78 ? -12.938 -5.16 -7.234 1 97.44 78 ALA B O 1
ATOM 2621 N N . ARG B 1 79 ? -11.086 -5.711 -8.266 1 96.88 79 ARG B N 1
ATOM 2622 C CA . ARG B 1 79 ? -11.438 -5.02 -9.5 1 96.88 79 ARG B CA 1
ATOM 2623 C C . ARG B 1 79 ? -12.406 -5.855 -10.336 1 96.88 79 ARG B C 1
ATOM 2625 O O . ARG B 1 79 ? -13.352 -5.32 -10.922 1 96.88 79 ARG B O 1
ATOM 2632 N N . TYR B 1 80 ? -12.234 -7.152 -10.312 1 95.5 80 TYR B N 1
ATOM 2633 C CA . TYR B 1 80 ? -12.961 -7.961 -11.289 1 95.5 80 TYR B CA 1
ATOM 2634 C C . TYR B 1 80 ? -13.969 -8.875 -10.594 1 95.5 80 TYR B C 1
ATOM 2636 O O . TYR B 1 80 ? -14.836 -9.461 -11.25 1 95.5 80 TYR B O 1
ATOM 2644 N N . ASN B 1 81 ? -13.898 -9 -9.312 1 94.44 81 ASN B N 1
ATOM 2645 C CA . ASN B 1 81 ? -14.805 -9.828 -8.531 1 94.44 81 ASN B CA 1
ATOM 2646 C C . ASN B 1 81 ? -15.117 -9.203 -7.18 1 94.44 81 ASN B C 1
ATOM 2648 O O . ASN B 1 81 ? -14.93 -9.836 -6.141 1 94.44 81 ASN B O 1
ATOM 2652 N N . PRO B 1 82 ? -15.648 -8.016 -7.203 1 93.5 82 PRO B N 1
ATOM 2653 C CA . PRO B 1 82 ? -15.859 -7.281 -5.953 1 93.5 82 PRO B CA 1
ATOM 2654 C C . PRO B 1 82 ? -16.844 -7.984 -5.016 1 93.5 82 PRO B C 1
ATOM 2656 O O . PRO B 1 82 ? -16.766 -7.812 -3.795 1 93.5 82 PRO B O 1
ATOM 2659 N N . GLY B 1 83 ? -17.688 -8.789 -5.465 1 91 83 GLY B N 1
ATOM 2660 C CA . GLY B 1 83 ? -18.672 -9.469 -4.641 1 91 83 GLY B CA 1
ATOM 2661 C C . GLY B 1 83 ? -18.062 -10.5 -3.705 1 91 83 GLY B C 1
ATOM 2662 O O . GLY B 1 83 ? -18.688 -10.883 -2.711 1 91 83 GLY B O 1
ATOM 2663 N N . LYS B 1 84 ? -16.844 -10.883 -4.016 1 91.38 84 LYS B N 1
ATOM 2664 C CA . LYS B 1 84 ? -16.25 -11.961 -3.227 1 91.38 84 LYS B CA 1
ATOM 2665 C C . LYS B 1 84 ? -14.945 -11.516 -2.576 1 91.38 84 LYS B C 1
ATOM 2667 O O . LYS B 1 84 ? -14.328 -12.281 -1.835 1 91.38 84 LYS B O 1
ATOM 2672 N N . VAL B 1 85 ? -14.547 -10.312 -2.844 1 95.12 85 VAL B N 1
ATOM 2673 C CA . VAL B 1 85 ? -13.289 -9.82 -2.293 1 95.12 85 VAL B CA 1
ATOM 2674 C C . VAL B 1 85 ? -13.406 -9.672 -0.778 1 95.12 85 VAL B C 1
ATOM 2676 O O . VAL B 1 85 ? -14.469 -9.297 -0.27 1 95.12 85 VAL B O 1
ATOM 2679 N N . GLU B 1 86 ? -12.414 -10.008 -0.086 1 94.75 86 GLU B N 1
ATOM 2680 C CA . GLU B 1 86 ? -12.25 -9.812 1.352 1 94.75 86 GLU B CA 1
ATOM 2681 C C . GLU B 1 86 ? -10.789 -9.594 1.722 1 94.75 86 GLU B C 1
ATOM 2683 O O . GLU B 1 86 ? -9.906 -9.719 0.874 1 94.75 86 GLU B O 1
ATOM 2688 N N . VAL B 1 87 ? -10.562 -9.211 2.918 1 93.88 87 VAL B N 1
ATOM 2689 C CA . VAL B 1 87 ? -9.203 -8.922 3.363 1 93.88 87 VAL B CA 1
ATOM 2690 C C . VAL B 1 87 ? -8.328 -10.164 3.18 1 93.88 87 VAL B C 1
ATOM 2692 O O . VAL B 1 87 ? -7.133 -10.047 2.893 1 93.88 87 VAL B O 1
ATOM 2695 N N . GLY B 1 88 ? -8.867 -11.32 3.191 1 94.19 88 GLY B N 1
ATOM 2696 C CA . GLY B 1 88 ? -8.148 -12.57 2.99 1 94.19 88 GLY B CA 1
ATOM 2697 C C . GLY B 1 88 ? -7.727 -12.797 1.551 1 94.19 88 GLY B C 1
ATOM 2698 O O . GLY B 1 88 ? -6.898 -13.656 1.269 1 94.19 88 GLY B O 1
ATOM 2699 N N . SER B 1 89 ? -8.242 -11.984 0.649 1 95.56 89 SER B N 1
ATOM 2700 C CA . SER B 1 89 ? -7.953 -12.133 -0.772 1 95.56 89 SER B CA 1
ATOM 2701 C C . SER B 1 89 ? -6.512 -11.742 -1.084 1 95.56 89 SER B C 1
ATOM 2703 O O . SER B 1 89 ? -6.012 -12.008 -2.18 1 95.56 89 SER B O 1
ATOM 2705 N N . PHE B 1 90 ? -5.809 -11.188 -0.051 1 96.62 90 PHE B N 1
ATOM 2706 C CA . PHE B 1 90 ? -4.371 -10.984 -0.204 1 96.62 90 PHE B CA 1
ATOM 2707 C C . PHE B 1 90 ? -3.635 -12.32 -0.187 1 96.62 90 PHE B C 1
ATOM 2709 O O . PHE B 1 90 ? -2.475 -12.398 -0.597 1 96.62 90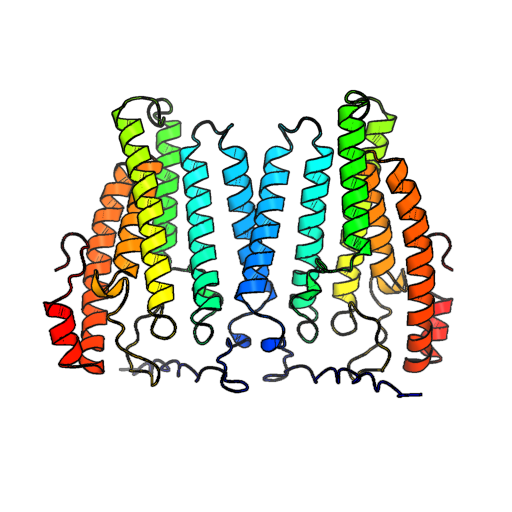 PHE B O 1
ATOM 2716 N N . VAL B 1 91 ? -4.246 -13.352 0.372 1 93.88 91 VAL B N 1
ATOM 2717 C CA . VAL B 1 91 ? -3.738 -14.719 0.466 1 93.88 91 VAL B CA 1
ATOM 2718 C C . VAL B 1 91 ? -2.451 -14.734 1.287 1 93.88 91 VAL B C 1
ATOM 2720 O O . VAL B 1 91 ? -1.475 -15.391 0.91 1 93.88 91 VAL B O 1
ATOM 2723 N N . LEU B 1 92 ? -2.393 -13.844 2.271 1 90.56 92 LEU B N 1
ATOM 2724 C CA . LEU B 1 92 ? -1.247 -13.812 3.174 1 90.56 92 LEU B CA 1
ATOM 2725 C C . LEU B 1 92 ? -1.368 -14.883 4.25 1 90.56 92 LEU B C 1
ATOM 2727 O O . LEU B 1 92 ? -0.358 -15.359 4.773 1 90.56 92 LEU B O 1
ATOM 2731 N N . ARG B 1 93 ? -2.67 -15.172 4.598 1 80.12 93 ARG B N 1
ATOM 2732 C CA . ARG B 1 93 ? -2.928 -16.188 5.625 1 80.12 93 ARG B CA 1
ATOM 2733 C C . ARG B 1 93 ? -3.33 -17.516 4.996 1 80.12 93 ARG B C 1
ATOM 2735 O O . ARG B 1 93 ? -4.383 -18.062 5.32 1 80.12 93 ARG B O 1
ATOM 2742 N N . ASN B 1 94 ? -2.57 -17.906 4.137 1 73.81 94 ASN B N 1
ATOM 2743 C CA . ASN B 1 94 ? -2.871 -19.109 3.354 1 73.81 94 ASN B CA 1
ATOM 2744 C C . ASN B 1 94 ? -2.57 -20.375 4.137 1 73.81 94 ASN B C 1
ATOM 2746 O O . ASN B 1 94 ? -2.156 -21.391 3.559 1 73.81 94 ASN B O 1
ATOM 2750 N N . GLY B 1 95 ? -2.604 -20.281 5.422 1 75.12 95 GLY B N 1
ATOM 2751 C CA . GLY B 1 95 ? -2.436 -21.469 6.23 1 75.12 95 GLY B CA 1
ATOM 2752 C C . GLY B 1 95 ? -1.019 -21.656 6.734 1 75.12 95 GLY B C 1
ATOM 2753 O O . GLY B 1 95 ? -0.09 -21.016 6.25 1 75.12 95 GLY B O 1
ATOM 2754 N N . LYS B 1 96 ? -0.884 -22.438 7.574 1 80.06 96 LYS B N 1
ATOM 2755 C CA . LYS B 1 96 ? 0.403 -22.703 8.203 1 80.06 96 LYS B CA 1
ATOM 2756 C C . LYS B 1 96 ? 1.384 -23.312 7.211 1 80.06 96 LYS B C 1
ATOM 2758 O O . LYS B 1 96 ? 2.58 -23.031 7.25 1 80.06 96 LYS B O 1
ATOM 2763 N N . SER B 1 97 ? 0.813 -24.047 6.293 1 81 97 SER B N 1
ATOM 2764 C CA . SER B 1 97 ? 1.67 -24.734 5.328 1 81 97 SER B CA 1
ATOM 2765 C C . SER B 1 97 ? 2.338 -23.734 4.383 1 81 97 SER B C 1
ATOM 2767 O O . SER B 1 97 ? 3.498 -23.906 4.004 1 81 97 SER B O 1
ATOM 2769 N N . TYR B 1 98 ? 1.645 -22.75 4.062 1 82.44 98 TYR B N 1
ATOM 2770 C CA . TYR B 1 98 ? 2.199 -21.734 3.18 1 82.44 98 TYR B CA 1
ATOM 2771 C C . TYR B 1 98 ? 3.359 -21.016 3.85 1 82.44 98 TYR B C 1
ATOM 2773 O O . TYR B 1 98 ? 4.422 -20.828 3.246 1 82.44 98 TYR B O 1
ATOM 2781 N N . PHE B 1 99 ? 3.246 -20.625 5.082 1 84.19 99 PHE B N 1
ATOM 2782 C CA . PHE B 1 99 ? 4.281 -19.922 5.824 1 84.19 99 PHE B CA 1
ATOM 2783 C C . PHE B 1 99 ? 5.5 -20.812 6.039 1 84.19 99 PHE B C 1
ATOM 2785 O O . PHE B 1 99 ? 6.637 -20.344 5.945 1 84.19 99 PHE B O 1
ATOM 2792 N N . LEU B 1 100 ? 5.188 -22.016 6.289 1 85.75 100 LEU B N 1
ATOM 2793 C CA . LEU B 1 100 ? 6.277 -22.953 6.492 1 85.75 100 LEU B CA 1
ATOM 2794 C C . LEU B 1 100 ? 7.074 -23.156 5.207 1 85.75 100 LEU B C 1
ATOM 2796 O O . LEU B 1 100 ? 8.305 -23.234 5.238 1 85.75 100 LEU B O 1
ATOM 2800 N N . ALA B 1 101 ? 6.336 -23.219 4.141 1 88.5 101 ALA B N 1
ATOM 2801 C CA . ALA B 1 101 ? 7.004 -23.375 2.85 1 88.5 101 ALA B CA 1
ATOM 2802 C C . ALA B 1 101 ? 7.91 -22.172 2.557 1 88.5 101 ALA B C 1
ATOM 2804 O O . ALA B 1 101 ? 9.07 -22.359 2.178 1 88.5 101 ALA B O 1
ATOM 2805 N N . GLN B 1 102 ? 7.414 -20.984 2.777 1 89.56 102 GLN B N 1
ATOM 2806 C CA . GLN B 1 102 ? 8.219 -19.797 2.543 1 89.56 102 GLN B CA 1
ATOM 2807 C C . GLN B 1 102 ? 9.422 -19.734 3.488 1 89.56 102 GLN B C 1
ATOM 2809 O O . GLN B 1 102 ? 10.523 -19.375 3.08 1 89.56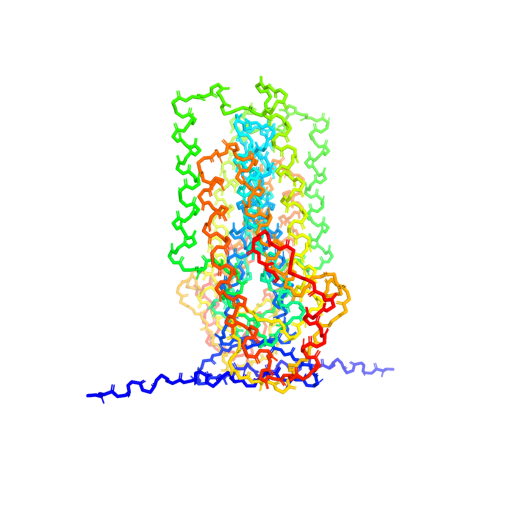 102 GLN B O 1
ATOM 2814 N N . ALA B 1 103 ? 9.156 -20.109 4.695 1 92.44 103 ALA B N 1
ATOM 2815 C CA . ALA B 1 103 ? 10.234 -20.141 5.68 1 92.44 103 ALA B CA 1
ATOM 2816 C C . ALA B 1 103 ? 11.328 -21.109 5.27 1 92.44 103 ALA B C 1
ATOM 2818 O O . ALA B 1 103 ? 12.516 -20.828 5.426 1 92.44 103 ALA B O 1
ATOM 2819 N N . LEU B 1 104 ? 10.914 -22.219 4.758 1 94 104 LEU B N 1
ATOM 2820 C CA . LEU B 1 104 ? 11.875 -23.234 4.312 1 94 104 LEU B CA 1
ATOM 2821 C C . LEU B 1 104 ? 12.719 -22.703 3.156 1 94 104 LEU B C 1
ATOM 2823 O O . LEU B 1 104 ? 13.922 -22.938 3.102 1 94 104 LEU B O 1
ATOM 2827 N N . SER B 1 105 ? 12.078 -22.078 2.27 1 96.06 105 SER B N 1
ATOM 2828 C CA . SER B 1 105 ? 12.773 -21.469 1.135 1 96.06 105 SER B CA 1
ATOM 2829 C C . SER B 1 105 ? 13.812 -20.453 1.599 1 96.06 105 SER B C 1
ATOM 2831 O O . SER B 1 105 ? 14.961 -20.5 1.165 1 96.06 105 SER B O 1
ATOM 2833 N N . VAL B 1 106 ? 13.438 -19.594 2.512 1 96.25 106 VAL B N 1
ATOM 2834 C CA . VAL B 1 106 ? 14.312 -18.547 3.02 1 96.25 106 VAL B CA 1
ATOM 2835 C C . VAL B 1 106 ? 15.453 -19.156 3.822 1 96.25 106 VAL B C 1
ATOM 2837 O O . VAL B 1 106 ? 16.609 -18.719 3.713 1 96.25 106 VAL B O 1
ATOM 2840 N N . CYS B 1 107 ? 15.133 -20.141 4.551 1 96.62 107 CYS B N 1
ATOM 2841 C CA . CYS B 1 107 ? 16.141 -20.828 5.344 1 96.62 107 CYS B CA 1
ATOM 2842 C C . CYS B 1 107 ? 17.203 -21.438 4.453 1 96.62 107 CYS B C 1
ATOM 2844 O O . CYS B 1 107 ? 18.406 -21.375 4.758 1 96.62 107 CYS B O 1
ATOM 2846 N N . GLU B 1 108 ? 16.766 -22.094 3.408 1 97.12 108 GLU B N 1
ATOM 2847 C CA . GLU B 1 108 ? 17.734 -22.703 2.492 1 97.12 108 GLU B CA 1
ATOM 2848 C C . GLU B 1 108 ? 18.656 -21.641 1.9 1 97.12 108 GLU B C 1
ATOM 2850 O O . GLU B 1 108 ? 19.859 -21.859 1.79 1 97.12 108 GLU B O 1
ATOM 2855 N N . VAL B 1 109 ? 18.172 -20.547 1.568 1 96.19 109 VAL B N 1
ATOM 2856 C CA . VAL B 1 109 ? 18.969 -19.453 1.012 1 96.19 109 VAL B CA 1
ATOM 2857 C C . VAL B 1 109 ? 20.031 -19.031 2.02 1 96.19 109 VAL B C 1
ATOM 2859 O O . VAL B 1 109 ? 21.219 -18.969 1.692 1 96.19 109 VAL B O 1
ATOM 2862 N N . TRP B 1 110 ? 19.578 -18.781 3.217 1 94.88 110 TRP B N 1
ATOM 2863 C CA . TRP B 1 110 ? 20.5 -18.25 4.219 1 94.88 110 TRP B CA 1
ATOM 2864 C C . TRP B 1 110 ? 21.531 -19.281 4.621 1 94.88 110 TRP B C 1
ATOM 2866 O O . TRP B 1 110 ? 22.703 -18.953 4.828 1 94.88 110 TRP B O 1
ATOM 2876 N N . LEU B 1 111 ? 21.078 -20.484 4.723 1 95.38 111 LEU B N 1
ATOM 2877 C CA . LEU B 1 111 ? 22 -21.578 5.051 1 95.38 111 LEU B CA 1
ATOM 2878 C C . LEU B 1 111 ? 23.062 -21.734 3.969 1 95.38 111 LEU B C 1
ATOM 2880 O O . LEU B 1 111 ? 24.25 -21.844 4.273 1 95.38 111 LEU B O 1
ATOM 2884 N N . GLU B 1 112 ? 22.688 -21.672 2.766 1 95.12 112 GLU B N 1
ATOM 2885 C CA . GLU B 1 112 ? 23.609 -21.875 1.652 1 95.12 112 GLU B CA 1
ATOM 2886 C C . GLU B 1 112 ? 24.484 -20.641 1.443 1 95.12 112 GLU B C 1
ATOM 2888 O O . GLU B 1 112 ? 25.625 -20.766 1.01 1 95.12 112 GLU B O 1
ATOM 2893 N N . LEU B 1 113 ? 23.984 -19.5 1.753 1 93.62 113 LEU B N 1
ATOM 2894 C CA . LEU B 1 113 ? 24.797 -18.281 1.69 1 93.62 113 LEU B CA 1
ATOM 2895 C C . LEU B 1 113 ? 25.891 -18.312 2.748 1 93.62 113 LEU B C 1
ATOM 2897 O O . LEU B 1 113 ? 27 -17.812 2.518 1 93.62 113 LEU B O 1
ATOM 2901 N N . TRP B 1 114 ? 25.516 -18.922 3.812 1 93.69 114 TRP B N 1
ATOM 2902 C CA . TRP B 1 114 ? 26.469 -19.016 4.914 1 93.69 114 TRP B CA 1
ATOM 2903 C C . TRP B 1 114 ? 27.5 -20.109 4.641 1 93.69 114 TRP B C 1
ATOM 2905 O O . TRP B 1 114 ? 28.688 -19.891 4.844 1 93.69 114 TRP B O 1
ATOM 2915 N N . LEU B 1 115 ? 27.125 -21.203 4.125 1 94 115 LEU B N 1
ATOM 2916 C CA . LEU B 1 115 ? 27.984 -22.375 3.938 1 94 115 LEU B CA 1
ATOM 2917 C C . LEU B 1 115 ? 28.734 -22.281 2.613 1 94 115 LEU B C 1
ATOM 2919 O O . LEU B 1 115 ? 29.891 -22.734 2.514 1 94 115 LEU B O 1
ATOM 2923 N N . PHE B 1 116 ? 28.062 -21.797 1.581 1 91.31 116 PHE B N 1
ATOM 2924 C CA . PHE B 1 116 ? 28.609 -21.781 0.234 1 91.31 116 PHE B CA 1
ATOM 2925 C C . PHE B 1 116 ? 28.391 -20.438 -0.428 1 91.31 116 PHE B C 1
ATOM 2927 O O . PHE B 1 116 ? 27.75 -20.344 -1.476 1 91.31 116 PHE B O 1
ATOM 2934 N N . PRO B 1 117 ? 28.922 -19.391 0.051 1 86.81 117 PRO B N 1
ATOM 2935 C CA . PRO B 1 117 ? 28.672 -18.047 -0.458 1 86.81 117 PRO B CA 1
ATOM 2936 C C . PRO B 1 117 ? 29.047 -17.891 -1.928 1 86.81 117 PRO B C 1
ATOM 2938 O O . PRO B 1 117 ? 28.391 -17.141 -2.662 1 86.81 117 PRO B O 1
ATOM 2941 N N . ASN B 1 118 ? 30 -18.641 -2.379 1 90.25 118 ASN B N 1
ATOM 2942 C CA . ASN B 1 118 ? 30.422 -18.516 -3.77 1 90.25 118 ASN B CA 1
ATOM 2943 C C . ASN B 1 118 ? 29.484 -19.25 -4.711 1 90.25 118 ASN B C 1
ATOM 2945 O O . ASN B 1 118 ? 29.391 -18.922 -5.898 1 90.25 118 ASN B O 1
ATOM 2949 N N . TRP B 1 119 ? 28.797 -20.188 -4.148 1 91.62 119 TRP B N 1
ATOM 2950 C CA . TRP B 1 119 ? 27.891 -20.969 -4.977 1 91.62 119 TRP B CA 1
ATOM 2951 C C . TRP B 1 119 ? 26.578 -20.219 -5.219 1 91.62 119 TRP B C 1
ATOM 2953 O O . TRP B 1 119 ? 26 -20.297 -6.305 1 91.62 119 TRP B O 1
ATOM 2963 N N . LYS B 1 120 ? 26.125 -19.516 -4.277 1 92.56 120 LYS B N 1
ATOM 2964 C CA . LYS B 1 120 ? 24.891 -18.75 -4.383 1 92.56 120 LYS B CA 1
ATOM 2965 C C . LYS B 1 120 ? 25.125 -17.453 -5.137 1 92.56 120 LYS B C 1
ATOM 2967 O O . LYS B 1 120 ? 25.078 -16.359 -4.547 1 92.56 120 LYS B O 1
ATOM 2972 N N . ASN B 1 121 ? 25.375 -17.672 -6.406 1 92.94 121 ASN B N 1
ATOM 2973 C CA . ASN B 1 121 ? 25.719 -16.562 -7.297 1 92.94 121 ASN B CA 1
ATOM 2974 C C . ASN B 1 121 ? 25.219 -16.812 -8.719 1 92.94 121 ASN B C 1
ATOM 2976 O O . ASN B 1 121 ? 25.594 -17.812 -9.344 1 92.94 121 ASN B O 1
ATOM 2980 N N . THR B 1 122 ? 24.438 -15.883 -9.18 1 95.19 122 THR B N 1
ATOM 2981 C CA . THR B 1 122 ? 23.812 -15.984 -10.492 1 95.19 122 THR B CA 1
ATOM 2982 C C . THR B 1 122 ? 24.859 -16.125 -11.594 1 95.19 122 THR B C 1
ATOM 2984 O O . THR B 1 122 ? 24.625 -16.797 -12.594 1 95.19 122 THR B O 1
ATOM 2987 N N . TRP B 1 123 ? 26 -15.523 -11.375 1 93.62 123 TRP B N 1
ATOM 2988 C CA . TRP B 1 123 ? 26.984 -15.422 -12.445 1 93.62 123 TRP B CA 1
ATOM 2989 C C . TRP B 1 123 ? 28.109 -16.422 -12.25 1 93.62 123 TRP B C 1
ATOM 2991 O O . TRP B 1 123 ? 29.141 -16.359 -12.93 1 93.62 123 TRP B O 1
ATOM 3001 N N . ARG B 1 124 ? 27.984 -17.281 -11.336 1 93.06 124 ARG B N 1
ATOM 3002 C CA . ARG B 1 124 ? 29.016 -18.266 -11.047 1 93.06 124 ARG B CA 1
ATOM 3003 C C . ARG B 1 124 ? 29.297 -19.141 -12.273 1 93.06 124 ARG B C 1
ATOM 3005 O O . ARG B 1 124 ? 30.453 -19.469 -12.539 1 93.06 124 ARG B O 1
ATOM 3012 N N . SER B 1 125 ? 28.297 -19.531 -12.938 1 95.5 125 SER B N 1
ATOM 3013 C CA . SER B 1 125 ? 28.406 -20.375 -14.117 1 95.5 125 SER B CA 1
ATOM 3014 C C . SER B 1 125 ? 27.25 -20.109 -15.094 1 95.5 125 SER B C 1
ATOM 3016 O O . SER B 1 125 ? 26.297 -19.422 -14.758 1 95.5 125 SER B O 1
ATOM 3018 N N . THR B 1 126 ? 27.406 -20.688 -16.219 1 96.62 126 THR B N 1
ATOM 3019 C CA . THR B 1 126 ? 26.344 -20.578 -17.219 1 96.62 126 THR B CA 1
ATOM 3020 C C . THR B 1 126 ? 25.094 -21.312 -16.734 1 96.62 126 THR B C 1
ATOM 3022 O O . THR B 1 126 ? 23.969 -20.875 -17.016 1 96.62 126 THR B O 1
ATOM 3025 N N . GLY B 1 127 ? 25.312 -22.359 -16.047 1 96.69 127 GLY B N 1
ATOM 3026 C CA . GLY B 1 127 ? 24.203 -23.109 -15.484 1 96.69 127 GLY B CA 1
ATOM 3027 C C . GLY B 1 127 ? 23.391 -22.297 -14.477 1 96.69 127 GLY B C 1
ATOM 3028 O O . GLY B 1 127 ? 22.156 -22.312 -14.508 1 96.69 127 GLY B O 1
ATOM 3029 N N . HIS B 1 128 ? 24.109 -21.641 -13.617 1 97.44 128 HIS B N 1
ATOM 3030 C CA . HIS B 1 128 ? 23.453 -20.781 -12.641 1 97.44 128 HIS B CA 1
ATOM 3031 C C . HIS B 1 128 ? 22.656 -19.672 -13.328 1 97.44 128 HIS B C 1
ATOM 3033 O O . HIS B 1 128 ? 21.5 -19.422 -12.977 1 97.44 128 HIS B O 1
ATOM 3039 N N . THR B 1 129 ? 23.312 -19.078 -14.32 1 97.81 129 THR B N 1
ATOM 3040 C CA . THR B 1 129 ? 22.656 -18 -15.047 1 97.81 129 THR B CA 1
ATOM 3041 C C . THR B 1 129 ? 21.422 -18.5 -15.781 1 97.81 129 THR B C 1
ATOM 3043 O O . THR B 1 129 ? 20.359 -17.859 -15.734 1 97.81 129 THR B O 1
ATOM 3046 N N . ALA B 1 130 ? 21.562 -19.609 -16.391 1 98.19 130 ALA B N 1
ATOM 3047 C CA . ALA B 1 130 ? 20.422 -20.203 -17.094 1 98.19 130 ALA B CA 1
ATOM 3048 C C . ALA B 1 130 ? 19.281 -20.516 -16.125 1 98.19 130 ALA B C 1
ATOM 3050 O O . ALA B 1 130 ? 18.125 -20.266 -16.422 1 98.19 130 ALA B O 1
ATOM 3051 N N . CYS B 1 131 ? 19.641 -21.062 -15.031 1 98.12 131 CYS B N 1
ATOM 3052 C CA . CYS B 1 131 ? 18.656 -21.406 -14 1 98.12 131 CYS B CA 1
ATOM 3053 C C . CYS B 1 131 ? 17.875 -20.172 -13.578 1 98.12 131 CYS B C 1
ATOM 3055 O O . CYS B 1 131 ? 16.641 -20.203 -13.492 1 98.12 131 CYS B O 1
ATOM 3057 N N . VAL B 1 132 ? 18.531 -19.109 -13.328 1 98.56 132 VAL B N 1
ATOM 3058 C CA . VAL B 1 132 ? 17.906 -17.875 -12.852 1 98.56 132 VAL B CA 1
ATOM 3059 C C . VAL B 1 132 ? 17.047 -17.281 -13.961 1 98.56 132 VAL B C 1
ATOM 3061 O O . VAL B 1 132 ? 15.93 -16.828 -13.711 1 98.56 132 VAL B O 1
ATOM 3064 N N . VAL B 1 133 ? 17.547 -17.297 -15.188 1 98.69 133 VAL B N 1
ATOM 3065 C CA . VAL B 1 133 ? 16.781 -16.75 -16.312 1 98.69 133 VAL B CA 1
ATOM 3066 C C . VAL B 1 133 ? 15.5 -17.547 -16.516 1 98.69 133 VAL B C 1
ATOM 3068 O O . VAL B 1 133 ? 14.422 -16.969 -16.656 1 98.69 133 VAL B O 1
ATOM 3071 N N . VAL B 1 134 ? 15.594 -18.859 -16.5 1 98.75 134 VAL B N 1
ATOM 3072 C CA . VAL B 1 134 ? 14.414 -19.703 -16.625 1 98.75 134 VAL B CA 1
ATOM 3073 C C . VAL B 1 134 ? 13.453 -19.438 -15.461 1 98.75 134 VAL B C 1
ATOM 3075 O O . VAL B 1 134 ? 12.242 -19.375 -15.656 1 98.75 134 VAL B O 1
ATOM 3078 N N . GLY B 1 135 ? 14.016 -19.266 -14.305 1 98.81 135 GLY B N 1
ATOM 3079 C CA . GLY B 1 135 ? 13.211 -18.938 -13.141 1 98.81 135 GLY B CA 1
ATOM 3080 C C . GLY B 1 135 ? 12.422 -17.641 -13.305 1 98.81 135 GLY B C 1
ATOM 3081 O O . GLY B 1 135 ? 11.234 -17.594 -12.992 1 98.81 135 GLY B O 1
ATOM 3082 N N . ILE B 1 136 ? 13.086 -16.625 -13.781 1 98.75 136 ILE B N 1
ATOM 3083 C CA . ILE B 1 136 ? 12.438 -15.336 -14 1 98.75 136 ILE B CA 1
ATOM 3084 C C . ILE B 1 136 ? 11.32 -15.484 -15.031 1 98.75 136 ILE B C 1
ATOM 3086 O O . ILE B 1 136 ? 10.227 -14.945 -14.852 1 98.75 136 ILE B O 1
ATOM 3090 N N . VAL B 1 137 ? 11.539 -16.203 -16.062 1 98.81 137 VAL B N 1
ATOM 3091 C CA . VAL B 1 137 ? 10.547 -16.422 -17.109 1 98.81 137 VAL B CA 1
ATOM 3092 C C . VAL B 1 137 ? 9.336 -17.156 -16.531 1 98.81 137 VAL B C 1
ATOM 3094 O O . VAL B 1 137 ? 8.195 -16.781 -16.797 1 98.81 137 VAL B O 1
ATOM 3097 N N . LEU B 1 138 ? 9.57 -18.172 -15.789 1 98.69 138 LEU B N 1
ATOM 3098 C CA . LEU B 1 138 ? 8.492 -18.953 -15.188 1 98.69 138 LEU B CA 1
ATOM 3099 C C . LEU B 1 138 ? 7.703 -18.109 -14.195 1 98.69 138 LEU B C 1
ATOM 3101 O O . LEU B 1 138 ? 6.48 -18.203 -14.117 1 98.69 138 LEU B O 1
ATOM 3105 N N . LEU B 1 139 ? 8.461 -17.344 -13.492 1 98.25 139 LEU B N 1
ATOM 3106 C CA . LEU B 1 139 ? 7.848 -16.438 -12.523 1 98.25 139 LEU B CA 1
ATOM 3107 C C . LEU B 1 139 ? 6.898 -15.469 -13.211 1 98.25 139 LEU B C 1
ATOM 3109 O O . LEU B 1 139 ? 5.75 -15.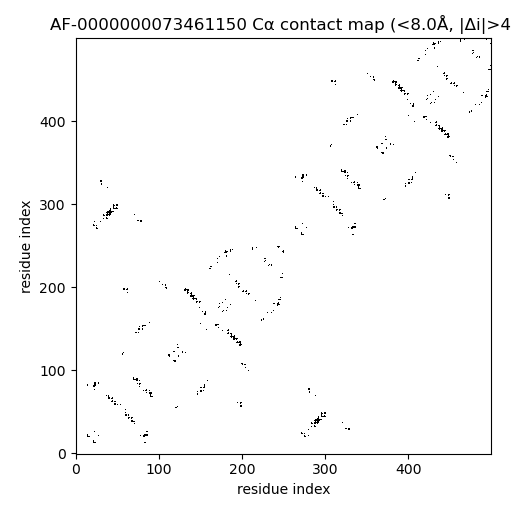305 -12.789 1 98.25 139 LEU B O 1
ATOM 3113 N N . LEU B 1 140 ? 7.32 -14.82 -14.242 1 98.62 140 LEU B N 1
ATOM 3114 C CA . LEU B 1 140 ? 6.512 -13.859 -14.992 1 98.62 140 LEU B CA 1
ATOM 3115 C C . LEU B 1 140 ? 5.355 -14.562 -15.695 1 98.62 140 LEU B C 1
ATOM 3117 O O . LEU B 1 140 ? 4.23 -14.055 -15.695 1 98.62 140 LEU B O 1
ATOM 3121 N N . PHE B 1 141 ? 5.672 -15.703 -16.25 1 98.44 141 PHE B N 1
ATOM 3122 C CA . PHE B 1 141 ? 4.656 -16.516 -16.906 1 98.44 141 PHE B CA 1
ATOM 3123 C C . PHE B 1 141 ? 3.584 -16.953 -15.922 1 98.44 141 PHE B C 1
ATOM 3125 O O . PHE B 1 141 ? 2.391 -16.812 -16.188 1 98.44 141 PHE B O 1
ATOM 3132 N N . GLY B 1 142 ? 3.996 -17.484 -14.852 1 98.69 142 GLY B N 1
ATOM 3133 C CA . GLY B 1 142 ? 3.061 -17.938 -13.828 1 98.69 142 GLY B CA 1
ATOM 3134 C C . GLY B 1 142 ? 2.17 -16.828 -13.305 1 98.69 142 GLY B C 1
ATOM 3135 O O . GLY B 1 142 ? 0.957 -17 -13.18 1 98.69 142 GLY B O 1
ATOM 3136 N N . GLN B 1 143 ? 2.736 -15.68 -13.055 1 98.62 143 GLN B N 1
ATOM 3137 C CA . GLN B 1 143 ? 1.974 -14.523 -12.586 1 98.62 143 GLN B CA 1
ATOM 3138 C C . GLN B 1 143 ? 0.936 -14.094 -13.617 1 98.62 143 GLN B C 1
ATOM 3140 O O . GLN B 1 143 ? -0.22 -13.836 -13.273 1 98.62 143 GLN B O 1
ATOM 3145 N N . TYR B 1 144 ? 1.372 -14.023 -14.82 1 98.62 144 TYR B N 1
ATOM 3146 C CA . TYR B 1 144 ? 0.481 -13.609 -15.898 1 98.62 144 TYR B CA 1
ATOM 3147 C C . TYR B 1 144 ? -0.688 -14.578 -16.047 1 98.62 144 TYR B C 1
ATOM 3149 O O . TYR B 1 144 ? -1.845 -14.156 -16.125 1 98.62 144 TYR B O 1
ATOM 3157 N N . VAL B 1 145 ? -0.401 -15.844 -16.047 1 98.44 145 VAL B N 1
ATOM 3158 C CA . VAL B 1 145 ? -1.416 -16.875 -16.25 1 98.44 145 VAL B CA 1
ATOM 3159 C C . VAL B 1 145 ? -2.418 -16.844 -15.094 1 98.44 145 VAL B C 1
ATOM 3161 O O . VAL B 1 145 ? -3.631 -16.859 -15.312 1 98.44 145 VAL B O 1
ATOM 3164 N N . ARG B 1 146 ? -1.966 -16.75 -13.93 1 98.25 146 ARG B N 1
ATOM 3165 C CA . ARG B 1 146 ? -2.865 -16.734 -12.781 1 98.25 146 ARG B CA 1
ATOM 3166 C C . ARG B 1 146 ? -3.721 -15.477 -12.766 1 98.25 146 ARG B C 1
ATOM 3168 O O . ARG B 1 146 ? -4.938 -15.547 -12.57 1 98.25 146 ARG B O 1
ATOM 3175 N N . SER B 1 147 ? -3.072 -14.344 -13 1 98.38 147 SER B N 1
ATOM 3176 C CA . SER B 1 147 ? -3.82 -13.094 -13.031 1 98.38 147 SER B CA 1
ATOM 3177 C C . SER B 1 147 ? -4.879 -13.102 -14.125 1 98.38 147 SER B C 1
ATOM 3179 O O . SER B 1 147 ? -6.016 -12.68 -13.906 1 98.38 147 SER B O 1
ATOM 3181 N N . GLN B 1 148 ? -4.488 -13.625 -15.266 1 98.38 148 GLN B N 1
ATOM 3182 C CA . GLN B 1 148 ? -5.43 -13.695 -16.375 1 98.38 148 GLN B CA 1
ATOM 3183 C C . GLN B 1 148 ? -6.574 -14.656 -16.062 1 98.38 148 GLN B C 1
ATOM 3185 O O . GLN B 1 148 ? -7.711 -14.438 -16.484 1 98.38 148 GLN B O 1
ATOM 3190 N N . ALA B 1 149 ? -6.285 -15.719 -15.383 1 98.38 149 ALA B N 1
ATOM 3191 C CA . ALA B 1 149 ? -7.324 -16.656 -14.961 1 98.38 149 ALA B CA 1
ATOM 3192 C C . ALA B 1 149 ? -8.359 -15.969 -14.07 1 98.38 149 ALA B C 1
ATOM 3194 O O . ALA B 1 149 ? -9.562 -16.141 -14.266 1 98.38 149 ALA B O 1
ATOM 3195 N N . MET B 1 150 ? -7.895 -15.195 -13.18 1 97.88 150 MET B N 1
ATOM 3196 C CA . MET B 1 150 ? -8.781 -14.492 -12.25 1 97.88 150 MET B CA 1
ATOM 3197 C C . MET B 1 150 ? -9.617 -13.453 -12.992 1 97.88 150 MET B C 1
ATOM 3199 O O . MET B 1 150 ? -10.82 -13.328 -12.742 1 97.88 150 MET B O 1
ATOM 3203 N N . VAL B 1 151 ? -8.977 -12.773 -13.914 1 98 151 VAL B N 1
ATOM 3204 C CA . VAL B 1 151 ? -9.648 -11.734 -14.68 1 98 151 VAL B CA 1
ATOM 3205 C C . VAL B 1 151 ? -10.734 -12.367 -15.555 1 98 151 VAL B C 1
ATOM 3207 O O . VAL B 1 151 ? -11.867 -11.883 -15.594 1 98 151 VAL B O 1
ATOM 3210 N N . THR B 1 152 ? -10.406 -13.438 -16.172 1 97.75 152 THR B N 1
ATOM 3211 C CA . THR B 1 152 ? -11.305 -14.086 -17.125 1 97.75 152 THR B CA 1
ATOM 3212 C C . THR B 1 152 ? -12.484 -14.719 -16.391 1 97.75 152 THR B C 1
ATOM 3214 O O . THR B 1 152 ? -13.633 -14.625 -16.844 1 97.75 152 THR B O 1
ATOM 3217 N N . ALA B 1 153 ? -12.289 -15.328 -15.273 1 95.75 153 ALA B N 1
ATOM 3218 C CA . ALA B 1 153 ? -13.352 -15.977 -14.516 1 95.75 153 ALA B CA 1
ATOM 3219 C C . ALA B 1 153 ? -14.258 -14.945 -13.852 1 95.75 153 ALA B C 1
ATOM 3221 O O . ALA B 1 153 ? -15.453 -15.188 -13.664 1 95.75 153 ALA B O 1
ATOM 3222 N N . GLY B 1 154 ? -13.609 -13.828 -13.414 1 93.5 154 GLY B N 1
ATOM 3223 C CA . GLY B 1 154 ? -14.391 -12.766 -12.805 1 93.5 154 GLY B CA 1
ATOM 3224 C C . GLY B 1 154 ? -15.188 -13.227 -11.602 1 93.5 154 GLY B C 1
ATOM 3225 O O . GLY B 1 154 ? -14.633 -13.805 -10.664 1 93.5 154 GLY B O 1
ATOM 3226 N N . GLN B 1 155 ? -16.469 -13.18 -11.734 1 90.25 155 GLN B N 1
ATOM 3227 C CA . GLN B 1 155 ? -17.359 -13.492 -10.633 1 90.25 155 GLN B CA 1
ATOM 3228 C C . GLN B 1 155 ? -17.375 -14.992 -10.336 1 90.25 155 GLN B C 1
ATOM 3230 O O . GLN B 1 155 ? -17.781 -15.414 -9.25 1 90.25 155 GLN B O 1
ATOM 3235 N N . SER B 1 156 ? -16.938 -15.734 -11.234 1 91.62 156 SER B N 1
ATOM 3236 C CA . SER B 1 156 ? -16.969 -17.188 -11.055 1 91.62 156 SER B CA 1
ATOM 3237 C C . SER B 1 156 ? -15.688 -17.688 -10.398 1 91.62 156 SER B C 1
ATOM 3239 O O . SER B 1 156 ? -15.57 -18.875 -10.094 1 91.62 156 SER B O 1
ATOM 3241 N N . PHE B 1 157 ? -14.844 -16.75 -10.109 1 92.38 157 PHE B N 1
ATOM 3242 C CA . PHE B 1 157 ? -13.602 -17.125 -9.43 1 92.38 157 PHE B CA 1
ATOM 3243 C C . PHE B 1 157 ? -13.773 -17.078 -7.922 1 92.38 157 PHE B C 1
ATOM 3245 O O . PHE B 1 157 ? -14.422 -16.172 -7.395 1 92.38 157 PHE B O 1
ATOM 3252 N N . SER B 1 158 ? -13.172 -18.078 -7.238 1 87.38 158 SER B N 1
ATOM 3253 C CA . SER B 1 158 ? -13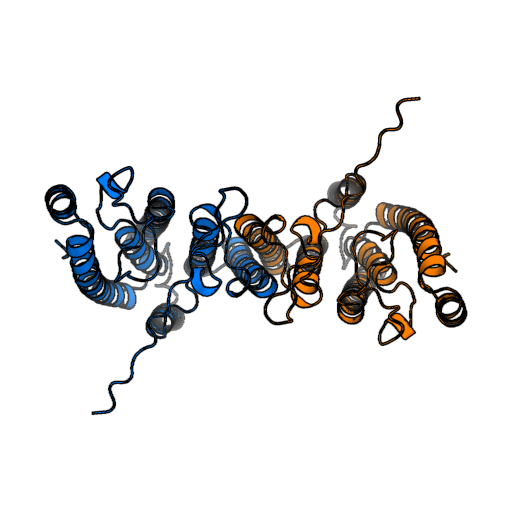.117 -18.094 -5.777 1 87.38 158 SER B CA 1
ATOM 3254 C C . SER B 1 158 ? -11.805 -18.688 -5.281 1 87.38 158 SER B C 1
ATOM 3256 O O . SER B 1 158 ? -11.305 -19.656 -5.855 1 87.38 158 SER B O 1
ATOM 3258 N N . HIS B 1 159 ? -11.336 -18.156 -4.203 1 88.69 159 HIS B N 1
ATOM 3259 C CA . HIS B 1 159 ? -10.156 -18.719 -3.564 1 88.69 159 HIS B CA 1
ATOM 3260 C C . HIS B 1 159 ? -10.492 -20 -2.799 1 88.69 159 HIS B C 1
ATOM 3262 O O . HIS B 1 159 ? -9.602 -20.781 -2.477 1 88.69 159 HIS B O 1
ATOM 3268 N N . LEU B 1 160 ? -11.734 -20.125 -2.559 1 83.62 160 LEU B N 1
ATOM 3269 C CA . LEU B 1 160 ? -12.219 -21.328 -1.87 1 83.62 160 LEU B CA 1
ATOM 3270 C C . LEU B 1 160 ? -13.086 -22.172 -2.795 1 83.62 160 LEU B C 1
ATOM 3272 O O . LEU B 1 160 ? -13.875 -21.641 -3.58 1 83.62 160 LEU B O 1
ATOM 3276 N N . ILE B 1 161 ? -12.945 -23.375 -2.662 1 88 161 ILE B N 1
ATOM 3277 C CA . ILE B 1 161 ? -13.75 -24.266 -3.482 1 88 161 ILE B CA 1
ATOM 3278 C C . ILE B 1 161 ? -15.211 -24.188 -3.051 1 88 161 ILE B C 1
ATOM 3280 O O . ILE B 1 161 ? -15.523 -24.25 -1.858 1 88 161 ILE B O 1
ATOM 3284 N N . LYS B 1 162 ? -15.984 -23.969 -4.047 1 86.44 162 LYS B N 1
ATOM 3285 C CA . LYS B 1 162 ? -17.422 -23.906 -3.777 1 86.44 162 LYS B CA 1
ATOM 3286 C C . LYS B 1 162 ? -18.047 -25.297 -3.836 1 86.44 162 LYS B C 1
ATOM 3288 O O . LYS B 1 162 ? -17.812 -26.047 -4.777 1 86.44 162 LYS B O 1
ATOM 3293 N N . THR B 1 163 ? -18.828 -25.531 -2.848 1 90.69 163 THR B N 1
ATOM 3294 C CA . THR B 1 163 ? -19.469 -26.844 -2.779 1 90.69 163 THR B CA 1
ATOM 3295 C C . THR B 1 163 ? -20.953 -26.719 -3.092 1 90.69 163 THR B C 1
ATOM 3297 O O . THR B 1 163 ? -21.672 -27.719 -3.109 1 90.69 163 THR B O 1
ATOM 3300 N N . THR B 1 164 ? -21.359 -25.531 -3.264 1 89.06 164 THR B N 1
ATOM 3301 C CA . THR B 1 164 ? -22.719 -25.25 -3.699 1 89.06 164 THR B CA 1
ATOM 3302 C C . THR B 1 164 ? -22.719 -24.266 -4.871 1 89.06 164 THR B C 1
ATOM 3304 O O . THR B 1 164 ? -21.938 -23.312 -4.891 1 89.06 164 THR B O 1
ATOM 3307 N N . LYS B 1 165 ? -23.625 -24.609 -5.746 1 87.44 165 LYS B N 1
ATOM 3308 C CA . LYS B 1 165 ? -23.672 -23.75 -6.922 1 87.44 165 LYS B CA 1
ATOM 3309 C C . LYS B 1 165 ? -24.328 -22.406 -6.602 1 87.44 165 LYS B C 1
ATOM 3311 O O . LYS B 1 165 ? -25.469 -22.359 -6.148 1 87.44 165 LYS B O 1
ATOM 3316 N N . GLU B 1 166 ? -23.594 -21.391 -6.844 1 83.88 166 GLU B N 1
ATOM 3317 C CA . GLU B 1 166 ? -24.156 -20.047 -6.684 1 83.88 166 GLU B CA 1
ATOM 3318 C C . GLU B 1 166 ? -24.891 -19.594 -7.938 1 83.88 166 GLU B C 1
ATOM 3320 O O . GLU B 1 166 ? -24.578 -20.031 -9.047 1 83.88 166 GLU B O 1
ATOM 3325 N N . PRO B 1 167 ? -25.859 -18.703 -7.809 1 82.25 167 PRO B N 1
ATOM 3326 C CA . PRO B 1 167 ? -26.641 -18.266 -8.961 1 82.25 167 PRO B CA 1
ATOM 3327 C C . PRO B 1 167 ? -25.797 -17.594 -10.039 1 82.25 167 PRO B C 1
ATOM 3329 O O . PRO B 1 167 ? -26.109 -17.688 -11.227 1 82.25 167 PRO B O 1
ATOM 3332 N N . ASP B 1 168 ? -24.734 -17.016 -9.633 1 80.44 168 ASP B N 1
ATOM 3333 C CA . ASP B 1 168 ? -23.922 -16.266 -10.586 1 80.44 168 ASP B CA 1
ATOM 3334 C C . ASP B 1 168 ? -22.75 -17.094 -11.094 1 80.44 168 ASP B C 1
ATOM 3336 O O . ASP B 1 168 ? -21.938 -16.625 -11.883 1 80.44 168 ASP B O 1
ATOM 3340 N N . HIS B 1 169 ? -22.812 -18.328 -10.758 1 86.56 169 HIS B N 1
ATOM 3341 C CA . HIS B 1 169 ? -21.703 -19.188 -11.148 1 86.56 169 HIS B CA 1
ATOM 3342 C C . HIS B 1 169 ? -21.891 -19.734 -12.562 1 86.56 169 HIS B C 1
ATOM 3344 O O . HIS B 1 169 ? -22.891 -20.406 -12.844 1 86.56 169 HIS B O 1
ATOM 3350 N N . VAL B 1 170 ? -20.984 -19.312 -13.461 1 91.75 170 VAL B N 1
ATOM 3351 C CA . VAL B 1 170 ? -21.031 -19.797 -14.836 1 91.75 170 VAL B CA 1
ATOM 3352 C C . VAL B 1 170 ? -19.719 -20.531 -15.164 1 91.75 170 VAL B C 1
ATOM 3354 O O . VAL B 1 170 ? -18.656 -20.172 -14.656 1 91.75 170 VAL B O 1
ATOM 3357 N N . LEU B 1 171 ? -19.875 -21.562 -15.938 1 95.44 171 LEU B N 1
ATOM 3358 C CA . LEU B 1 171 ? -18.688 -22.266 -16.391 1 95.44 171 LEU B CA 1
ATOM 3359 C C . LEU B 1 171 ? 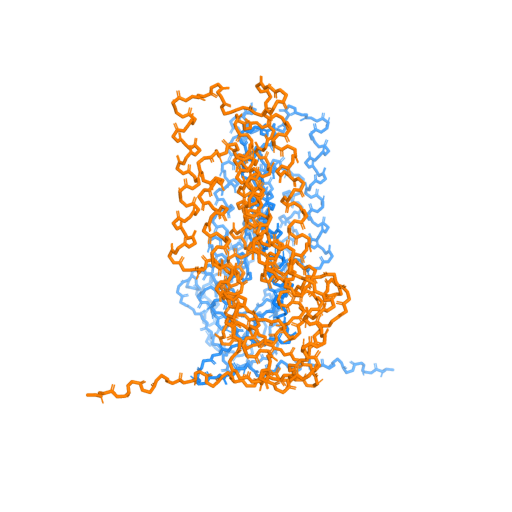-17.938 -21.438 -17.438 1 95.44 171 LEU B C 1
ATOM 3361 O O . LEU B 1 171 ? -18.422 -21.25 -18.547 1 95.44 171 LEU B O 1
ATOM 3365 N N . VAL B 1 172 ? -16.812 -20.969 -17.094 1 96.12 172 VAL B N 1
ATOM 3366 C CA . VAL B 1 172 ? -16.016 -20.141 -17.984 1 96.12 172 VAL B CA 1
ATOM 3367 C C . VAL B 1 172 ? -15.086 -21.016 -18.812 1 96.12 172 VAL B C 1
ATOM 3369 O O . VAL B 1 172 ? -14.227 -21.719 -18.266 1 96.12 172 VAL B O 1
ATOM 3372 N N . THR B 1 173 ? -15.227 -21 -20.125 1 96.88 173 THR B N 1
ATOM 3373 C CA . THR B 1 173 ? -14.422 -21.828 -21.016 1 96.88 173 THR B CA 1
ATOM 3374 C C . THR B 1 173 ? -13.75 -20.984 -22.094 1 96.88 173 THR B C 1
ATOM 3376 O O . THR B 1 173 ? -13.289 -21.516 -23.094 1 96.88 173 THR B O 1
ATOM 3379 N N . THR B 1 174 ? -13.672 -19.703 -21.891 1 96.56 174 THR B N 1
ATOM 3380 C CA . THR B 1 174 ? -13.109 -18.766 -22.875 1 96.56 174 THR B CA 1
ATOM 3381 C C . THR B 1 174 ? -11.766 -18.219 -22.391 1 96.56 174 THR B C 1
ATOM 3383 O O . THR B 1 174 ? -11.367 -18.469 -21.25 1 96.56 174 THR B O 1
ATOM 3386 N N . GLY B 1 175 ? -11.078 -17.5 -23.328 1 96.94 175 GLY B N 1
ATOM 3387 C CA . GLY B 1 175 ? -9.789 -16.938 -22.953 1 96.94 175 GLY B CA 1
ATOM 3388 C C . GLY B 1 175 ? -8.781 -18 -22.547 1 96.94 175 GLY B C 1
ATOM 3389 O O . GLY B 1 175 ? -8.555 -18.969 -23.266 1 96.94 175 GLY B O 1
ATOM 3390 N N . ILE B 1 176 ? -8.234 -17.781 -21.359 1 98 176 ILE B N 1
ATOM 3391 C CA . ILE B 1 176 ? -7.18 -18.672 -20.891 1 98 176 ILE B CA 1
ATOM 3392 C C . ILE B 1 176 ? -7.773 -20.031 -20.516 1 98 176 ILE B C 1
ATOM 3394 O O . ILE B 1 176 ? -7.062 -21.031 -20.484 1 98 176 ILE B O 1
ATOM 3398 N N . TYR B 1 177 ? -9.031 -20.031 -20.281 1 97.69 177 TYR B N 1
ATOM 3399 C CA . TYR B 1 177 ? -9.711 -21.266 -19.906 1 97.69 177 TYR B CA 1
ATOM 3400 C C . TYR B 1 177 ? -9.938 -22.156 -21.125 1 97.69 177 TYR B C 1
ATOM 3402 O O . TYR B 1 177 ? -10.258 -23.328 -20.984 1 97.69 177 TYR B O 1
ATOM 3410 N N . ARG B 1 178 ? -9.758 -21.625 -22.266 1 97.19 178 ARG B N 1
ATOM 3411 C CA . ARG B 1 178 ? -9.773 -22.438 -23.469 1 97.19 178 ARG B CA 1
ATOM 3412 C C . ARG B 1 178 ? -8.516 -23.297 -23.562 1 97.19 178 ARG B C 1
ATOM 3414 O O . ARG B 1 178 ? -8.523 -24.344 -24.219 1 97.19 178 ARG B O 1
ATOM 3421 N N . ILE B 1 179 ? -7.484 -22.828 -22.891 1 96.94 179 ILE B N 1
ATOM 3422 C CA . ILE B 1 179 ? -6.18 -23.484 -22.984 1 96.94 179 ILE B CA 1
ATOM 3423 C C . ILE B 1 179 ? -6.02 -24.469 -21.844 1 96.94 179 ILE B C 1
ATOM 3425 O O . ILE B 1 179 ? -5.629 -25.625 -22.062 1 96.94 179 ILE B O 1
ATOM 3429 N N . SER B 1 180 ? -6.355 -24.047 -20.625 1 97.56 180 SER B N 1
ATOM 3430 C CA . SER B 1 180 ? -6.293 -24.875 -19.422 1 97.56 180 SER B CA 1
ATOM 3431 C C . SER B 1 180 ? -7.578 -24.781 -18.609 1 97.56 180 SER B C 1
ATOM 3433 O O . SER B 1 180 ? -8.133 -23.703 -18.453 1 97.56 180 SER B O 1
ATOM 3435 N N . ARG B 1 181 ? -7.957 -25.906 -18.125 1 97.06 181 ARG B N 1
ATOM 3436 C CA . ARG B 1 181 ? -9.219 -25.859 -17.375 1 97.06 181 ARG B CA 1
ATOM 3437 C C . ARG B 1 181 ? -8.992 -25.375 -15.953 1 97.06 181 ARG B C 1
ATOM 3439 O O . ARG B 1 181 ? -9.938 -24.969 -15.273 1 97.06 181 ARG B O 1
ATOM 3446 N N . HIS B 1 182 ? -7.754 -25.375 -15.461 1 97.38 182 HIS B N 1
ATOM 3447 C CA . HIS B 1 182 ? -7.395 -24.812 -14.164 1 97.38 182 HIS B CA 1
ATOM 3448 C C . HIS B 1 182 ? -6.168 -23.906 -14.273 1 97.38 182 HIS B C 1
ATOM 3450 O O . HIS B 1 182 ? -5.156 -24.141 -13.609 1 97.38 182 HIS B O 1
ATOM 3456 N N . PRO B 1 183 ? -6.273 -22.859 -15.039 1 97.94 183 PRO B N 1
ATOM 3457 C CA . PRO B 1 183 ? -5.113 -22.016 -15.32 1 97.94 183 PRO B CA 1
ATOM 3458 C C . PRO B 1 183 ? -4.582 -21.312 -14.07 1 97.94 183 PRO B C 1
ATOM 3460 O O . PRO B 1 183 ? -3.387 -21.031 -13.984 1 97.94 183 PRO B O 1
ATOM 3463 N N . SER B 1 184 ? -5.422 -20.969 -13.086 1 97.69 184 SER B N 1
ATOM 3464 C CA . SER B 1 184 ? -4.941 -20.312 -11.867 1 97.69 184 SER B CA 1
ATOM 3465 C C . SER B 1 184 ? -3.961 -21.203 -11.117 1 97.69 184 SER B C 1
ATOM 3467 O O . SER B 1 184 ? -2.953 -20.734 -10.586 1 97.69 184 SER B O 1
ATOM 3469 N N . TYR B 1 185 ? -4.277 -22.516 -11.078 1 97.25 185 TYR B N 1
ATOM 3470 C CA . TYR B 1 185 ? -3.391 -23.484 -10.438 1 97.25 185 TYR B CA 1
ATOM 3471 C C . TYR B 1 185 ? -2.107 -23.672 -11.234 1 97.25 185 TYR B C 1
ATOM 3473 O O . TYR B 1 185 ? -1.021 -23.781 -10.664 1 97.25 185 TYR B O 1
ATOM 3481 N N . LEU B 1 186 ? -2.289 -23.719 -12.555 1 97.75 186 LEU B N 1
ATOM 3482 C CA . LEU B 1 186 ? -1.143 -23.828 -13.453 1 97.75 186 LEU B CA 1
ATOM 3483 C C . LEU B 1 186 ? -0.182 -22.656 -13.25 1 97.75 186 LEU B C 1
ATOM 3485 O O . LEU B 1 186 ? 1.028 -22.859 -13.125 1 97.75 186 LEU B O 1
ATOM 3489 N N . GLY B 1 187 ? -0.771 -21.484 -13.211 1 98.31 187 GLY B N 1
ATOM 3490 C CA . GLY B 1 187 ? 0.049 -20.297 -13 1 98.31 187 GLY B CA 1
ATOM 3491 C C . GLY B 1 187 ? 0.788 -20.312 -11.672 1 98.31 187 GLY B C 1
ATOM 3492 O O . GLY B 1 187 ? 1.988 -20.031 -11.625 1 98.31 187 GLY B O 1
ATOM 3493 N N . TYR B 1 188 ? 0.103 -20.641 -10.602 1 97.38 188 TYR B N 1
ATOM 3494 C CA . TYR B 1 188 ? 0.709 -20.672 -9.281 1 97.38 188 TYR B CA 1
ATOM 3495 C C . TYR B 1 188 ? 1.818 -21.719 -9.203 1 97.38 188 TYR B C 1
ATOM 3497 O O . TYR B 1 188 ? 2.852 -21.484 -8.57 1 97.38 188 TYR B O 1
ATOM 3505 N N . PHE B 1 189 ? 1.592 -22.828 -9.82 1 97.56 189 PHE B N 1
ATOM 3506 C CA . PHE B 1 189 ? 2.564 -23.922 -9.844 1 97.56 189 PHE B CA 1
ATOM 3507 C C . PHE B 1 189 ? 3.896 -23.438 -10.406 1 97.56 189 PHE B C 1
ATOM 3509 O O . PHE B 1 189 ? 4.93 -23.547 -9.75 1 97.56 189 PHE B O 1
ATOM 3516 N N . TRP B 1 190 ? 3.822 -22.844 -11.539 1 98.12 190 TRP B N 1
ATOM 3517 C CA . TRP B 1 190 ? 5.051 -22.422 -12.203 1 98.12 190 TRP B CA 1
ATOM 3518 C C . TRP B 1 190 ? 5.629 -21.172 -11.547 1 98.12 190 TRP B C 1
ATOM 3520 O O . TRP B 1 190 ? 6.852 -21 -11.492 1 98.12 190 TRP B O 1
ATOM 3530 N N . TRP B 1 191 ? 4.773 -20.312 -11.023 1 98.38 191 TRP B N 1
ATOM 3531 C CA . TRP B 1 191 ? 5.242 -19.156 -10.258 1 98.38 191 TRP B CA 1
ATOM 3532 C C . TRP B 1 191 ? 6.094 -19.609 -9.078 1 98.38 191 TRP B C 1
ATOM 3534 O O . TRP B 1 191 ? 7.215 -19.125 -8.898 1 98.38 191 TRP B O 1
ATOM 3544 N N . THR B 1 192 ? 5.625 -20.578 -8.344 1 97.69 192 THR B N 1
ATOM 3545 C CA . THR B 1 192 ? 6.297 -21.062 -7.137 1 97.69 192 THR B CA 1
ATOM 3546 C C . THR B 1 192 ? 7.625 -21.719 -7.488 1 97.69 192 THR B C 1
ATOM 3548 O O . THR B 1 192 ? 8.656 -21.422 -6.875 1 97.69 192 THR B O 1
ATOM 3551 N N . LEU B 1 193 ? 7.582 -22.531 -8.445 1 98.12 193 LEU B N 1
ATOM 3552 C CA . LEU B 1 193 ? 8.82 -23.203 -8.836 1 98.12 193 LEU B CA 1
ATOM 3553 C C . LEU B 1 193 ? 9.82 -22.203 -9.414 1 98.12 193 LEU B C 1
ATOM 3555 O O . LEU B 1 193 ? 11.023 -22.344 -9.219 1 98.12 193 LEU B O 1
ATOM 3559 N N . GLY B 1 194 ? 9.281 -21.25 -10.156 1 98.69 194 GLY B N 1
ATOM 3560 C CA . GLY B 1 194 ? 10.141 -20.188 -10.672 1 98.69 194 GLY B CA 1
ATOM 3561 C C . GLY B 1 194 ? 10.883 -19.438 -9.586 1 98.69 194 GLY B C 1
ATOM 3562 O O . GLY B 1 194 ? 12.055 -19.094 -9.758 1 98.69 194 GLY B O 1
ATOM 3563 N N . THR B 1 195 ? 10.258 -19.156 -8.469 1 98.25 195 THR B N 1
ATOM 3564 C CA . THR B 1 195 ? 10.906 -18.438 -7.371 1 98.25 195 THR B CA 1
ATOM 3565 C C . THR B 1 195 ? 12.078 -19.234 -6.824 1 98.25 195 THR B C 1
ATOM 3567 O O . THR B 1 195 ? 13.117 -18.672 -6.469 1 98.25 195 THR B O 1
ATOM 3570 N N . GLN B 1 196 ? 11.922 -20.547 -6.789 1 98.5 196 GLN B N 1
ATOM 3571 C CA . GLN B 1 196 ? 13 -21.391 -6.258 1 98.5 196 GLN B CA 1
ATOM 3572 C C . GLN B 1 196 ? 14.195 -21.422 -7.211 1 98.5 196 GLN B C 1
ATOM 3574 O O . GLN B 1 196 ? 15.344 -21.469 -6.77 1 98.5 196 GLN B O 1
ATOM 3579 N N . LEU B 1 197 ? 13.898 -21.406 -8.5 1 98.62 197 LEU B N 1
ATOM 3580 C CA . LEU B 1 197 ? 14.977 -21.344 -9.477 1 98.62 197 LEU B CA 1
ATOM 3581 C C . LEU B 1 197 ? 15.727 -20.016 -9.367 1 98.62 197 LEU B C 1
ATOM 3583 O O . LEU B 1 197 ? 16.953 -19.984 -9.398 1 98.62 197 LEU B O 1
ATOM 3587 N N . VAL B 1 198 ? 14.984 -18.953 -9.203 1 98.5 198 VAL B N 1
ATOM 3588 C CA . VAL B 1 198 ? 15.586 -17.625 -9.039 1 98.5 198 VAL B CA 1
ATOM 3589 C C . VAL B 1 198 ? 16.5 -17.625 -7.809 1 98.5 198 VAL B C 1
ATOM 3591 O O . VAL B 1 198 ? 17.594 -17.062 -7.84 1 98.5 198 VAL B O 1
ATOM 3594 N N . LEU B 1 199 ? 16.125 -18.312 -6.773 1 98.06 199 LEU B N 1
ATOM 3595 C CA . LEU B 1 199 ? 16.844 -18.328 -5.5 1 98.06 199 LEU B CA 1
ATOM 3596 C C . LEU B 1 199 ? 18 -19.328 -5.535 1 98.06 199 LEU B C 1
ATOM 3598 O O . LEU B 1 199 ? 18.781 -19.406 -4.586 1 98.06 199 LEU B O 1
ATOM 3602 N N . LEU B 1 200 ? 18.031 -20.141 -6.676 1 97.81 200 LEU B N 1
ATOM 3603 C CA . LEU B 1 200 ? 19.016 -21.203 -6.758 1 97.81 200 LEU B CA 1
ATOM 3604 C C . LEU B 1 200 ? 18.891 -22.156 -5.574 1 97.81 200 LEU B C 1
ATOM 3606 O O . LEU B 1 200 ? 19.891 -22.484 -4.93 1 97.81 200 LEU B O 1
ATOM 3610 N N . ASN B 1 201 ? 17.609 -22.484 -5.273 1 98.19 201 ASN B N 1
ATOM 3611 C CA . ASN B 1 201 ? 17.297 -23.422 -4.215 1 98.19 201 ASN B CA 1
ATOM 3612 C C . ASN B 1 201 ? 17.016 -24.828 -4.77 1 98.19 201 ASN B C 1
ATOM 3614 O O . ASN B 1 201 ? 15.906 -25.125 -5.199 1 98.19 201 ASN B O 1
ATOM 3618 N N . PRO B 1 202 ? 17.953 -25.703 -4.699 1 96.69 202 PRO B N 1
ATOM 3619 C CA . PRO B 1 202 ? 17.703 -27.016 -5.277 1 96.69 202 PRO B CA 1
ATOM 3620 C C . PRO B 1 202 ? 16.812 -27.891 -4.398 1 96.69 202 PRO B C 1
ATOM 3622 O O . PRO B 1 202 ? 15.969 -28.641 -4.914 1 96.69 202 PRO B O 1
ATOM 3625 N N . VAL B 1 203 ? 16.891 -27.828 -3.107 1 97.06 203 VAL B N 1
ATOM 3626 C CA . VAL B 1 203 ? 16.141 -28.688 -2.199 1 97.06 203 VAL B CA 1
ATOM 3627 C C . VAL B 1 203 ? 14.672 -28.297 -2.209 1 97.06 203 VAL B C 1
ATOM 3629 O O . VAL B 1 203 ? 13.797 -29.109 -2.494 1 97.06 203 VAL B O 1
ATOM 3632 N N . THR B 1 204 ? 14.422 -27.047 -1.975 1 97.75 204 THR B N 1
ATOM 3633 C CA . THR B 1 204 ? 13.031 -26.594 -1.903 1 97.75 204 THR B CA 1
ATOM 3634 C C . THR B 1 204 ? 12.375 -26.656 -3.279 1 97.75 204 THR B C 1
ATOM 3636 O O . THR B 1 204 ? 11.164 -26.859 -3.389 1 97.75 204 THR B O 1
ATOM 3639 N N . PHE B 1 205 ? 13.164 -26.562 -4.305 1 98.06 205 PHE B N 1
ATOM 3640 C CA . PHE B 1 205 ? 12.594 -26.734 -5.637 1 98.06 205 PHE B CA 1
ATOM 3641 C C . PHE B 1 205 ? 11.945 -28.109 -5.77 1 98.06 205 PHE B C 1
ATOM 3643 O O . PHE B 1 205 ? 10.781 -28.203 -6.176 1 98.06 205 PHE B O 1
ATOM 3650 N N . VAL B 1 206 ? 12.656 -29.094 -5.383 1 97.62 206 VAL B N 1
ATOM 3651 C CA . VAL B 1 206 ? 12.172 -30.469 -5.504 1 97.62 206 VAL B CA 1
ATOM 3652 C C . VAL B 1 206 ? 11.023 -30.703 -4.527 1 97.62 206 VAL B C 1
ATOM 3654 O O . VAL B 1 206 ? 9.984 -31.266 -4.902 1 97.62 206 VAL B O 1
ATOM 3657 N N . VAL B 1 207 ? 11.172 -30.25 -3.34 1 96.38 207 VAL B N 1
ATOM 3658 C CA . VAL B 1 207 ? 10.156 -30.438 -2.307 1 96.38 207 VAL B CA 1
ATOM 3659 C C . VAL B 1 207 ? 8.859 -29.75 -2.727 1 96.38 207 VAL B C 1
ATOM 3661 O O . VAL B 1 207 ? 7.781 -30.328 -2.627 1 96.38 207 VAL B O 1
ATOM 3664 N N . PHE B 1 208 ? 9.008 -28.531 -3.238 1 96.88 208 PHE B N 1
ATOM 3665 C CA . PHE B 1 208 ? 7.828 -27.781 -3.66 1 96.88 208 PHE B CA 1
ATOM 3666 C C . PHE B 1 208 ? 7.168 -28.438 -4.867 1 96.88 208 PHE B C 1
ATOM 3668 O O . PHE B 1 208 ? 5.941 -28.484 -4.965 1 96.88 208 PHE B O 1
ATOM 3675 N N . ALA B 1 209 ? 7.953 -28.938 -5.746 1 96.25 209 ALA B N 1
ATOM 3676 C CA . ALA B 1 209 ? 7.398 -29.609 -6.914 1 96.25 209 ALA B CA 1
ATOM 3677 C C . ALA B 1 209 ? 6.539 -30.797 -6.5 1 96.25 209 ALA B C 1
ATOM 3679 O O . ALA B 1 209 ? 5.414 -30.953 -6.98 1 96.25 209 ALA B O 1
ATOM 3680 N N . ILE B 1 210 ? 6.996 -31.547 -5.547 1 95.19 210 ILE B N 1
ATOM 3681 C CA . ILE B 1 210 ? 6.297 -32.75 -5.09 1 95.19 210 ILE B CA 1
ATOM 3682 C C . ILE B 1 210 ? 5.039 -32.344 -4.32 1 95.19 210 ILE B C 1
ATOM 3684 O O . ILE B 1 210 ? 3.949 -32.844 -4.594 1 95.19 210 ILE B O 1
ATOM 3688 N N . ILE B 1 211 ? 5.211 -31.391 -3.461 1 93.31 211 ILE B N 1
ATOM 3689 C CA . ILE B 1 211 ? 4.102 -30.984 -2.605 1 93.31 211 ILE B CA 1
ATOM 3690 C C . ILE B 1 211 ? 3.004 -30.344 -3.455 1 93.31 211 ILE B C 1
ATOM 3692 O O . ILE B 1 211 ? 1.819 -30.625 -3.262 1 93.31 211 ILE B O 1
ATOM 3696 N N . LEU B 1 212 ? 3.43 -29.562 -4.402 1 94.25 212 LEU B N 1
ATOM 3697 C CA . LEU B 1 212 ? 2.451 -28.859 -5.227 1 94.25 212 LEU B CA 1
ATOM 3698 C C . LEU B 1 212 ? 1.72 -29.828 -6.148 1 94.25 212 LEU B C 1
ATOM 3700 O O . LEU B 1 212 ? 0.514 -29.688 -6.367 1 94.25 212 LEU B O 1
ATOM 3704 N N . CYS B 1 213 ? 2.457 -30.75 -6.68 1 95 213 CYS B N 1
ATOM 3705 C CA . CYS B 1 213 ? 1.816 -31.75 -7.535 1 95 213 CYS B CA 1
ATOM 3706 C C . CYS B 1 213 ? 0.754 -32.531 -6.766 1 95 213 CYS B C 1
ATOM 3708 O O . CYS B 1 213 ? -0.363 -32.719 -7.254 1 95 213 CYS B O 1
ATOM 3710 N N . LYS B 1 214 ? 1.043 -32.906 -5.602 1 93.75 214 LYS B N 1
ATOM 3711 C CA . LYS B 1 214 ? 0.093 -33.656 -4.773 1 93.75 214 LYS B CA 1
ATOM 3712 C C . LYS B 1 214 ? -1.073 -32.781 -4.352 1 93.75 214 LYS B C 1
ATOM 3714 O O . LYS B 1 214 ? -2.232 -33.188 -4.422 1 93.75 214 LYS B O 1
ATOM 3719 N N . TYR B 1 215 ? -0.753 -31.641 -3.967 1 92.31 215 TYR B N 1
ATOM 3720 C CA . TYR B 1 215 ? -1.751 -30.688 -3.488 1 92.31 215 TYR B CA 1
ATOM 3721 C C . TYR B 1 215 ? -2.77 -30.375 -4.578 1 92.31 215 TYR B C 1
ATOM 3723 O O . TYR B 1 215 ? -3.979 -30.469 -4.352 1 92.31 215 TYR B O 1
ATOM 3731 N N . PHE B 1 216 ? -2.305 -30.078 -5.766 1 95.19 216 PHE B N 1
ATOM 3732 C CA . PHE B 1 216 ? -3.209 -29.656 -6.832 1 95.19 216 PHE B CA 1
ATOM 3733 C C . PHE B 1 216 ? -3.955 -30.859 -7.402 1 95.19 216 PHE B C 1
ATOM 3735 O O . PHE B 1 216 ? -5.105 -30.734 -7.824 1 95.19 216 PHE B O 1
ATOM 3742 N N . SER B 1 217 ? -3.277 -31.984 -7.379 1 95.5 217 SER B N 1
ATOM 3743 C CA . SER B 1 217 ? -3.99 -33.188 -7.785 1 95.5 217 SER B CA 1
ATOM 3744 C C . SER B 1 217 ? -5.223 -33.438 -6.918 1 95.5 217 SER B C 1
ATOM 3746 O O . SER B 1 217 ? -6.32 -33.656 -7.434 1 95.5 217 SER B O 1
ATOM 3748 N N . ASP B 1 218 ? -5.027 -33.281 -5.629 1 95.31 218 ASP B N 1
ATOM 3749 C CA . ASP B 1 218 ? -6.125 -33.469 -4.684 1 95.31 218 ASP B CA 1
ATOM 3750 C C . ASP B 1 218 ? -7.16 -32.375 -4.809 1 95.31 218 ASP B C 1
ATOM 3752 O O . ASP B 1 218 ? -8.367 -32.625 -4.844 1 95.31 218 ASP B O 1
ATOM 3756 N N . ARG B 1 219 ? -6.77 -31.203 -4.918 1 94.44 219 ARG B N 1
ATOM 3757 C CA . ARG B 1 219 ? -7.652 -30.047 -4.969 1 94.44 219 ARG B CA 1
ATOM 3758 C C . ARG B 1 219 ? -8.5 -30.062 -6.238 1 94.44 219 ARG B C 1
ATOM 3760 O O . ARG B 1 219 ? -9.703 -29.812 -6.188 1 94.44 219 ARG B O 1
ATOM 3767 N N . ILE B 1 220 ? -7.855 -30.359 -7.34 1 96.19 220 ILE B N 1
ATOM 3768 C CA . ILE B 1 220 ? -8.547 -30.391 -8.625 1 96.19 220 ILE B CA 1
ATOM 3769 C C . ILE B 1 220 ? -9.578 -31.5 -8.641 1 96.19 220 ILE B C 1
ATOM 3771 O O . ILE B 1 220 ? -10.711 -31.312 -9.102 1 96.19 220 ILE B O 1
ATOM 3775 N N . ARG B 1 221 ? -9.18 -32.656 -8.117 1 95.5 221 ARG B N 1
ATOM 3776 C CA . ARG B 1 221 ? -10.125 -33.75 -8.031 1 95.5 221 ARG B CA 1
ATOM 3777 C C . ARG B 1 221 ? -11.359 -33.375 -7.227 1 95.5 221 ARG B C 1
ATOM 3779 O O . ARG B 1 221 ? -12.484 -33.625 -7.648 1 95.5 221 ARG B O 1
ATOM 3786 N N . TYR B 1 222 ? -11.102 -32.75 -6.141 1 95.69 222 TYR B N 1
ATOM 3787 C CA . TYR B 1 222 ? -12.18 -32.312 -5.266 1 95.69 222 TYR B CA 1
ATOM 3788 C C . TYR B 1 222 ? -13.039 -31.25 -5.949 1 95.69 222 TYR B C 1
ATOM 3790 O O . TYR B 1 222 ? -14.273 -31.344 -5.926 1 95.69 222 TYR B O 1
ATOM 3798 N N . GLU B 1 223 ? -12.461 -30.312 -6.562 1 95.25 223 GLU B N 1
ATOM 3799 C CA . GLU B 1 223 ? -13.156 -29.219 -7.23 1 95.25 223 GLU B CA 1
ATOM 3800 C C . GLU B 1 223 ? -13.969 -29.719 -8.422 1 95.25 223 GLU B C 1
ATOM 3802 O O . GLU B 1 223 ? -15.102 -29.297 -8.633 1 95.25 223 GLU B O 1
ATOM 3807 N N . GLU B 1 224 ? -13.391 -30.641 -9.156 1 95.81 224 GLU B N 1
ATOM 3808 C CA . GLU B 1 224 ? -14.047 -31.156 -10.352 1 95.81 224 GLU B CA 1
ATOM 3809 C C . GLU B 1 224 ? -15.242 -32.031 -9.992 1 95.81 224 GLU B C 1
ATOM 3811 O O . GLU B 1 224 ? -16.188 -32.156 -10.773 1 95.81 224 GLU B O 1
ATOM 3816 N N . HIS B 1 225 ? -15.18 -32.594 -8.781 1 96.38 225 HIS B N 1
ATOM 3817 C CA . HIS B 1 225 ? -16.344 -33.312 -8.281 1 96.38 225 HIS B CA 1
ATOM 3818 C C . HIS B 1 225 ? -17.562 -32.406 -8.211 1 96.38 225 HIS B C 1
ATOM 3820 O O . HIS B 1 225 ? -18.641 -32.781 -8.688 1 96.38 225 HIS B O 1
ATOM 3826 N N . TYR B 1 226 ? -17.344 -31.25 -7.746 1 95.19 226 TYR B N 1
ATOM 3827 C CA . TYR B 1 226 ? -18.453 -30.328 -7.602 1 95.19 226 TYR B CA 1
ATOM 3828 C C . TYR B 1 226 ? -18.781 -29.656 -8.938 1 95.19 226 TYR B C 1
ATOM 3830 O O . TYR B 1 226 ? -19.953 -29.375 -9.227 1 95.19 226 TYR B O 1
ATOM 3838 N N . LEU B 1 227 ? -17.797 -29.406 -9.766 1 95.75 227 LEU B N 1
ATOM 3839 C CA . LEU B 1 227 ? -18.062 -28.844 -11.078 1 95.75 227 LEU B CA 1
ATOM 3840 C C . LEU B 1 227 ? -18.922 -29.781 -11.922 1 95.75 227 LEU B C 1
ATOM 3842 O O . LEU B 1 227 ? -19.781 -29.328 -12.672 1 95.75 227 LEU B O 1
ATOM 3846 N N . LEU B 1 228 ? -18.703 -31.031 -11.727 1 96.25 228 LEU B N 1
ATOM 3847 C CA . LEU B 1 228 ? -19.531 -32.031 -12.406 1 96.25 228 LEU B CA 1
ATOM 3848 C C . LEU B 1 228 ? -20.969 -31.984 -11.898 1 96.25 228 LEU B C 1
ATOM 3850 O O . LEU B 1 228 ? -21.906 -32.125 -12.688 1 96.25 228 LEU B O 1
ATOM 3854 N N . GLN B 1 229 ? -21.078 -31.766 -10.648 1 95.38 229 GLN B N 1
ATOM 3855 C CA . GLN B 1 229 ? -22.406 -31.672 -10.047 1 95.38 229 GLN B CA 1
ATOM 3856 C C . GLN B 1 229 ? -23.125 -30.406 -10.5 1 95.38 229 GLN B C 1
ATOM 3858 O O . GLN B 1 229 ? -24.344 -30.422 -10.734 1 95.38 229 GLN B O 1
ATOM 3863 N N . PHE B 1 230 ? -22.406 -29.359 -10.648 1 94.56 230 PHE B N 1
ATOM 3864 C CA . PHE B 1 230 ? -22.969 -28.047 -10.969 1 94.56 230 PHE B CA 1
ATOM 3865 C C . PHE B 1 230 ? -23.359 -27.984 -12.445 1 94.56 230 PHE B C 1
ATOM 3867 O O . PHE B 1 230 ? -24.391 -27.406 -12.789 1 94.56 230 PHE B O 1
ATOM 3874 N N . PHE B 1 231 ? -22.531 -28.594 -13.367 1 95.69 231 PHE B N 1
ATOM 3875 C CA . PHE B 1 231 ? -22.688 -28.266 -14.781 1 95.69 231 PHE B CA 1
ATOM 3876 C C . PHE B 1 231 ? -22.938 -29.516 -15.609 1 95.69 231 PHE B C 1
ATOM 3878 O O . PHE B 1 231 ? -23.25 -29.438 -16.797 1 95.69 231 PHE B O 1
ATOM 3885 N N . GLY B 1 232 ? -22.672 -30.688 -15.094 1 95.31 232 GLY B N 1
ATOM 3886 C CA . GLY B 1 232 ? -23.031 -31.938 -15.719 1 95.31 232 GLY B CA 1
ATOM 3887 C C . GLY B 1 232 ? -22.281 -32.219 -17.016 1 95.31 232 GLY B C 1
ATOM 3888 O O . GLY B 1 232 ? -21.047 -32.156 -17.047 1 95.31 232 GLY B O 1
ATOM 3889 N N . LYS B 1 233 ? -23.078 -32.344 -18.047 1 96.31 233 LYS B N 1
ATOM 3890 C CA . LYS B 1 233 ? -22.531 -32.781 -19.328 1 96.31 233 LYS B CA 1
ATOM 3891 C C . LYS B 1 233 ? -21.656 -31.688 -19.953 1 96.31 233 LYS B C 1
ATOM 3893 O O . LYS B 1 233 ? -20.672 -32 -20.641 1 96.31 233 LYS B O 1
ATOM 3898 N N . VAL B 1 234 ? -21.984 -30.547 -19.719 1 95.81 234 VAL B N 1
ATOM 3899 C CA . VAL B 1 234 ? -21.234 -29.438 -20.266 1 95.81 234 VAL B CA 1
ATOM 3900 C C . VAL B 1 234 ? -19.797 -29.469 -19.734 1 95.81 234 VAL B C 1
ATOM 3902 O O . VAL B 1 234 ? -18.844 -29.266 -20.5 1 95.81 234 VAL B O 1
ATOM 3905 N N . TYR B 1 235 ? -19.703 -29.781 -18.453 1 96.94 235 TYR B N 1
ATOM 3906 C CA . TYR B 1 235 ? -18.359 -29.844 -17.875 1 96.94 235 TYR B CA 1
ATOM 3907 C C . TYR B 1 235 ? -17.609 -31.078 -18.391 1 96.94 235 TYR B C 1
ATOM 3909 O O . TYR B 1 235 ? -16.406 -31.031 -18.594 1 96.94 235 TYR B O 1
ATOM 3917 N N . VAL B 1 236 ? -18.297 -32.188 -18.531 1 96.88 236 VAL B N 1
ATOM 3918 C CA . VAL B 1 236 ? -17.688 -33.375 -19.047 1 96.88 236 VAL B CA 1
ATOM 3919 C C . VAL B 1 236 ? -17.047 -33.094 -20.406 1 96.88 236 VAL B C 1
ATOM 3921 O O . VAL B 1 236 ? -15.891 -33.469 -20.656 1 96.88 236 VAL B O 1
ATOM 3924 N N . SER B 1 237 ? -17.766 -32.469 -21.266 1 97.06 237 SER B N 1
ATOM 3925 C CA . SER B 1 237 ? -17.266 -32.125 -22.594 1 97.06 237 SER B CA 1
ATOM 3926 C C . SER B 1 237 ? -16.062 -31.188 -22.5 1 97.06 237 SER B C 1
ATOM 3928 O O . SER B 1 237 ? -15.086 -31.359 -23.234 1 97.06 237 SER B O 1
ATOM 3930 N N . TYR B 1 238 ? -16.219 -30.25 -21.609 1 96.81 238 TYR B N 1
ATOM 3931 C CA . TYR B 1 238 ? -15.133 -29.297 -21.391 1 96.81 238 TYR B CA 1
ATOM 3932 C C . TYR B 1 238 ? -13.875 -30 -20.891 1 96.81 238 TYR B C 1
ATOM 3934 O O . TYR B 1 238 ? -12.781 -29.766 -21.406 1 96.81 238 TYR B O 1
ATOM 3942 N N . ARG B 1 239 ? -13.984 -30.906 -19.969 1 95.94 239 ARG B N 1
ATOM 3943 C CA . ARG B 1 239 ? -12.883 -31.672 -19.375 1 95.94 239 ARG B CA 1
ATOM 3944 C C . ARG B 1 239 ? -12.195 -32.531 -20.422 1 95.94 239 ARG B C 1
ATOM 3946 O O . ARG B 1 239 ? -10.977 -32.719 -20.375 1 95.94 239 ARG B O 1
ATOM 3953 N N . GLU B 1 240 ? -12.875 -33 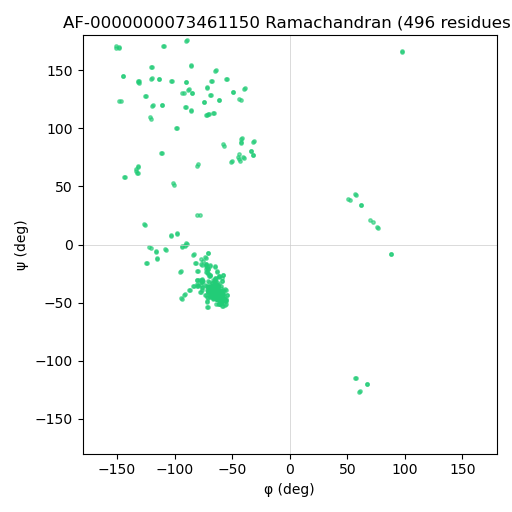-21.375 1 95.44 240 GLU B N 1
ATOM 3954 C CA . GLU B 1 240 ? -12.344 -33.875 -22.422 1 95.44 240 GLU B CA 1
ATOM 3955 C C . GLU B 1 240 ? -11.539 -33.094 -23.453 1 95.44 240 GLU B C 1
ATOM 3957 O O . GLU B 1 240 ? -10.555 -33.594 -24 1 95.44 240 GLU B O 1
ATOM 3962 N N . SER B 1 241 ? -11.938 -31.891 -23.625 1 95.5 241 SER B N 1
ATOM 3963 C CA . SER B 1 241 ? -11.344 -31.109 -24.703 1 95.5 241 SER B CA 1
ATOM 3964 C C . SER B 1 241 ? -10.188 -30.25 -24.188 1 95.5 241 SER B C 1
ATOM 3966 O O . SER B 1 241 ? -9.344 -29.812 -24.969 1 95.5 241 SER B O 1
ATOM 3968 N N . THR B 1 242 ? -10.234 -29.969 -22.906 1 96.25 242 THR B N 1
ATOM 3969 C CA . THR B 1 242 ? -9.258 -29.047 -22.359 1 96.25 242 THR B CA 1
ATOM 3970 C C . THR B 1 242 ? -8.508 -29.672 -21.188 1 96.25 242 THR B C 1
ATOM 3972 O O . THR B 1 242 ? -9.117 -30.094 -20.203 1 96.25 242 THR B O 1
ATOM 3975 N N . GLY B 1 243 ? -7.156 -29.672 -21.172 1 96.12 243 GLY B N 1
ATOM 3976 C CA . GLY B 1 243 ? -6.336 -30.281 -20.141 1 96.12 243 GLY B CA 1
ATOM 3977 C C . GLY B 1 243 ? -6.02 -29.328 -19 1 96.12 243 GLY B C 1
ATOM 3978 O O . GLY B 1 243 ? -6.387 -28.156 -19.047 1 96.12 243 GLY B O 1
ATOM 3979 N N . VAL B 1 244 ? -5.336 -29.859 -17.969 1 96.06 244 VAL B N 1
ATOM 3980 C CA . VAL B 1 244 ? -4.918 -29.094 -16.797 1 96.06 244 VAL B CA 1
ATOM 3981 C C . VAL B 1 244 ? -3.516 -28.531 -17.031 1 96.06 244 VAL B C 1
ATOM 3983 O O . VAL B 1 244 ? -3.232 -27.391 -16.656 1 96.06 244 VAL B O 1
ATOM 3986 N N . TYR B 1 245 ? -2.543 -29.281 -17.594 1 93.75 245 TYR B N 1
ATOM 3987 C CA .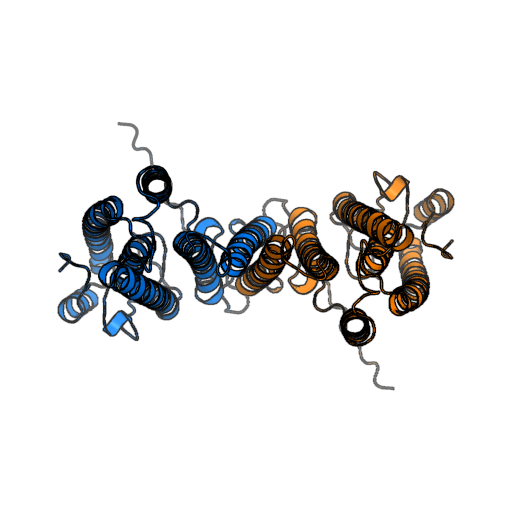 TYR B 1 245 ? -1.181 -28.969 -18 1 93.75 245 TYR B CA 1
ATOM 3988 C C . TYR B 1 245 ? -0.278 -28.734 -16.797 1 93.75 245 TYR B C 1
ATOM 3990 O O . TYR B 1 245 ? 0.696 -27.984 -16.875 1 93.75 245 TYR B O 1
ATOM 3998 N N . ILE B 1 246 ? -0.62 -29.219 -15.617 1 94.12 246 ILE B N 1
ATOM 3999 C CA . ILE B 1 246 ? 0.272 -29.391 -14.477 1 94.12 246 ILE B CA 1
ATOM 4000 C C . ILE B 1 246 ? 0.842 -30.812 -14.477 1 94.12 246 ILE B C 1
ATOM 4002 O O . ILE B 1 246 ? 0.111 -31.781 -14.688 1 94.12 246 ILE B O 1
ATOM 4006 N N . PRO B 1 247 ? 2.123 -30.859 -14.344 1 89.69 247 PRO B N 1
ATOM 4007 C CA . PRO B 1 247 ? 2.738 -32.188 -14.422 1 89.69 247 PRO B CA 1
ATOM 4008 C C . PRO B 1 247 ? 2.043 -33.219 -13.531 1 89.69 247 PRO B C 1
ATOM 4010 O O . PRO B 1 247 ? 1.699 -32.906 -12.391 1 89.69 247 PRO B O 1
ATOM 4013 N N . PHE B 1 248 ? 1.735 -34.375 -14.078 1 87.5 248 PHE B N 1
ATOM 4014 C CA . PHE B 1 248 ? 1.219 -35.562 -13.398 1 87.5 248 PHE B CA 1
ATOM 4015 C C . PHE B 1 248 ? -0.254 -35.375 -13.047 1 87.5 248 PHE B C 1
ATOM 4017 O O . PHE B 1 248 ? -0.782 -36.094 -12.188 1 87.5 248 PHE B O 1
ATOM 4024 N N . ILE B 1 249 ? -0.895 -34.406 -13.617 1 86.44 249 ILE B N 1
ATOM 4025 C CA . ILE B 1 249 ? -2.328 -34.188 -13.438 1 86.44 249 ILE B CA 1
ATOM 4026 C C . ILE B 1 249 ? -3.035 -34.25 -14.789 1 86.44 249 ILE B C 1
ATOM 4028 O O . ILE B 1 249 ? -2.83 -33.375 -15.641 1 86.44 249 ILE B O 1
ATOM 4032 N N . PRO B 1 250 ? -3.738 -35.281 -14.992 1 79.88 250 PRO B N 1
ATOM 4033 C CA . PRO B 1 250 ? -4.379 -35.469 -16.297 1 79.88 250 PRO B CA 1
ATOM 4034 C C . PRO B 1 250 ? -5.484 -34.438 -16.547 1 79.88 250 PRO B C 1
ATOM 4036 O O . PRO B 1 250 ? -6.074 -33.906 -15.609 1 79.88 250 PRO B O 1
#